Protein 5MLN (pdb70)

CATH classification: 3.40.50.720

Foldseek 3Di:
DEEEFEVCLWFLSLLLQQVVLVVPHAYEYEEQDVVSNVVSLVVRDHDDPPRHYYYFNDYQLPQVCLLQVPRPPDALQVALHYELEDAAFDFAQPVPDDPVVLVSRLSNLASSVVSNVVRNVVPHDQDDQQRAREYEYAAACLLVDPDGRRVSSNVSRVNNLVSQLVVQVVCVVSRHAGEYEHEAAADIPNCPPPDDDDDALADDHHYSNVVSVVSVCRSNDRPDHSYYHYHYSHPPD/DAAEEFEVCLWFLNLLLQQVVLVVPHAYEYEEQDPVSNVVSLVVRDHDDPPRHYHYFNDHQLDQVCLLVVPRPPDALLRHQEYEAEDAAFFFAQPVPDDPVVLVSRLSNLASSVVSNVNRNCVVNVADDLVRAREYEYAAACLLVDPDGRRVSSNVSRVNNLVVFLVVQVVCVVRRYAGEYEHEAAADIPRCVPPPDDDDALQDDHHYSNVVSVVSVCRSPDRPDHSYYHYHYRHPPD

Structure (mmCIF, N/CA/C/O backbone):
data_5MLN
#
_entry.id   5MLN
#
_cell.length_a   74.178
_cell.length_b   80.425
_cell.length_c   80.520
_cell.angle_alpha   90.00
_cell.angle_beta   90.00
_cell.angle_gamma   90.00
#
_symmetry.space_group_name_H-M   'P 21 2 21'
#
loop_
_entity.id
_entity.type
_entity.pdbx_description
1 polymer 'Alcohol dehydrogenase 3'
2 non-polymer 'NADP NICOTINAMIDE-ADENINE-DINUCLEOTIDE PHOSPHATE'
3 non-polymer DI(HYDROXYETHYL)ETHER
4 water water
#
loop_
_atom_site.group_PDB
_atom_site.id
_atom_site.type_symbol
_atom_site.label_atom_id
_atom_site.label_alt_id
_atom_site.label_comp_id
_atom_site.label_asym_id
_atom_site.label_entity_id
_atom_site.label_seq_id
_atom_site.pdbx_PDB_ins_code
_atom_site.Cartn_x
_atom_site.Cartn_y
_atom_site.Cartn_z
_atom_site.occupancy
_atom_site.B_iso_or_equiv
_atom_site.auth_seq_id
_atom_site.auth_comp_id
_atom_site.auth_asym_id
_atom_site.auth_atom_id
_atom_site.pdbx_PDB_model_num
ATOM 1 N N . SER A 1 5 ? 10.503 51.520 30.830 1.00 36.16 5 SER A N 1
ATOM 2 C CA . SER A 1 5 ? 11.909 51.526 31.422 1.00 30.70 5 SER A CA 1
ATOM 3 C C . SER A 1 5 ? 12.961 52.515 30.935 1.00 23.27 5 SER A C 1
ATOM 4 O O . SER A 1 5 ? 13.174 53.389 31.693 1.00 24.00 5 SER A O 1
ATOM 7 N N . ASN A 1 6 ? 13.596 52.383 29.747 1.00 20.42 6 ASN A N 1
ATOM 8 C CA . ASN A 1 6 ? 14.607 53.336 29.284 1.00 18.35 6 ASN A CA 1
ATOM 9 C C . ASN A 1 6 ? 14.179 54.012 27.949 1.00 19.49 6 ASN A C 1
ATOM 10 O O . ASN A 1 6 ? 13.664 53.332 27.075 1.00 17.28 6 ASN A O 1
ATOM 15 N N . ALA A 1 7 ? 14.364 55.327 27.872 1.00 16.26 7 ALA A N 1
ATOM 16 C CA . ALA A 1 7 ? 14.073 56.104 26.619 1.00 15.20 7 ALA A CA 1
ATOM 17 C C . ALA A 1 7 ? 15.384 56.799 26.225 1.00 16.27 7 ALA A C 1
ATOM 18 O O . ALA A 1 7 ? 16.021 57.462 27.081 1.00 16.94 7 ALA A O 1
ATOM 20 N N . LEU A 1 8 ? 15.743 56.711 24.949 1.00 14.52 8 LEU A N 1
ATOM 21 C CA . LEU A 1 8 ? 16.853 57.403 24.370 1.00 14.18 8 LEU A CA 1
ATOM 22 C C . LEU A 1 8 ? 16.286 58.625 23.584 1.00 14.20 8 LEU A C 1
ATOM 23 O O . LEU A 1 8 ? 15.460 58.402 22.689 1.00 14.85 8 LEU A O 1
ATOM 28 N N . VAL A 1 9 ? 16.754 59.811 23.862 1.00 13.32 9 VAL A N 1
ATOM 29 C CA . VAL A 1 9 ? 16.320 61.030 23.120 1.00 14.83 9 VAL A CA 1
ATOM 30 C C . VAL A 1 9 ? 17.532 61.726 22.567 1.00 15.13 9 VAL A C 1
ATOM 31 O O . VAL A 1 9 ? 18.336 62.333 23.326 1.00 16.11 9 VAL A O 1
ATOM 35 N N . THR A 1 10 ? 17.749 61.610 21.271 1.00 14.66 10 THR A N 1
ATOM 36 C CA . THR A 1 10 ? 18.824 62.427 20.633 1.00 13.88 10 THR A CA 1
ATOM 37 C C . THR A 1 10 ? 18.364 63.823 20.467 1.00 14.86 10 THR A C 1
ATOM 38 O O . THR A 1 10 ? 17.158 64.099 20.378 1.00 14.72 10 THR A O 1
ATOM 42 N N . GLY A 1 11 ? 19.296 64.778 20.510 1.00 14.24 11 GLY A N 1
ATOM 43 C CA . GLY A 1 11 ? 18.956 66.171 20.563 1.00 14.61 11 GLY A CA 1
ATOM 44 C C . GLY A 1 11 ? 18.169 66.521 21.836 1.00 15.65 11 GLY A C 1
ATOM 45 O O . GLY A 1 11 ? 17.174 67.262 21.890 1.00 15.26 11 GLY A O 1
ATOM 46 N N . GLY A 1 12 ? 18.659 65.948 22.966 1.00 17.76 12 GLY A N 1
ATOM 47 C CA . GLY A 1 12 ? 18.041 66.153 24.290 1.00 18.73 12 GLY A CA 1
ATOM 48 C C . GLY A 1 12 ? 18.386 67.424 25.012 1.00 18.91 12 GLY 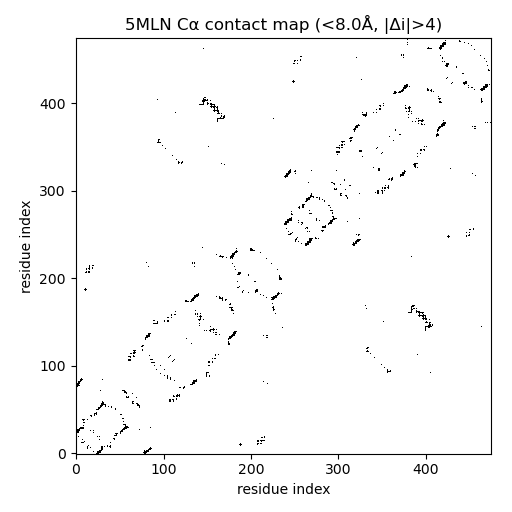A C 1
ATOM 49 O O . GLY A 1 12 ? 17.874 67.666 26.116 1.00 21.04 12 GLY A O 1
ATOM 50 N N . SER A 1 13 ? 19.214 68.266 24.443 1.00 16.81 13 SER A N 1
ATOM 51 C CA . SER A 1 13 ? 19.682 69.499 25.113 1.00 16.96 13 SER A CA 1
ATOM 52 C C . SER A 1 13 ? 18.821 70.730 25.085 1.00 18.54 13 SER A C 1
ATOM 53 O O . SER A 1 13 ? 19.091 71.690 25.777 1.00 19.31 13 SER A O 1
ATOM 56 N N . ARG A 1 14 ? 17.848 70.757 24.205 1.00 17.21 14 ARG A N 1
ATOM 57 C CA . ARG A 1 14 ? 16.980 71.879 24.026 1.00 17.88 14 ARG A CA 1
ATOM 58 C C . ARG A 1 14 ? 15.736 71.445 23.128 1.00 16.57 14 ARG A C 1
ATOM 59 O O . ARG A 1 14 ? 15.723 70.329 22.607 1.00 16.74 14 ARG A O 1
ATOM 67 N N . GLY A 1 15 ? 14.764 72.350 23.037 1.00 16.39 15 GLY A N 1
ATOM 68 C CA . GLY A 1 15 ? 13.733 72.220 22.003 1.00 15.55 15 GLY A CA 1
ATOM 69 C C . GLY A 1 15 ? 12.815 71.056 22.223 1.00 16.73 15 GLY A C 1
ATOM 70 O O . GLY A 1 15 ? 12.440 70.701 23.346 1.00 15.97 15 GLY A O 1
ATOM 71 N N .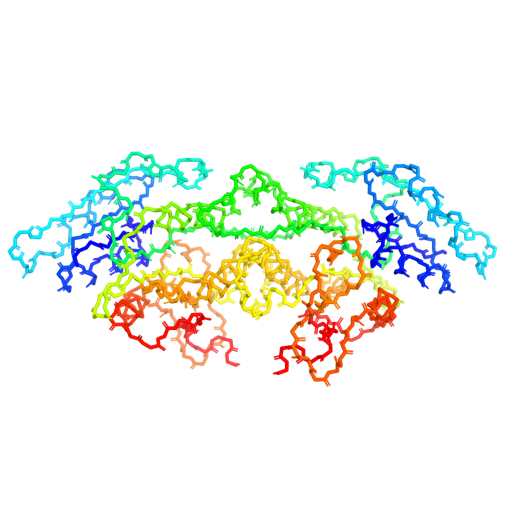 ILE A 1 16 ? 12.403 70.496 21.084 1.00 14.06 16 ILE A N 1
ATOM 72 C CA . ILE A 1 16 ? 11.493 69.363 21.084 1.00 14.35 16 ILE A CA 1
ATOM 73 C C . ILE A 1 16 ? 12.071 68.189 21.894 1.00 14.21 16 ILE A C 1
ATOM 74 O O . ILE A 1 16 ? 11.325 67.480 22.614 1.00 14.47 16 ILE A O 1
ATOM 79 N N . GLY A 1 17 ? 13.375 67.890 21.712 1.00 13.65 17 GLY A N 1
ATOM 80 C CA . GLY A 1 17 ? 13.950 66.778 22.402 1.00 13.50 17 GLY A CA 1
ATOM 81 C C . GLY A 1 17 ? 13.898 66.958 23.928 1.00 14.53 17 GLY A C 1
ATOM 82 O O . GLY A 1 17 ? 13.608 66.041 24.663 1.00 14.01 17 GLY A O 1
ATOM 83 N N . ALA A 1 18 ? 14.268 68.152 24.407 1.00 14.12 18 ALA A N 1
ATOM 84 C CA . ALA A 1 18 ? 14.222 68.438 25.853 1.00 14.53 18 ALA A CA 1
ATOM 85 C C . ALA A 1 18 ? 12.794 68.309 26.346 1.00 15.61 18 ALA A C 1
ATOM 86 O O . ALA A 1 18 ? 12.562 67.715 27.411 1.00 15.69 18 ALA A O 1
ATOM 88 N N . ALA A 1 19 ? 11.807 68.826 25.620 1.00 14.49 19 ALA A N 1
ATOM 89 C CA . ALA A 1 19 ? 10.432 68.756 26.083 1.00 14.39 19 ALA A CA 1
ATOM 90 C C . ALA A 1 19 ? 9.934 67.304 26.102 1.00 15.32 19 ALA A C 1
ATOM 91 O O . ALA A 1 19 ? 9.183 66.909 27.032 1.00 16.15 19 ALA A O 1
ATOM 93 N N . SER A 1 20 ? 10.355 66.536 25.106 1.00 15.31 20 SER A N 1
ATOM 94 C CA . SER A 1 20 ? 10.003 65.133 25.025 1.00 15.20 20 SER A CA 1
ATOM 95 C C . SER A 1 20 ? 10.602 64.319 26.206 1.00 14.88 20 SER A C 1
ATOM 96 O O . SER A 1 20 ? 9.942 63.477 26.789 1.00 15.79 20 SER A O 1
ATOM 99 N N . ALA A 1 21 ? 11.879 64.598 26.510 1.00 14.89 21 ALA A N 1
ATOM 100 C CA . ALA A 1 21 ? 12.560 63.976 27.636 1.00 14.53 21 ALA A CA 1
ATOM 101 C C . ALA A 1 21 ? 11.838 64.291 28.953 1.00 15.25 21 ALA A C 1
ATOM 102 O O . ALA A 1 21 ? 11.664 63.398 29.762 1.00 17.07 21 ALA A O 1
ATOM 104 N N . ILE A 1 22 ? 11.401 65.514 29.142 1.00 16.58 22 ILE A N 1
ATOM 105 C CA . ILE A 1 22 ? 10.662 65.903 30.372 1.00 17.17 22 ILE A CA 1
ATOM 106 C C . ILE A 1 22 ? 9.379 65.053 30.499 1.00 18.94 22 ILE A C 1
ATOM 107 O O . ILE A 1 22 ? 9.115 64.422 31.563 1.00 18.41 22 ILE A O 1
ATOM 112 N N . LYS A 1 23 ? 8.619 64.947 29.400 1.00 17.09 23 LYS A N 1
ATOM 113 C CA . LYS A 1 23 ? 7.392 64.231 29.464 1.00 18.76 23 LYS A CA 1
ATOM 114 C C . LYS A 1 23 ? 7.606 62.763 29.633 1.00 18.99 23 LYS A C 1
ATOM 115 O O . LYS A 1 23 ? 6.807 62.127 30.333 1.00 18.65 23 LYS A O 1
ATOM 121 N N . LEU A 1 24 ? 8.631 62.168 29.011 1.00 15.70 24 LEU A N 1
ATOM 122 C CA . LEU A 1 24 ? 8.911 60.767 29.191 1.00 16.32 24 LEU A CA 1
ATOM 123 C C . LEU A 1 24 ? 9.344 60.503 30.656 1.00 17.13 24 LEU A C 1
ATOM 124 O O . LEU A 1 24 ? 8.996 59.468 31.224 1.00 18.98 24 LEU A O 1
ATOM 129 N N . ALA A 1 25 ? 10.111 61.386 31.227 1.00 16.44 25 ALA A N 1
ATOM 130 C CA . ALA A 1 25 ? 10.592 61.207 32.643 1.00 16.19 25 ALA A CA 1
ATOM 131 C C . ALA A 1 25 ? 9.350 61.321 33.600 1.00 20.03 25 ALA A C 1
ATOM 132 O O . ALA A 1 25 ? 9.257 60.521 34.562 1.00 19.91 25 ALA A O 1
ATOM 134 N N . GLN A 1 26 ? 8.371 62.153 33.242 1.00 19.79 26 GLN A N 1
ATOM 135 C CA A GLN A 1 26 ? 7.102 62.274 34.020 0.50 22.91 26 GLN A CA 1
ATOM 136 C CA B GLN A 1 26 ? 7.155 62.264 34.059 0.50 22.21 26 GLN A CA 1
ATOM 137 C C . GLN A 1 26 ? 6.340 60.994 34.026 1.00 23.92 26 GLN A C 1
ATOM 138 O O . GLN A 1 26 ? 5.605 60.694 34.978 1.00 23.91 26 GLN A O 1
ATOM 149 N N . GLU A 1 27 ? 6.473 60.224 32.957 1.00 20.55 27 GLU A N 1
ATOM 150 C CA . GLU A 1 27 ? 5.822 58.923 32.782 1.00 23.00 27 GLU A CA 1
ATOM 151 C C . GLU A 1 27 ? 6.579 57.771 33.438 1.00 24.93 27 GLU A C 1
ATOM 152 O O . GLU A 1 27 ? 6.064 56.646 33.507 1.00 26.19 27 GLU A O 1
ATOM 158 N N . GLY A 1 28 ? 7.745 58.051 33.997 1.00 23.03 28 GLY A N 1
ATOM 159 C CA . GLY A 1 28 ? 8.555 57.057 34.698 1.00 19.42 28 GLY A CA 1
ATOM 160 C C . GLY A 1 28 ? 9.741 56.465 33.990 1.00 21.10 28 GLY A C 1
ATOM 161 O O . GLY A 1 28 ? 10.456 55.625 34.529 1.00 22.68 28 GLY A O 1
ATOM 162 N N . TYR A 1 29 ? 10.011 56.885 32.725 1.00 18.70 29 TYR A N 1
ATOM 163 C CA . TYR A 1 29 ? 11.149 56.390 32.035 1.00 17.24 29 TYR A CA 1
ATOM 164 C C . TYR A 1 29 ? 12.471 56.899 32.580 1.00 16.39 29 TYR A C 1
ATOM 165 O O . TYR A 1 29 ? 12.559 58.102 32.947 1.00 17.17 29 TYR A O 1
ATOM 174 N N . ASN A 1 30 ? 13.480 56.041 32.567 1.00 15.78 30 ASN A N 1
ATOM 175 C CA . ASN A 1 30 ? 14.873 56.462 32.744 1.00 16.96 30 ASN A CA 1
ATOM 176 C C . ASN A 1 30 ? 15.285 57.071 31.371 1.00 18.36 30 ASN A C 1
ATOM 177 O O . ASN A 1 30 ? 15.258 56.372 30.373 1.00 17.61 30 ASN A O 1
ATOM 182 N N . VAL A 1 31 ? 15.602 58.333 31.318 1.00 16.10 31 VAL A N 1
ATOM 183 C CA . VAL A 1 31 ? 15.916 59.016 30.038 1.00 15.32 31 VAL A CA 1
ATOM 184 C C . VAL A 1 31 ? 17.405 59.166 29.845 1.00 16.10 31 VAL A C 1
ATOM 185 O O . VAL A 1 31 ? 18.122 59.691 30.738 1.00 17.20 31 VAL A O 1
ATOM 189 N N . THR A 1 32 ? 17.922 58.811 28.662 1.00 15.01 32 THR A N 1
ATOM 190 C CA . THR A 1 32 ? 19.258 59.132 28.207 1.00 15.77 32 THR A CA 1
ATOM 191 C C . THR A 1 32 ? 19.171 60.288 27.229 1.00 16.45 32 THR A C 1
ATOM 192 O O . THR A 1 32 ? 18.510 60.180 26.180 1.00 15.75 32 THR A O 1
ATOM 196 N N . LEU A 1 33 ? 19.801 61.415 27.574 1.00 15.56 33 LEU A N 1
ATOM 197 C CA . LEU A 1 33 ? 19.818 62.614 26.694 1.00 16.04 33 LEU A CA 1
ATOM 198 C C . LEU A 1 33 ? 21.113 62.574 25.867 1.00 18.09 33 LEU A C 1
ATOM 199 O O . LEU A 1 33 ? 22.205 62.509 26.469 1.00 16.81 33 LEU A O 1
ATOM 204 N N . ALA A 1 34 ? 21.068 62.666 24.550 1.00 15.75 34 ALA A N 1
ATOM 205 C CA . ALA A 1 34 ? 22.298 62.603 23.730 1.00 16.02 34 ALA A CA 1
ATOM 206 C C . ALA A 1 34 ? 22.365 63.842 22.890 1.00 19.53 34 ALA A C 1
ATOM 207 O O . ALA A 1 34 ? 21.385 64.263 22.246 1.00 18.23 34 ALA A O 1
ATOM 209 N N . SER A 1 35 ? 23.520 64.481 22.879 1.00 16.58 35 SER A N 1
ATOM 210 C CA . SER A 1 35 ? 23.812 65.593 21.958 1.00 16.61 35 SER A CA 1
ATOM 211 C C . SER A 1 35 ? 25.327 65.950 22.085 1.00 18.47 35 SER A C 1
ATOM 212 O O . SER A 1 35 ? 26.044 65.256 22.793 1.00 18.64 35 SER A O 1
ATOM 215 N N . ARG A 1 36 ? 25.750 67.012 21.434 1.00 17.62 36 ARG A N 1
ATOM 216 C CA . ARG A 1 36 ? 27.189 67.402 21.490 1.00 21.51 36 ARG A CA 1
ATOM 217 C C . ARG A 1 36 ? 27.562 68.108 22.767 1.00 20.90 36 ARG A C 1
ATOM 218 O O . ARG A 1 36 ? 28.793 68.279 23.006 1.00 23.64 36 ARG A O 1
ATOM 226 N N . SER A 1 37 ? 26.630 68.578 23.555 1.00 20.28 37 SER A N 1
ATOM 227 C CA . SER A 1 37 ? 26.899 69.664 24.548 1.00 23.28 37 SER A CA 1
ATOM 228 C C . SER A 1 37 ? 26.738 69.140 25.963 1.00 21.45 37 SER A C 1
ATOM 229 O O . SER A 1 37 ? 25.617 69.219 26.460 1.00 21.38 37 SER A O 1
ATOM 232 N N . VAL A 1 38 ? 27.816 68.691 26.607 1.00 23.83 38 VAL A N 1
ATOM 233 C CA . VAL A 1 38 ? 27.762 68.035 27.937 1.00 23.00 38 VAL A CA 1
ATOM 234 C C . VAL A 1 38 ? 27.191 68.984 28.931 1.00 19.68 38 VAL A C 1
ATOM 235 O O . VAL A 1 38 ? 26.321 68.619 29.776 1.00 20.66 38 VAL A O 1
ATOM 239 N N . ASP A 1 39 ? 27.573 70.289 28.895 1.00 20.39 39 ASP A N 1
ATOM 240 C CA . ASP A 1 39 ? 26.992 71.143 29.911 1.00 24.47 39 ASP A CA 1
ATOM 241 C C . ASP A 1 39 ? 25.471 71.383 29.803 1.00 23.08 39 ASP A C 1
ATOM 242 O O . ASP A 1 39 ? 24.781 71.412 30.790 1.00 22.46 39 ASP A O 1
ATOM 247 N N . LYS A 1 40 ? 24.975 71.537 28.572 1.00 22.08 40 LYS A N 1
ATOM 248 C CA . LYS A 1 40 ? 23.575 71.768 28.373 1.00 20.07 40 LYS A CA 1
ATOM 249 C C . LYS A 1 40 ? 22.784 70.440 28.637 1.00 18.87 40 LYS A C 1
ATOM 250 O O . LYS A 1 40 ? 21.707 70.529 29.219 1.00 21.66 40 LYS A O 1
ATOM 256 N N . LEU A 1 41 ? 23.371 69.340 28.280 1.00 17.33 41 LEU A N 1
ATOM 257 C CA . LEU A 1 41 ? 22.766 68.051 28.618 1.00 17.30 41 LEU A CA 1
ATOM 258 C C . LEU A 1 41 ? 22.617 67.910 30.127 1.00 17.77 41 LEU A C 1
ATOM 259 O O . LEU A 1 41 ? 21.535 67.468 30.603 1.00 17.90 41 LEU A O 1
ATOM 264 N N . ASN A 1 42 ? 23.655 68.254 30.861 1.00 17.91 42 ASN A N 1
ATOM 265 C CA . ASN A 1 42 ? 23.503 68.191 32.344 1.00 18.92 42 ASN A CA 1
ATOM 266 C C . ASN A 1 42 ? 22.476 69.154 32.909 1.00 19.23 42 ASN A C 1
ATOM 267 O O . ASN A 1 42 ? 21.789 68.859 33.953 1.00 20.50 42 ASN A O 1
ATOM 272 N N . GLU A 1 43 ? 22.327 70.341 32.318 1.00 17.95 43 GLU A N 1
ATOM 273 C CA . GLU A 1 43 ? 21.308 71.265 32.731 1.00 20.33 43 GLU A CA 1
ATOM 274 C C . GLU A 1 43 ? 19.900 70.683 32.547 1.00 21.32 43 GLU A C 1
ATOM 275 O O . GLU A 1 43 ? 19.049 70.806 33.439 1.00 21.83 43 GLU A O 1
ATOM 281 N N . VAL A 1 44 ? 19.632 70.073 31.387 1.00 19.06 44 VAL A N 1
ATOM 282 C CA . VAL A 1 44 ? 18.328 69.453 31.192 1.00 17.84 44 VAL A CA 1
ATOM 283 C C . VAL A 1 44 ? 18.125 68.247 32.113 1.00 18.13 44 VAL A C 1
ATOM 284 O O . VAL A 1 44 ? 17.028 68.111 32.710 1.00 18.71 44 VAL A O 1
ATOM 288 N N . LYS A 1 45 ? 19.157 67.419 32.218 1.00 18.64 45 LYS A N 1
ATOM 289 C CA . LYS A 1 45 ? 19.056 66.270 33.109 1.00 18.27 45 LYS A CA 1
ATOM 290 C C . LYS A 1 45 ? 18.582 66.632 34.540 1.00 20.92 45 LYS A C 1
ATOM 291 O O . LYS A 1 45 ? 17.725 65.955 35.104 1.00 20.08 45 LYS A O 1
ATOM 297 N N . ALA A 1 46 ? 19.084 67.764 35.060 1.00 19.97 46 ALA A N 1
ATOM 298 C CA . ALA A 1 46 ? 18.712 68.222 36.401 1.00 21.80 46 ALA A CA 1
ATOM 299 C C . ALA A 1 46 ? 17.304 68.619 36.472 1.00 24.13 46 ALA A C 1
ATOM 300 O O . ALA A 1 46 ? 16.757 68.623 37.599 1.00 26.99 46 ALA A O 1
ATOM 302 N N . LYS A 1 47 ? 16.620 68.929 35.343 1.00 23.91 47 LYS A N 1
ATOM 303 C CA . LYS A 1 47 ? 15.224 69.313 35.294 1.00 25.30 47 LYS A CA 1
ATOM 304 C C . LYS A 1 47 ? 14.282 68.133 35.060 1.00 23.66 47 LYS A C 1
ATOM 305 O O . LYS A 1 47 ? 13.038 68.315 35.088 1.00 25.16 47 LYS A O 1
ATOM 311 N N . LEU A 1 48 ? 14.821 66.962 34.738 1.00 18.99 48 LEU A N 1
ATOM 312 C CA . LEU A 1 48 ? 13.963 65.810 34.475 1.00 17.96 48 LEU A CA 1
ATOM 313 C C . LEU A 1 48 ? 13.258 65.296 35.731 1.00 20.16 48 LEU A C 1
ATOM 314 O O . LEU A 1 48 ? 13.909 65.001 36.714 1.00 20.90 48 LEU A O 1
ATOM 319 N N . PRO A 1 49 ? 11.931 65.175 35.672 1.00 19.42 49 PRO A N 1
ATOM 320 C CA . PRO A 1 49 ? 11.248 64.547 36.824 1.00 19.98 49 PRO A CA 1
ATOM 321 C C . PRO A 1 49 ? 11.751 63.189 37.233 1.00 19.39 49 PRO A C 1
ATOM 322 O O . PRO A 1 49 ? 12.152 62.340 36.425 1.00 19.65 49 PRO A O 1
ATOM 326 N N . ILE A 1 50 ? 11.675 62.922 38.534 1.00 20.55 50 ILE A N 1
ATOM 327 C CA . ILE A 1 50 ? 11.890 61.601 39.106 1.00 21.20 50 ILE A CA 1
ATOM 328 C C . ILE A 1 50 ? 10.587 61.255 39.870 1.00 25.42 50 ILE A C 1
ATOM 329 O O . ILE A 1 50 ? 10.197 61.953 40.814 1.00 26.32 50 ILE A O 1
ATOM 334 N N . VAL A 1 51 ? 9.888 60.241 39.413 1.00 22.67 51 VAL A N 1
ATOM 335 C CA . VAL A 1 51 ? 8.506 59.989 39.839 1.00 23.49 51 VAL A CA 1
ATOM 336 C C . VAL A 1 51 ? 8.313 58.540 40.337 1.00 25.87 51 VAL A C 1
ATOM 337 O O . VAL A 1 51 ? 7.246 58.197 40.846 1.00 29.13 51 VAL A O 1
ATOM 341 N N . GLN A 1 52 ? 9.312 57.713 40.238 1.00 23.72 52 GLN A N 1
ATOM 342 C CA . GLN A 1 52 ? 9.264 56.242 40.458 1.00 30.87 52 GLN A CA 1
ATOM 343 C C . GLN A 1 52 ? 10.499 55.838 41.230 1.00 30.15 52 GLN A C 1
ATOM 344 O O . GLN A 1 52 ? 11.584 56.318 40.961 1.00 22.75 52 GLN A O 1
ATOM 350 N N . ASP A 1 53 ? 10.402 54.877 42.161 1.00 31.01 53 ASP A N 1
ATOM 351 C CA . ASP A 1 53 ? 11.574 54.363 42.891 1.00 32.21 53 ASP A CA 1
ATOM 352 C C . ASP A 1 53 ? 12.584 53.773 41.945 1.00 30.90 53 ASP A C 1
ATOM 353 O O . ASP A 1 53 ? 12.201 53.044 41.033 1.00 32.28 53 ASP A O 1
ATOM 358 N N . GLY A 1 54 ? 13.860 54.140 42.121 1.00 25.01 54 GLY A N 1
ATOM 359 C CA . GLY A 1 54 ? 14.923 53.543 41.367 1.00 23.52 54 GLY A CA 1
ATOM 360 C C . GLY A 1 54 ? 15.179 54.244 39.990 1.00 20.94 54 GLY A C 1
ATOM 361 O O . GLY A 1 54 ? 16.107 53.908 39.294 1.00 26.49 54 GLY A O 1
ATOM 362 N N . GLN A 1 55 ? 14.352 55.219 39.684 1.00 21.16 55 GLN A N 1
ATOM 363 C CA . GLN A 1 55 ? 14.441 55.896 38.334 1.00 20.52 55 GLN A CA 1
ATOM 364 C C . GLN A 1 55 ? 15.745 56.693 38.278 1.00 21.27 55 GLN A C 1
ATOM 365 O O . GLN A 1 55 ? 16.198 57.273 39.295 1.00 20.85 55 GLN A O 1
ATOM 371 N N . LYS A 1 56 ? 16.428 56.716 37.117 1.00 19.62 56 LYS A N 1
ATOM 372 C CA . LYS A 1 56 ? 17.733 57.305 36.938 1.00 21.78 56 LYS A CA 1
ATOM 373 C C . LYS A 1 56 ? 17.827 57.829 35.490 1.00 21.27 56 LYS A C 1
ATOM 374 O O . LYS A 1 56 ? 17.236 57.241 34.594 1.00 20.24 56 LYS A O 1
ATOM 380 N N . HIS A 1 57 ? 18.495 58.948 35.346 1.00 17.88 57 HIS A N 1
ATOM 381 C CA . HIS A 1 57 ? 18.710 59.578 34.017 1.00 17.44 57 HIS A CA 1
ATOM 382 C C . HIS A 1 57 ? 20.196 59.656 33.685 1.00 19.61 57 HIS A C 1
ATOM 383 O O . HIS A 1 57 ? 21.092 59.583 34.555 1.00 18.36 57 HIS A O 1
ATOM 390 N N . TYR A 1 58 ? 20.508 59.779 32.375 1.00 16.24 58 TYR A N 1
ATOM 391 C CA . TYR A 1 58 ? 21.848 59.698 31.896 1.00 16.39 58 TYR A CA 1
ATOM 392 C C . TYR A 1 58 ? 22.056 60.697 30.805 1.00 18.42 58 TYR A C 1
ATOM 393 O O . TYR A 1 58 ? 21.089 61.127 30.144 1.00 16.60 58 TYR A O 1
ATOM 402 N N . ILE A 1 59 ? 23.318 61.064 30.587 1.00 18.46 59 ILE A N 1
ATOM 403 C CA . ILE A 1 59 ? 23.682 61.857 29.381 1.00 19.47 59 ILE A CA 1
ATOM 404 C C . ILE A 1 59 ? 24.638 61.062 28.508 1.00 19.93 59 ILE A C 1
ATOM 405 O O . ILE A 1 59 ? 25.243 60.060 28.920 1.00 19.74 59 ILE A O 1
ATOM 410 N N . TRP A 1 60 ? 24.720 61.462 27.225 1.00 16.94 60 TRP A N 1
ATOM 411 C CA . TRP A 1 60 ? 25.547 60.742 26.274 1.00 19.06 60 TRP A CA 1
ATOM 412 C C . TRP A 1 60 ? 26.066 61.809 25.313 1.00 19.43 60 TRP A C 1
ATOM 413 O O . TRP A 1 60 ? 25.307 62.464 24.595 1.00 16.53 60 TRP A O 1
ATOM 424 N N . GLU A 1 61 ? 27.405 62.063 25.343 1.00 19.02 61 GLU A N 1
ATOM 425 C CA . GLU A 1 61 ? 28.020 63.061 24.477 1.00 19.17 61 GLU A CA 1
ATOM 426 C C . GLU A 1 61 ? 28.257 62.368 23.102 1.00 18.99 61 GLU A C 1
ATOM 427 O O . GLU A 1 61 ? 29.007 61.345 22.972 1.00 18.74 61 GLU A O 1
ATOM 433 N N . LEU A 1 62 ? 27.480 62.813 22.112 1.00 18.79 62 LEU A N 1
ATOM 434 C CA . LEU A 1 62 ? 27.381 62.141 20.812 1.00 19.24 62 LEU A CA 1
ATOM 435 C C . LEU A 1 62 ? 27.278 63.202 19.716 1.00 19.54 62 LEU A C 1
ATOM 436 O O . LEU A 1 62 ? 26.387 64.046 19.775 1.00 20.70 62 LEU A O 1
ATOM 441 N N . ASP A 1 63 ? 28.174 63.127 18.731 1.00 20.05 63 ASP A N 1
ATOM 442 C CA . ASP A 1 63 ? 28.109 64.022 17.608 1.00 18.99 63 ASP A CA 1
ATOM 443 C C . ASP A 1 63 ? 27.627 63.245 16.387 1.00 20.51 63 ASP A C 1
ATOM 444 O O . ASP A 1 63 ? 28.323 62.356 15.849 1.00 19.50 63 ASP A O 1
ATOM 449 N N . LEU A 1 64 ? 26.365 63.523 15.966 1.00 19.10 64 LEU A N 1
ATOM 450 C CA . LEU A 1 64 ? 25.753 62.807 14.868 1.00 18.86 64 LEU A CA 1
ATOM 451 C C . LEU A 1 64 ? 26.263 63.130 13.482 1.00 20.79 64 LEU A C 1
ATOM 452 O O . LEU A 1 64 ? 25.825 62.519 12.503 1.00 22.75 64 LEU A O 1
ATOM 457 N N . ALA A 1 65 ? 27.213 64.068 13.411 1.00 19.53 65 ALA A N 1
ATOM 458 C CA . ALA A 1 65 ? 27.965 64.197 12.148 1.00 20.30 65 ALA A CA 1
ATOM 459 C C . ALA A 1 65 ? 28.908 63.037 11.965 1.00 23.91 65 ALA A C 1
ATOM 460 O O . ALA A 1 65 ? 29.374 62.805 10.816 1.00 25.01 65 ALA A O 1
ATOM 462 N N . ASP A 1 66 ? 29.155 62.255 13.035 1.00 22.28 66 ASP A N 1
ATOM 463 C CA . ASP A 1 66 ? 30.026 61.068 13.018 1.00 23.12 66 ASP A CA 1
ATOM 464 C C . ASP A 1 66 ? 29.196 59.854 12.972 1.00 20.64 66 ASP A C 1
ATOM 465 O O . ASP A 1 66 ? 28.771 59.267 13.973 1.00 21.99 66 ASP A O 1
ATOM 470 N N . VAL A 1 67 ? 28.910 59.421 11.731 1.00 21.71 67 VAL A N 1
ATOM 471 C CA . VAL A 1 67 ? 28.011 58.283 11.498 1.00 18.73 67 VAL A CA 1
ATOM 472 C C . VAL A 1 67 ? 28.535 56.989 12.092 1.00 21.41 67 VAL A C 1
ATOM 473 O O . VAL A 1 67 ? 27.777 56.136 12.567 1.00 20.57 67 VAL A O 1
ATOM 477 N N . GLU A 1 68 ? 29.866 56.773 12.012 1.00 23.08 68 GLU A N 1
ATOM 478 C CA . GLU A 1 68 ? 30.386 55.513 12.675 1.00 25.01 68 GLU A CA 1
ATOM 479 C C . GLU A 1 68 ? 30.267 55.498 14.205 1.00 18.82 68 GLU A C 1
ATOM 480 O O . GLU A 1 68 ? 30.032 54.420 14.763 1.00 23.70 68 GLU A O 1
ATOM 486 N N . ALA A 1 69 ? 30.295 56.641 14.848 1.00 21.32 69 ALA A N 1
ATOM 487 C CA . ALA A 1 69 ? 30.021 56.715 16.294 1.00 20.36 69 ALA A CA 1
ATOM 488 C C . ALA A 1 69 ? 28.583 56.262 16.601 1.00 21.94 69 ALA A C 1
ATOM 489 O O . ALA A 1 69 ? 28.293 55.485 17.509 1.00 21.95 69 ALA A O 1
ATOM 491 N N . ALA A 1 70 ? 27.662 56.733 15.765 1.00 21.78 70 ALA A N 1
ATOM 492 C CA . ALA A 1 70 ? 26.262 56.296 15.890 1.00 21.68 70 ALA A CA 1
ATOM 493 C C . ALA A 1 70 ? 26.115 54.805 15.737 1.00 21.46 70 ALA A C 1
ATOM 494 O O . ALA A 1 70 ? 25.403 54.106 16.506 1.00 23.52 70 ALA A O 1
ATOM 496 N N . SER A 1 71 ? 26.746 54.268 14.670 1.00 20.99 71 SER A N 1
ATOM 497 C CA . SER A 1 71 ? 26.603 52.905 14.343 1.00 22.07 71 SER A CA 1
ATOM 498 C C . SER A 1 71 ? 27.088 51.931 15.457 1.00 23.80 71 SER A C 1
ATOM 499 O O . SER A 1 71 ? 26.519 50.903 15.645 1.00 22.03 71 SER A O 1
ATOM 502 N N . SER A 1 72 ? 28.067 52.389 16.208 1.00 25.41 72 SER A N 1
ATOM 503 C CA . SER A 1 72 ? 28.604 51.553 17.251 1.00 26.65 72 SER A CA 1
ATOM 504 C C . SER A 1 72 ? 28.135 51.958 18.636 1.00 27.54 72 SER A C 1
ATOM 505 O O . SER A 1 72 ? 28.612 51.390 19.613 1.00 28.81 72 SER A O 1
ATOM 508 N N . PHE A 1 73 ? 27.148 52.848 18.776 1.00 25.81 73 PHE A N 1
ATOM 509 C CA . PHE A 1 73 ? 26.756 53.382 20.119 1.00 24.53 73 PHE A CA 1
ATOM 510 C C . PHE A 1 73 ? 27.963 53.845 20.935 1.00 25.69 73 PHE A C 1
ATOM 511 O O . PHE A 1 73 ? 28.029 53.655 22.158 1.00 24.50 73 PHE A O 1
ATOM 519 N N . LYS A 1 74 ? 28.893 54.502 20.240 1.00 23.77 74 LYS A N 1
ATOM 520 C CA . LYS A 1 74 ? 30.145 54.936 20.818 1.00 23.41 74 LYS A CA 1
ATOM 521 C C . LYS A 1 74 ? 29.902 55.892 22.000 1.00 22.58 74 LYS A C 1
ATOM 522 O O . LYS A 1 74 ? 29.389 57.015 21.865 1.00 22.73 74 LYS A O 1
ATOM 528 N N . GLY A 1 75 ? 30.379 55.472 23.189 1.00 24.25 75 GLY A N 1
ATOM 529 C CA . GLY A 1 75 ? 30.279 56.321 24.365 1.00 24.50 75 GLY A CA 1
ATOM 530 C C . GLY A 1 75 ? 28.922 56.202 25.088 1.00 20.84 75 GLY A C 1
ATOM 531 O O . GLY A 1 75 ? 28.706 56.902 26.110 1.00 23.97 75 GLY A O 1
ATOM 532 N N . ALA A 1 76 ? 28.017 55.343 24.609 1.00 22.54 76 ALA A N 1
ATOM 533 C CA . ALA A 1 76 ? 26.686 55.302 25.190 1.00 20.91 76 ALA A CA 1
ATOM 534 C C . ALA A 1 76 ? 26.748 54.785 26.676 1.00 20.96 76 ALA A C 1
ATOM 535 O O . ALA A 1 76 ? 27.555 53.871 26.956 1.00 22.47 76 ALA A O 1
ATOM 537 N N . PRO A 1 77 ? 25.843 55.248 27.519 1.00 19.78 77 PRO A N 1
ATOM 538 C CA . PRO A 1 77 ? 25.925 54.796 28.957 1.00 20.08 77 PRO A CA 1
ATOM 539 C C . PRO A 1 77 ? 25.297 53.420 29.132 1.00 24.18 77 PRO A C 1
ATOM 540 O O . PRO A 1 77 ? 25.572 52.759 30.148 1.00 25.78 77 PRO A O 1
ATOM 544 N N . LEU A 1 78 ? 24.453 52.969 28.177 1.00 19.71 78 LEU A N 1
ATOM 545 C CA . LEU A 1 78 ? 23.731 51.721 28.224 1.00 21.19 78 LEU A CA 1
ATOM 546 C C . LEU A 1 78 ? 23.841 51.087 26.870 1.00 22.41 78 LEU A C 1
ATOM 547 O O . LEU A 1 78 ? 23.873 51.813 25.880 1.00 21.61 78 LEU A O 1
ATOM 552 N N . PRO A 1 79 ? 23.804 49.763 26.797 1.00 22.10 79 PRO A N 1
ATOM 553 C CA . PRO A 1 79 ? 23.726 49.173 25.464 1.00 23.49 79 PRO A CA 1
ATOM 554 C C . PRO A 1 79 ? 22.380 49.429 24.765 1.00 19.45 79 PRO A C 1
ATOM 555 O O . PRO A 1 79 ? 21.371 49.625 25.411 1.00 19.57 79 PRO A O 1
ATOM 559 N N . ALA A 1 80 ? 22.386 49.290 23.431 1.00 21.17 80 ALA A N 1
ATOM 560 C CA . ALA A 1 80 ? 21.176 49.644 22.615 1.00 22.01 80 ALA A CA 1
ATOM 561 C C . ALA A 1 80 ? 19.969 48.853 23.044 1.00 22.00 80 ALA A C 1
ATOM 562 O O . ALA A 1 80 ? 18.863 49.379 23.188 1.00 21.48 80 ALA A O 1
ATOM 564 N N . ARG A 1 81 ? 20.189 47.588 23.409 1.00 22.12 81 ARG A N 1
ATOM 565 C CA . ARG A 1 81 ? 19.102 46.761 23.783 1.00 26.14 81 ARG A CA 1
ATOM 566 C C . ARG A 1 81 ? 18.402 47.177 25.056 1.00 23.33 81 ARG A C 1
ATOM 567 O O . ARG A 1 81 ? 17.285 46.700 25.292 1.00 23.61 81 ARG A O 1
ATOM 575 N N . SER A 1 82 ? 18.972 48.097 25.839 1.00 20.51 82 SER A N 1
ATOM 576 C CA . SER A 1 82 ? 18.311 48.495 27.039 1.00 20.27 82 SER A CA 1
ATOM 577 C C . SER A 1 82 ? 17.110 49.416 26.769 1.00 21.79 82 SER A C 1
ATOM 578 O O . SER A 1 82 ? 16.281 49.608 27.654 1.00 21.29 82 SER A O 1
ATOM 581 N N . TYR A 1 83 ? 17.028 49.990 25.579 1.00 19.42 83 TYR A N 1
ATOM 582 C CA . TYR A 1 83 ? 16.013 51.039 25.294 1.00 20.00 83 TYR A CA 1
ATOM 583 C C . TYR A 1 83 ? 14.688 50.423 24.872 1.00 21.98 83 TYR A C 1
ATOM 584 O O . TYR A 1 83 ? 14.616 49.398 24.143 1.00 22.68 83 TYR A O 1
ATOM 593 N N . ASP A 1 84 ? 13.633 51.021 25.351 1.00 16.32 84 ASP A N 1
ATOM 594 C CA . ASP A 1 84 ? 12.267 50.665 25.093 1.00 17.17 84 ASP A CA 1
ATOM 595 C C . ASP A 1 84 ? 11.602 51.708 24.196 1.00 17.38 84 ASP A C 1
ATOM 596 O O . ASP A 1 84 ? 10.659 51.422 23.523 1.00 16.87 84 ASP A O 1
ATOM 601 N N . VAL A 1 85 ? 12.155 52.948 24.218 1.00 16.51 85 VAL A N 1
ATOM 602 C CA . VAL A 1 85 ? 11.691 54.082 23.387 1.00 16.69 85 VAL A CA 1
ATOM 603 C C . VAL A 1 85 ? 12.943 54.755 22.861 1.00 16.36 85 VAL A C 1
ATOM 604 O O . VAL A 1 85 ? 13.912 54.978 23.590 1.00 16.66 85 VAL A O 1
ATOM 608 N N . PHE A 1 86 ? 12.951 55.013 21.529 1.00 14.20 86 PHE A N 1
ATOM 609 C CA . PHE A 1 86 ? 14.029 55.734 20.864 1.00 15.47 86 PHE A CA 1
ATOM 610 C C . PHE A 1 86 ? 13.403 56.929 20.144 1.00 14.78 86 PHE A C 1
ATOM 611 O O . PHE A 1 86 ? 12.615 56.710 19.169 1.00 14.71 86 PHE A O 1
ATOM 619 N N . VAL A 1 87 ? 13.647 58.158 20.612 1.00 13.93 87 VAL A N 1
ATOM 620 C CA . VAL A 1 87 ? 13.187 59.361 19.987 1.00 13.57 87 VAL A CA 1
ATOM 621 C C . VAL A 1 87 ? 14.397 59.919 19.210 1.00 13.51 87 VAL A C 1
ATOM 622 O O . VAL A 1 87 ? 15.324 60.481 19.822 1.00 14.81 87 VAL A O 1
ATOM 626 N N . SER A 1 88 ? 14.318 59.793 17.879 1.00 14.18 88 SER A N 1
ATOM 627 C CA . SER A 1 88 ? 15.406 60.244 16.945 1.00 14.77 88 SER A CA 1
ATOM 628 C C . SER A 1 88 ? 15.036 61.664 16.671 1.00 15.20 88 SER A C 1
ATOM 629 O O . SER A 1 88 ? 14.285 61.939 15.668 1.00 17.43 88 SER A O 1
ATOM 632 N N . ASN A 1 89 ? 15.495 62.584 17.468 1.00 15.13 89 ASN A N 1
ATOM 633 C CA . ASN A 1 89 ? 15.079 63.967 17.418 1.00 16.31 89 ASN A CA 1
ATOM 634 C C . ASN A 1 89 ? 16.119 64.920 16.896 1.00 18.14 89 ASN A C 1
ATOM 635 O O . ASN A 1 89 ? 15.768 65.943 16.278 1.00 17.58 89 ASN A O 1
ATOM 640 N N . ALA A 1 90 ? 17.389 64.642 17.090 1.00 16.63 90 ALA A N 1
ATOM 641 C CA . ALA A 1 90 ? 18.418 65.594 16.651 1.00 17.52 90 ALA A CA 1
ATOM 642 C C . ALA A 1 90 ? 18.275 65.896 15.142 1.00 17.36 90 ALA A C 1
ATOM 643 O O . ALA A 1 90 ? 17.932 65.049 14.313 1.00 18.02 90 ALA A O 1
ATOM 645 N N . GLY A 1 91 ? 18.529 67.162 14.819 1.00 17.05 91 GLY A N 1
ATOM 646 C CA . GLY A 1 91 ? 18.518 67.537 13.448 1.00 16.31 91 GLY A CA 1
ATOM 647 C C . GLY A 1 91 ? 19.049 68.962 13.320 1.00 16.30 91 GLY A C 1
ATOM 648 O O . GLY A 1 91 ? 19.101 69.750 14.307 1.00 18.40 91 GLY A O 1
ATOM 649 N N . VAL A 1 92 ? 19.437 69.256 12.095 1.00 15.23 92 VAL A N 1
ATOM 650 C CA . VAL A 1 92 ? 19.904 70.594 11.728 1.00 15.23 92 VAL A CA 1
ATOM 651 C C . VAL A 1 92 ? 19.196 71.053 10.456 1.00 15.75 92 VAL A C 1
ATOM 652 O O . VAL A 1 92 ? 18.873 70.299 9.576 1.00 14.59 92 VAL A O 1
ATOM 656 N N . ALA A 1 93 ? 18.957 72.354 10.410 1.00 16.85 93 ALA A N 1
ATOM 657 C CA . ALA A 1 93 ? 18.284 72.993 9.221 1.00 18.48 93 ALA A CA 1
ATOM 658 C C . ALA A 1 93 ? 19.258 73.858 8.457 1.00 19.59 93 ALA A C 1
ATOM 659 O O . ALA A 1 93 ? 20.216 74.347 9.023 1.00 21.81 93 ALA A O 1
ATOM 661 N N . ALA A 1 94 ? 18.996 74.056 7.187 1.00 19.45 94 ALA A N 1
ATOM 662 C CA . ALA A 1 94 ? 19.840 74.936 6.390 1.00 21.44 94 ALA A CA 1
ATOM 663 C C . ALA A 1 94 ? 18.949 75.500 5.288 1.00 20.88 94 ALA A C 1
ATOM 664 O O . ALA A 1 94 ? 18.071 74.804 4.747 1.00 19.83 94 ALA A O 1
ATOM 666 N N . PHE A 1 95 ? 19.062 76.810 5.040 1.00 23.24 95 PHE A N 1
ATOM 667 C CA . PHE A 1 95 ? 18.293 77.564 4.031 1.00 25.19 95 PHE A CA 1
ATOM 668 C C . PHE A 1 95 ? 19.247 78.113 2.970 1.00 25.96 95 PHE A C 1
ATOM 669 O O . PHE A 1 95 ? 20.289 78.689 3.308 1.00 23.50 95 PHE A O 1
ATOM 677 N N . SER A 1 96 ? 18.979 77.859 1.684 1.00 20.64 96 SER A N 1
ATOM 678 C CA . SER A 1 96 ? 19.892 78.329 0.607 1.00 21.34 96 SER A CA 1
ATOM 679 C C . SER A 1 96 ? 19.141 78.141 -0.676 1.00 22.15 96 SER A C 1
ATOM 680 O O . SER A 1 96 ? 18.477 77.094 -0.880 1.00 17.75 96 SER A O 1
ATOM 683 N N . PRO A 1 97 ? 19.378 79.015 -1.655 1.00 19.97 97 PRO A N 1
ATOM 684 C CA . PRO A 1 97 ? 19.169 78.557 -3.043 1.00 18.99 97 PRO A CA 1
ATOM 685 C C . PRO A 1 97 ? 19.916 77.299 -3.296 1.00 18.29 97 PRO A C 1
ATOM 686 O O . PRO A 1 97 ? 21.089 77.163 -2.866 1.00 18.79 97 PRO A O 1
ATOM 690 N N . THR A 1 98 ? 19.278 76.319 -3.951 1.00 17.81 98 THR A N 1
ATOM 691 C CA . THR A 1 98 ? 19.902 75.011 -4.152 1.00 17.24 98 THR A CA 1
ATOM 692 C C . THR A 1 98 ? 21.260 75.155 -4.939 1.00 18.25 98 THR A C 1
ATOM 693 O O . THR A 1 98 ? 22.253 74.479 -4.588 1.00 18.83 98 THR A O 1
ATOM 697 N N . ALA A 1 99 ? 21.218 76.021 -5.955 1.00 19.78 99 ALA A N 1
ATOM 698 C CA . ALA A 1 99 ? 22.359 76.272 -6.828 1.00 19.92 99 ALA A CA 1
ATOM 699 C C . ALA A 1 99 ? 23.601 76.673 -6.065 1.00 22.51 99 ALA A C 1
ATOM 700 O O . ALA A 1 99 ? 24.736 76.477 -6.542 1.00 26.90 99 ALA A O 1
ATOM 702 N N . ASP A 1 100 ? 23.443 77.265 -4.927 1.00 22.60 100 ASP A N 1
ATOM 703 C CA . ASP A 1 100 ? 24.556 77.835 -4.212 1.00 23.04 100 ASP A CA 1
ATOM 704 C C . ASP A 1 100 ? 24.795 77.171 -2.860 1.00 25.00 100 ASP A C 1
ATOM 705 O O . ASP A 1 100 ? 25.557 77.701 -2.020 1.00 25.81 100 ASP A O 1
ATOM 710 N N . HIS A 1 101 ? 24.147 76.049 -2.566 1.00 21.15 101 HIS A N 1
ATOM 711 C CA . HIS A 1 101 ? 24.271 75.505 -1.223 1.00 20.37 101 HIS A CA 1
ATOM 712 C C . HIS A 1 101 ? 25.634 74.763 -1.143 1.00 16.92 101 HIS A C 1
ATOM 713 O O . HIS A 1 101 ? 25.911 73.797 -1.852 1.00 18.07 101 HIS A O 1
ATOM 720 N N . ASP A 1 102 ? 26.531 75.201 -0.217 1.00 19.44 102 ASP A N 1
ATOM 721 C CA . ASP A 1 102 ? 27.840 74.582 -0.076 1.00 20.03 102 ASP A CA 1
ATOM 722 C C . ASP A 1 102 ? 27.825 73.080 0.067 1.00 20.24 102 ASP A C 1
ATOM 723 O O . ASP A 1 102 ? 27.064 72.582 0.943 1.00 19.36 102 ASP A O 1
ATOM 728 N N . ASP A 1 103 ? 28.594 72.356 -0.715 1.00 19.63 103 ASP A N 1
ATOM 729 C CA . ASP A 1 103 ? 28.590 70.912 -0.735 1.00 21.53 103 ASP A CA 1
ATOM 730 C C . ASP A 1 103 ? 28.913 70.275 0.649 1.00 24.93 103 ASP A C 1
ATOM 731 O O . ASP A 1 103 ? 28.296 69.295 1.066 1.00 22.66 103 ASP A O 1
ATOM 736 N N . LYS A 1 104 ? 29.943 70.786 1.331 1.00 22.53 104 LYS A N 1
ATOM 737 C CA . LYS A 1 104 ? 30.263 70.176 2.664 1.00 23.49 104 LYS A CA 1
ATOM 738 C C . LYS A 1 104 ? 29.081 70.353 3.651 1.00 21.28 104 LYS A C 1
ATOM 739 O O . LYS A 1 104 ? 28.770 69.423 4.420 1.00 22.54 104 LYS A O 1
ATOM 745 N N . GLU A 1 105 ? 28.461 71.509 3.618 1.00 19.26 105 GLU A N 1
ATOM 746 C CA . GLU A 1 105 ? 27.364 71.864 4.467 1.00 18.70 105 GLU A CA 1
ATOM 747 C C . GLU A 1 105 ? 26.160 70.905 4.243 1.00 20.48 105 GLU A C 1
ATOM 748 O O . GLU A 1 105 ? 25.621 70.403 5.221 1.00 17.75 105 GLU A O 1
ATOM 754 N N . TRP A 1 106 ? 25.784 70.716 2.971 1.00 19.20 106 TRP A N 1
ATOM 755 C CA . TRP A 1 106 ? 24.499 69.941 2.745 1.00 16.97 106 TRP A CA 1
ATOM 756 C C . TRP A 1 106 ? 24.816 68.479 2.944 1.00 17.64 106 TRP A C 1
ATOM 757 O O . TRP A 1 106 ? 23.955 67.743 3.409 1.00 15.93 106 TRP A O 1
ATOM 768 N N . GLN A 1 107 ? 26.049 67.998 2.669 1.00 16.57 107 GLN A N 1
ATOM 769 C CA . GLN A 1 107 ? 26.425 66.661 2.944 1.00 17.15 107 GLN A CA 1
ATOM 770 C C . GLN A 1 107 ? 26.428 66.398 4.501 1.00 16.84 107 GLN A C 1
ATOM 771 O O . GLN A 1 107 ? 26.029 65.289 4.925 1.00 17.34 107 GLN A O 1
ATOM 777 N N . ASN A 1 108 ? 26.924 67.348 5.261 1.00 17.20 108 ASN A N 1
ATOM 778 C CA . ASN A 1 108 ? 26.927 67.201 6.725 1.00 18.13 108 ASN A CA 1
ATOM 779 C C . ASN A 1 108 ? 25.454 67.157 7.229 1.00 17.14 108 ASN A C 1
ATOM 780 O O . ASN A 1 108 ? 25.166 66.398 8.134 1.00 17.44 108 ASN A O 1
ATOM 785 N N . LEU A 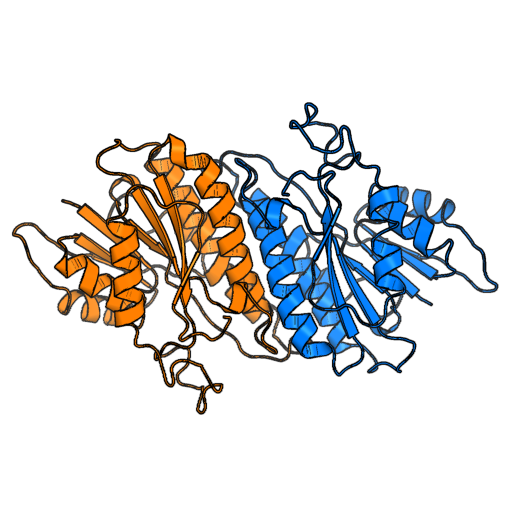1 109 ? 24.585 67.970 6.618 1.00 16.38 109 LEU A N 1
ATOM 786 C CA . LEU A 1 109 ? 23.159 67.947 6.978 1.00 16.14 109 LEU A CA 1
ATOM 787 C C . LEU A 1 109 ? 22.585 66.538 6.768 1.00 17.46 109 LEU A C 1
ATOM 788 O O . LEU A 1 109 ? 21.817 66.005 7.602 1.00 15.94 109 LEU A O 1
ATOM 793 N N . LEU A 1 110 ? 22.860 65.952 5.620 1.00 15.55 110 LEU A N 1
ATOM 794 C CA . LEU A 1 110 ? 22.374 64.547 5.339 1.00 16.61 110 LEU A CA 1
ATOM 795 C C . LEU A 1 110 ? 22.910 63.572 6.361 1.00 17.02 110 LEU A C 1
ATOM 796 O O . LEU A 1 110 ? 22.195 62.643 6.779 1.00 16.50 110 LEU A O 1
ATOM 801 N N . ALA A 1 111 ? 24.200 63.712 6.753 1.00 15.72 111 ALA A N 1
ATOM 802 C CA . ALA A 1 111 ? 24.772 62.833 7.753 1.00 17.44 111 ALA A CA 1
ATOM 803 C C . ALA A 1 111 ? 24.036 62.947 9.072 1.00 15.21 111 ALA A C 1
ATOM 804 O O . ALA A 1 111 ? 23.663 61.921 9.656 1.00 16.12 111 ALA A O 1
ATOM 806 N N . VAL A 1 112 ? 23.793 64.156 9.543 1.00 15.94 112 VAL A N 1
ATOM 807 C CA . VAL A 1 112 ? 23.175 64.350 10.838 1.00 14.82 112 VAL A CA 1
ATOM 808 C C . VAL A 1 112 ? 21.699 63.913 10.832 1.00 15.57 112 VAL A C 1
ATOM 809 O O . VAL A 1 112 ? 21.205 63.279 11.742 1.00 15.80 112 VAL A O 1
ATOM 813 N N . ASN A 1 113 ? 21.001 64.314 9.775 1.00 14.73 113 ASN A N 1
ATOM 814 C CA . ASN A 1 113 ? 19.534 64.140 9.726 1.00 14.96 113 ASN A CA 1
ATOM 815 C C . ASN A 1 113 ? 19.056 62.762 9.281 1.00 15.11 113 ASN A C 1
ATOM 816 O O . ASN A 1 113 ? 17.893 62.410 9.548 1.00 16.70 113 ASN A O 1
ATOM 821 N N . LEU A 1 114 ? 19.821 62.112 8.433 1.00 14.04 114 LEU A N 1
ATOM 822 C CA . LEU A 1 114 ? 19.442 60.855 7.807 1.00 14.88 114 LEU A CA 1
ATOM 823 C C . LEU A 1 114 ? 20.368 59.682 8.114 1.00 16.32 114 LEU A C 1
ATOM 824 O O . LEU A 1 114 ? 19.937 58.641 8.574 1.00 14.49 114 LEU A O 1
ATOM 829 N N . SER A 1 115 ? 21.664 59.838 7.801 1.00 14.51 115 SER A N 1
ATOM 830 C CA . SER A 1 115 ? 22.565 58.698 7.904 1.00 14.24 115 SER A CA 1
ATOM 831 C C . SER A 1 115 ? 22.728 58.267 9.411 1.00 13.43 115 SER A C 1
ATOM 832 O O . SER A 1 115 ? 22.678 57.083 9.669 1.00 15.17 115 SER A O 1
ATOM 835 N N . SER A 1 116 ? 22.924 59.206 10.321 1.00 14.63 116 SER A N 1
ATOM 836 C CA . SER A 1 116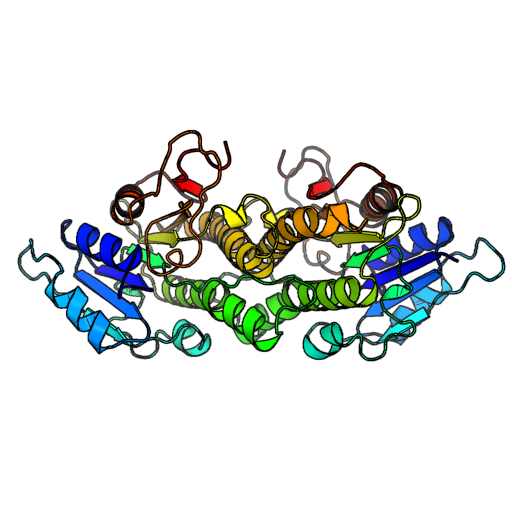 ? 23.024 58.833 11.757 1.00 14.95 116 SER A CA 1
ATOM 837 C C . SER A 1 116 ? 21.748 58.189 12.336 1.00 14.45 116 SER A C 1
ATOM 838 O O . SER A 1 116 ? 21.855 57.162 13.005 1.00 14.92 116 SER A O 1
ATOM 841 N N . PRO A 1 117 ? 20.563 58.717 12.026 1.00 13.30 117 PRO A N 1
ATOM 842 C CA . PRO A 1 117 ? 19.361 57.954 12.397 1.00 13.96 117 PRO A CA 1
ATOM 843 C C . PRO A 1 117 ? 19.271 56.547 11.859 1.00 12.85 117 PRO A C 1
ATOM 844 O O . PRO A 1 117 ? 18.874 55.623 12.586 1.00 16.05 117 PRO A O 1
ATOM 848 N N . ILE A 1 118 ? 19.712 56.360 10.619 1.00 13.38 118 ILE A N 1
ATOM 849 C CA . ILE A 1 118 ? 19.729 55.020 10.046 1.00 13.42 118 ILE A CA 1
ATOM 850 C C . ILE A 1 118 ? 20.719 54.129 10.879 1.00 13.45 118 ILE A C 1
ATOM 851 O O . ILE A 1 118 ? 20.376 52.955 11.207 1.00 15.43 118 ILE A O 1
ATOM 856 N N . ALA A 1 119 ? 21.885 54.671 11.134 1.00 14.74 119 ALA A N 1
ATOM 857 C CA . ALA A 1 119 ? 22.934 53.958 11.869 1.00 16.48 119 ALA A CA 1
ATOM 858 C C . ALA A 1 119 ? 22.494 53.623 13.301 1.00 15.29 119 ALA A C 1
ATOM 859 O O . ALA A 1 119 ? 22.697 52.436 13.747 1.00 16.52 119 ALA A O 1
ATOM 861 N N . LEU A 1 120 ? 21.829 54.530 13.987 1.00 14.61 120 LEU A N 1
ATOM 862 C CA . LEU A 1 120 ? 21.360 54.269 15.369 1.00 15.37 120 LEU A CA 1
ATOM 863 C C . LEU A 1 120 ? 20.290 53.194 15.323 1.00 15.10 120 LEU A C 1
ATOM 864 O O . LEU A 1 120 ? 20.200 52.298 16.190 1.00 16.37 120 LEU A O 1
ATOM 869 N N . THR A 1 121 ? 19.418 53.248 14.297 1.00 15.03 121 THR A N 1
ATOM 870 C CA . THR A 1 121 ? 18.395 52.294 14.121 1.00 15.77 121 THR A CA 1
ATOM 871 C C . THR A 1 121 ? 18.929 50.899 13.889 1.00 15.52 121 THR A C 1
ATOM 872 O O . THR A 1 121 ? 18.467 49.930 14.508 1.00 16.60 121 THR A O 1
ATOM 876 N N . LYS A 1 122 ? 19.911 50.785 13.018 1.00 17.27 122 LYS A N 1
ATOM 877 C CA . LYS A 1 122 ? 20.527 49.491 12.719 1.00 18.12 122 LYS A CA 1
ATOM 878 C C . LYS A 1 122 ? 21.146 48.900 14.018 1.00 18.26 122 LYS A C 1
ATOM 879 O O . LYS A 1 122 ? 20.962 47.690 14.266 1.00 18.01 122 LYS A O 1
ATOM 885 N N . ALA A 1 123 ? 21.763 49.748 14.799 1.00 17.53 123 ALA A N 1
ATOM 886 C CA . ALA A 1 123 ? 22.457 49.303 16.062 1.00 20.43 123 ALA A CA 1
ATOM 887 C C . ALA A 1 123 ? 21.400 48.771 16.983 1.00 20.36 123 ALA A C 1
ATOM 888 O O . ALA A 1 123 ? 21.573 47.698 17.632 1.00 20.25 123 ALA A O 1
ATOM 890 N N . LEU A 1 124 ? 20.302 49.476 17.165 1.00 18.47 124 LEU A N 1
ATOM 891 C CA . LEU A 1 124 ? 19.199 49.015 18.013 1.00 19.63 124 LEU A CA 1
ATOM 892 C C . LEU A 1 124 ? 18.630 47.712 17.518 1.00 22.34 124 LEU A C 1
ATOM 893 O O . LEU A 1 124 ? 18.433 46.744 18.312 1.00 22.86 124 LEU A O 1
ATOM 898 N N . LEU A 1 125 ? 18.368 47.586 16.229 1.00 18.42 125 LEU A N 1
ATOM 899 C CA . LEU A 1 125 ? 17.757 46.382 15.653 1.00 19.16 125 LEU A CA 1
ATOM 900 C C . LEU A 1 125 ? 18.706 45.169 15.859 1.00 21.12 125 LEU A C 1
ATOM 901 O O . LEU A 1 125 ? 18.265 44.056 16.125 1.00 22.92 125 LEU A O 1
ATOM 906 N N . LYS A 1 126 ? 19.959 45.397 15.656 1.00 20.85 126 LYS A N 1
ATOM 907 C CA . LYS A 1 126 ? 20.952 44.309 15.798 1.00 23.57 126 LYS A CA 1
ATOM 908 C C . LYS A 1 126 ? 21.014 43.829 17.256 1.00 26.38 126 LYS A C 1
ATOM 909 O O . LYS A 1 126 ? 21.025 42.624 17.470 1.00 27.65 126 LYS A O 1
ATOM 915 N N . ASP A 1 127 ? 20.865 44.721 18.251 1.00 21.56 127 ASP A N 1
ATOM 916 C CA . ASP A 1 127 ? 21.084 44.359 19.651 1.00 21.76 127 ASP A CA 1
ATOM 917 C C . ASP A 1 127 ? 19.858 43.892 20.327 1.00 25.75 127 ASP A C 1
ATOM 918 O O . ASP A 1 127 ? 19.963 43.241 21.378 1.00 30.96 127 ASP A O 1
ATOM 923 N N . VAL A 1 128 ? 18.682 44.198 19.832 1.00 26.20 128 VAL A N 1
ATOM 924 C CA . VAL A 1 128 ? 17.485 43.960 20.656 1.00 30.22 128 VAL A CA 1
ATOM 925 C C . VAL A 1 128 ? 16.916 42.595 20.868 1.00 35.36 128 VAL A C 1
ATOM 926 O O . VAL A 1 128 ? 17.100 41.716 20.133 1.00 31.70 128 VAL A O 1
ATOM 930 N N . SER A 1 129 ? 16.332 42.429 22.045 1.00 40.43 129 SER A N 1
ATOM 931 C CA . SER A 1 129 ? 15.694 41.156 22.371 1.00 49.59 129 SER A CA 1
ATOM 932 C C . SER A 1 129 ? 14.306 41.290 21.724 1.00 55.17 129 SER A C 1
ATOM 933 O O . SER A 1 129 ? 13.659 42.329 21.926 1.00 61.03 129 SER A O 1
ATOM 936 N N . GLU A 1 130 ? 13.891 40.338 20.870 1.00 68.00 130 GLU A N 1
ATOM 937 C CA . GLU A 1 130 ? 12.512 40.364 20.290 1.00 65.03 130 GLU A CA 1
ATOM 938 C C . GLU A 1 130 ? 11.491 40.519 21.451 1.00 64.52 130 GLU A C 1
ATOM 939 O O . GLU A 1 130 ? 11.627 39.963 22.593 1.00 65.63 130 GLU A O 1
ATOM 945 N N . ARG A 1 131 ? 10.505 41.341 21.192 1.00 55.58 131 ARG A N 1
ATOM 946 C CA . ARG A 1 131 ? 9.805 41.938 22.309 1.00 47.20 131 ARG A CA 1
ATOM 947 C C . ARG A 1 131 ? 8.476 41.273 22.604 1.00 47.05 131 ARG A C 1
ATOM 948 O O . ARG A 1 131 ? 7.691 41.007 21.693 1.00 57.43 131 ARG A O 1
ATOM 956 N N . PRO A 1 132 ? 8.198 41.073 23.873 1.00 48.02 132 PRO A N 1
ATOM 957 C CA . PRO A 1 132 ? 6.923 40.718 24.433 1.00 51.86 132 PRO A CA 1
ATOM 958 C C . PRO A 1 132 ? 5.804 41.651 24.029 1.00 61.02 132 PRO A C 1
ATOM 959 O O . PRO A 1 132 ? 6.032 42.827 23.653 1.00 48.16 132 PRO A O 1
ATOM 963 N N . VAL A 1 133 ? 4.596 41.137 24.223 1.00 61.38 133 VAL A N 1
ATOM 964 C CA . VAL A 1 133 ? 3.406 41.671 23.612 1.00 58.21 133 VAL A CA 1
ATOM 965 C C . VAL A 1 133 ? 3.029 43.033 24.171 1.00 65.03 133 VAL A C 1
ATOM 966 O O . VAL A 1 133 ? 2.733 43.951 23.398 1.00 74.07 133 VAL A O 1
ATOM 970 N N . ASP A 1 134 ? 3.073 43.191 25.496 1.00 58.65 134 ASP A N 1
ATOM 971 C CA . ASP A 1 134 ? 2.682 44.443 26.096 1.00 59.12 134 ASP A CA 1
ATOM 972 C C . ASP A 1 134 ? 3.861 45.383 26.277 1.00 56.48 134 ASP A C 1
ATOM 973 O O . ASP A 1 134 ? 3.674 46.476 26.867 1.00 57.35 134 ASP A O 1
ATOM 978 N N . LYS A 1 135 ? 5.048 45.017 25.744 1.00 44.03 135 LYS A N 1
ATOM 979 C CA . LYS A 1 135 ? 6.206 45.914 25.782 1.00 40.48 135 LYS A CA 1
ATOM 980 C C . LYS A 1 135 ? 6.970 45.944 24.399 1.00 28.74 135 LYS A C 1
ATOM 981 O O . LYS A 1 135 ? 8.127 45.582 24.296 1.00 27.43 135 LYS A O 1
ATOM 987 N N . PRO A 1 136 ? 6.254 46.405 23.382 1.00 25.69 136 PRO A N 1
ATOM 988 C CA . PRO A 1 136 ? 6.998 46.696 22.124 1.00 24.17 136 PRO A CA 1
ATOM 989 C C . PRO A 1 136 ? 8.068 47.786 22.290 1.00 22.95 136 PRO A C 1
ATOM 990 O O . PRO A 1 136 ? 7.941 48.651 23.183 1.00 27.75 136 PRO A O 1
ATOM 994 N N . LEU A 1 137 ? 9.103 47.751 21.464 1.00 17.52 137 LEU A N 1
ATOM 995 C CA . LEU A 1 137 ? 10.051 48.824 21.334 1.00 17.31 137 LEU A CA 1
ATOM 996 C C . LEU A 1 137 ? 9.407 49.863 20.394 1.00 15.51 137 LEU A C 1
ATOM 997 O O . LEU A 1 137 ? 8.927 49.486 19.341 1.00 17.86 137 LEU A O 1
ATOM 1002 N N . GLN A 1 138 ? 9.415 51.149 20.792 1.00 14.29 138 GLN A N 1
ATOM 1003 C CA . GLN A 1 138 ? 8.842 52.207 19.942 1.00 15.08 138 GLN A CA 1
ATOM 1004 C C . GLN A 1 138 ? 10.001 53.065 19.441 1.00 14.08 138 GLN A C 1
ATOM 1005 O O . GLN A 1 138 ? 10.757 53.666 20.221 1.00 15.23 138 GLN A O 1
ATOM 1011 N N . ILE A 1 139 ? 10.081 53.177 18.122 1.00 13.11 139 ILE A N 1
ATOM 1012 C CA . ILE A 1 139 ? 11.079 54.036 17.441 1.00 13.50 139 ILE A CA 1
ATOM 1013 C C . ILE A 1 139 ? 10.250 55.195 16.820 1.00 13.41 139 ILE A C 1
ATOM 1014 O O . ILE A 1 139 ? 9.242 54.971 16.161 1.00 13.32 139 ILE A O 1
ATOM 1019 N N . ILE A 1 140 ? 10.633 56.424 17.156 1.00 12.68 140 ILE A N 1
ATOM 1020 C CA . ILE A 1 140 ? 9.872 57.633 16.791 1.00 13.23 140 ILE A CA 1
ATOM 1021 C C . ILE A 1 140 ? 10.847 58.647 16.164 1.00 13.99 140 ILE A C 1
ATOM 1022 O O . ILE A 1 140 ? 11.791 59.128 16.872 1.00 14.44 140 ILE A O 1
ATOM 1027 N N . TYR A 1 141 ? 10.712 58.871 14.882 1.00 12.23 141 TYR A N 1
ATOM 1028 C CA . TYR A 1 141 ? 11.554 59.872 14.182 1.00 11.98 141 TYR A CA 1
ATOM 1029 C C . TYR A 1 141 ? 10.875 61.209 14.250 1.00 13.36 141 TYR A C 1
ATOM 1030 O O . TYR A 1 141 ? 9.696 61.332 13.877 1.00 14.08 141 TYR A O 1
ATOM 1039 N N . ILE A 1 142 ? 11.616 62.250 14.625 1.00 13.14 142 ILE A N 1
ATOM 1040 C CA . ILE A 1 142 ? 11.081 63.635 14.468 1.00 12.72 142 ILE A CA 1
ATOM 1041 C C . ILE A 1 142 ? 11.519 64.082 13.081 1.00 15.09 142 ILE A C 1
ATOM 1042 O O . ILE A 1 142 ? 12.712 64.384 12.852 1.00 15.67 142 ILE A O 1
ATOM 1047 N N . SER A 1 143 ? 10.579 64.024 12.135 1.00 13.96 143 SER A N 1
ATOM 1048 C CA . SER A 1 143 ? 10.799 64.415 10.738 1.00 13.08 143 SER A CA 1
ATOM 1049 C C . SER A 1 143 ? 10.421 65.861 10.562 1.00 14.40 143 SER A C 1
ATOM 1050 O O . SER A 1 143 ? 10.764 66.617 11.440 1.00 14.65 143 SER A O 1
ATOM 1053 N N . SER A 1 144 ? 9.679 66.204 9.525 1.00 13.37 144 SER A N 1
ATOM 1054 C CA . SER A 1 144 ? 9.172 67.550 9.274 1.00 13.11 144 SER A CA 1
ATOM 1055 C C . SER A 1 144 ? 8.100 67.524 8.255 1.00 12.89 144 SER A C 1
ATOM 1056 O O . SER A 1 144 ? 8.150 66.658 7.351 1.00 14.65 144 SER A O 1
ATOM 1059 N N . VAL A 1 145 ? 7.185 68.473 8.276 1.00 13.47 145 VAL A N 1
ATOM 1060 C CA . VAL A 1 145 ? 6.338 68.694 7.090 1.00 16.23 145 VAL A CA 1
ATOM 1061 C C . VAL A 1 145 ? 7.097 69.017 5.840 1.00 14.39 145 VAL A C 1
ATOM 1062 O O . VAL A 1 145 ? 6.598 68.811 4.744 1.00 15.13 145 VAL A O 1
ATOM 1066 N N . ALA A 1 146 ? 8.346 69.479 5.963 1.00 14.39 146 ALA A N 1
ATOM 1067 C CA . ALA A 1 146 ? 9.141 69.716 4.774 1.00 14.89 146 ALA A CA 1
ATOM 1068 C C . ALA A 1 146 ? 9.409 68.487 3.971 1.00 15.90 146 ALA A C 1
ATOM 1069 O O . ALA A 1 146 ? 9.718 68.572 2.778 1.00 16.79 146 ALA A O 1
ATOM 1071 N N . GLY A 1 147 ? 9.337 67.344 4.628 1.00 13.10 147 GLY A N 1
ATOM 1072 C CA . GLY A 1 147 ? 9.452 66.096 3.921 1.00 14.44 147 GLY A CA 1
ATOM 1073 C C . GLY A 1 147 ? 8.172 65.635 3.247 1.00 13.92 147 GLY A C 1
ATOM 1074 O O . GLY A 1 147 ? 8.208 64.606 2.466 1.00 15.98 147 GLY A O 1
ATOM 1075 N N . LEU A 1 148 ? 7.067 66.332 3.439 1.00 15.03 148 LEU A N 1
ATOM 1076 C CA . LEU A 1 148 ? 5.805 65.951 2.873 1.00 15.66 148 LEU A CA 1
ATOM 1077 C C . LEU A 1 148 ? 5.386 66.883 1.768 1.00 18.07 148 LEU A C 1
ATOM 1078 O O . LEU A 1 148 ? 4.502 66.524 0.954 1.00 25.40 148 LEU A O 1
ATOM 1083 N N . HIS A 1 149 ? 5.874 68.103 1.698 1.00 15.37 149 HIS A N 1
ATOM 1084 C CA . HIS A 1 149 ? 5.492 69.033 0.615 1.00 17.70 149 HIS A CA 1
ATOM 1085 C C . HIS A 1 149 ? 6.696 69.848 0.300 1.00 19.21 149 HIS A C 1
ATOM 1086 O O . HIS A 1 149 ? 7.596 69.986 1.114 1.00 20.82 149 HIS A O 1
ATOM 1093 N N . GLY A 1 150 ? 6.649 70.485 -0.835 1.00 16.42 150 GLY A N 1
ATOM 1094 C CA . GLY A 1 150 ? 7.761 71.295 -1.259 1.00 19.40 150 GLY A CA 1
ATOM 1095 C C . GLY A 1 150 ? 7.781 72.733 -0.798 1.00 20.76 150 GLY A C 1
ATOM 1096 O O . GLY A 1 150 ? 6.786 73.481 -0.954 1.00 24.35 150 GLY A O 1
ATOM 1097 N N . ALA A 1 151 ? 8.885 73.080 -0.171 1.00 16.96 151 ALA A N 1
ATOM 1098 C CA . ALA A 1 151 ? 9.125 74.471 0.281 1.00 19.26 151 ALA A CA 1
ATOM 1099 C C . ALA A 1 151 ? 10.449 74.932 -0.337 1.00 17.64 151 ALA A C 1
ATOM 1100 O O . ALA A 1 151 ? 11.477 74.286 -0.226 1.00 17.89 151 ALA A O 1
ATOM 1102 N N . ALA A 1 152 ? 10.453 76.141 -0.928 1.00 18.28 152 ALA A N 1
ATOM 1103 C CA . ALA A 1 152 ? 11.604 76.630 -1.604 1.00 19.05 152 ALA A CA 1
ATOM 1104 C C . ALA A 1 152 ? 12.734 76.942 -0.617 1.00 18.82 152 ALA A C 1
ATOM 1105 O O . ALA A 1 152 ? 12.506 77.514 0.443 1.00 19.77 152 ALA A O 1
ATOM 1107 N N . GLN A 1 153 ? 13.967 76.638 -1.061 1.00 16.80 153 GLN A N 1
ATOM 1108 C CA . GLN A 1 153 ? 15.248 76.959 -0.407 1.00 16.54 153 GLN A CA 1
ATOM 1109 C C . GLN A 1 153 ? 15.534 76.110 0.809 1.00 16.97 153 GLN A C 1
ATOM 1110 O O . GLN A 1 153 ? 16.507 76.360 1.495 1.00 18.28 153 GLN A O 1
ATOM 1116 N N . VAL A 1 154 ? 14.810 74.970 0.974 1.00 16.22 154 VAL A N 1
ATOM 1117 C CA . VAL A 1 154 ? 15.187 73.960 1.985 1.00 15.47 154 VAL A CA 1
ATOM 1118 C C . VAL A 1 154 ? 15.235 72.587 1.324 1.00 15.43 154 VAL A C 1
ATOM 1119 O O . VAL A 1 154 ? 14.798 71.543 1.948 1.00 14.91 154 VAL A O 1
ATOM 1123 N N . ALA A 1 155 ? 15.802 72.546 0.123 1.00 15.56 155 ALA A N 1
ATOM 1124 C CA . ALA A 1 155 ? 15.801 71.299 -0.640 1.00 14.24 155 ALA A CA 1
ATOM 1125 C C . ALA A 1 155 ? 16.495 70.128 0.024 1.00 13.96 155 ALA A C 1
ATOM 1126 O O . ALA A 1 155 ? 15.891 68.998 0.095 1.00 13.41 155 ALA A O 1
ATOM 1128 N N . VAL A 1 156 ? 17.755 70.284 0.465 1.00 13.01 156 VAL A N 1
ATOM 1129 C CA . VAL A 1 156 ? 18.438 69.137 1.016 1.00 13.03 156 VAL A CA 1
ATOM 1130 C C . VAL A 1 156 ? 17.847 68.769 2.414 1.00 13.94 156 VAL A C 1
ATOM 1131 O O . VAL A 1 156 ? 17.721 67.575 2.739 1.00 12.95 156 VAL A O 1
ATOM 1135 N N . TYR A 1 157 ? 17.454 69.750 3.198 1.00 13.20 157 TYR A N 1
ATOM 1136 C CA . TYR A 1 157 ? 16.733 69.500 4.450 1.00 12.88 157 TYR A CA 1
ATOM 1137 C C . TYR A 1 157 ? 15.506 68.600 4.172 1.00 13.32 157 TYR A C 1
ATOM 1138 O O . TYR A 1 157 ? 15.258 67.593 4.836 1.00 13.48 157 TYR A O 1
ATOM 1147 N N . SER A 1 158 ? 14.736 68.993 3.182 1.00 12.86 158 SER A N 1
ATOM 1148 C CA . SER A 1 158 ? 13.500 68.248 2.794 1.00 12.71 158 SER A CA 1
ATOM 1149 C C . SER A 1 158 ? 13.851 66.861 2.355 1.00 13.34 158 SER A C 1
ATOM 1150 O O . SER A 1 158 ? 13.157 65.878 2.688 1.00 13.21 158 SER A O 1
ATOM 1153 N N . ALA A 1 159 ? 14.921 66.685 1.580 1.00 12.92 159 ALA A N 1
ATOM 1154 C CA . ALA A 1 159 ? 15.396 65.372 1.163 1.00 13.73 159 ALA A CA 1
ATOM 1155 C C . ALA A 1 159 ? 15.721 64.536 2.400 1.00 13.67 159 ALA A C 1
ATOM 1156 O O . ALA A 1 159 ? 15.370 63.278 2.441 1.00 13.25 159 ALA A O 1
ATOM 1158 N N . SER A 1 160 ? 16.400 65.101 3.400 1.00 13.00 160 SER A N 1
ATOM 1159 C CA . SER A 1 160 ? 16.763 64.342 4.622 1.00 13.15 160 SER A CA 1
ATOM 1160 C C . SER A 1 160 ? 15.543 63.806 5.340 1.00 13.82 160 SER A C 1
ATOM 1161 O O . SER A 1 160 ? 15.558 62.678 5.808 1.00 14.42 160 SER A O 1
ATOM 1164 N N . LYS A 1 161 ? 14.515 64.639 5.425 1.00 13.00 161 LYS A N 1
ATOM 1165 C CA . LYS A 1 161 ? 13.277 64.305 6.234 1.00 13.60 161 LYS A CA 1
ATOM 1166 C C . LYS A 1 161 ? 12.373 63.373 5.442 1.00 13.20 161 LYS A C 1
ATOM 1167 O O . LYS A 1 161 ? 11.857 62.386 6.012 1.00 12.51 161 LYS A O 1
ATOM 1173 N N . ALA A 1 162 ? 12.239 63.546 4.141 1.00 11.80 162 ALA A N 1
ATOM 1174 C CA . ALA A 1 162 ? 11.528 62.590 3.323 1.00 11.84 162 ALA A CA 1
ATOM 1175 C C . ALA A 1 162 ? 12.230 61.247 3.318 1.00 13.06 162 ALA A C 1
ATOM 1176 O O . ALA A 1 162 ? 11.585 60.165 3.342 1.00 13.08 162 ALA A O 1
ATOM 1178 N N . GLY A 1 163 ? 13.553 61.282 3.288 1.00 13.03 163 GLY A N 1
ATOM 1179 C CA . GLY A 1 163 ? 14.321 60.026 3.312 1.00 13.63 163 GLY A CA 1
ATOM 1180 C C . GLY A 1 163 ? 14.125 59.288 4.627 1.00 13.37 163 GLY A C 1
ATOM 1181 O O . GLY A 1 163 ? 13.950 58.022 4.609 1.00 13.47 163 GLY A O 1
ATOM 1182 N N . LEU A 1 164 ? 14.077 60.000 5.736 1.00 12.86 164 LEU A N 1
ATOM 1183 C CA . LEU A 1 164 ? 13.816 59.431 7.028 1.00 14.11 164 LEU A CA 1
ATOM 1184 C C . LEU A 1 164 ? 12.468 58.718 7.054 1.00 13.12 164 LEU A C 1
ATOM 1185 O O . LEU A 1 164 ? 12.348 57.562 7.534 1.00 15.20 164 LEU A O 1
ATOM 1190 N N . ASP A 1 165 ? 11.476 59.344 6.473 1.00 12.41 165 ASP A N 1
ATOM 1191 C CA . ASP A 1 165 ? 10.141 58.758 6.400 1.00 12.29 165 ASP A CA 1
ATOM 1192 C C . ASP A 1 165 ? 10.082 57.502 5.511 1.00 12.65 165 ASP A C 1
ATOM 1193 O O . ASP A 1 165 ? 9.343 56.536 5.831 1.00 13.64 165 ASP A O 1
ATOM 1198 N N . GLY A 1 166 ? 10.845 57.472 4.399 1.00 12.89 166 GLY A N 1
ATOM 1199 C CA . GLY A 1 166 ? 10.870 56.300 3.484 1.00 13.08 166 GLY A CA 1
ATOM 1200 C C . GLY A 1 166 ? 11.535 55.132 4.226 1.00 13.42 166 GLY A C 1
ATOM 1201 O O . GLY A 1 166 ? 11.079 53.987 4.114 1.00 13.44 166 GLY A O 1
ATOM 1202 N N . PHE A 1 167 ? 12.618 55.425 4.972 1.00 12.45 167 PHE A N 1
ATOM 1203 C CA . PHE A 1 167 ? 13.323 54.450 5.843 1.00 13.03 167 PHE A CA 1
ATOM 1204 C C . PHE A 1 167 ? 12.349 53.846 6.872 1.00 13.60 167 PHE A C 1
ATOM 1205 O O . PHE A 1 167 ? 12.198 52.634 7.020 1.00 13.74 167 PHE A O 1
ATOM 1213 N N . MET A 1 168 ? 11.615 54.758 7.510 1.00 12.57 168 MET A N 1
ATOM 1214 C CA . MET A 1 168 ? 10.619 54.441 8.576 1.00 11.82 168 MET A CA 1
ATOM 1215 C C . MET A 1 168 ? 9.620 53.442 8.036 1.00 12.84 168 MET A C 1
ATOM 1216 O O . MET A 1 168 ? 9.295 52.430 8.714 1.00 13.74 168 MET A O 1
ATOM 1221 N N . ARG A 1 169 ? 9.087 53.610 6.839 1.00 12.90 169 ARG A N 1
ATOM 1222 C CA . ARG A 1 169 ? 8.015 52.720 6.406 1.00 13.79 169 ARG A CA 1
ATOM 1223 C C . ARG A 1 169 ? 8.566 51.308 6.151 1.00 14.00 169 ARG A C 1
ATOM 1224 O O . ARG A 1 169 ? 7.874 50.308 6.451 1.00 14.23 169 ARG A O 1
ATOM 1232 N N . SER A 1 170 ? 9.753 51.252 5.532 1.00 12.98 170 SER A N 1
ATOM 1233 C CA . SER A 1 170 ? 10.354 49.982 5.179 1.00 13.74 170 SER A CA 1
ATOM 1234 C C . SER A 1 170 ? 10.729 49.228 6.476 1.00 14.02 170 SER A C 1
ATOM 1235 O O . SER A 1 170 ? 10.435 47.998 6.600 1.00 14.42 170 SER A O 1
ATOM 1238 N N . VAL A 1 171 ? 11.371 49.894 7.419 1.00 13.47 171 VAL A N 1
ATOM 1239 C CA . VAL A 1 171 ? 11.750 49.291 8.760 1.00 13.05 171 VAL A CA 1
ATOM 1240 C C . VAL A 1 171 ? 10.445 48.803 9.427 1.00 14.72 171 VAL A C 1
ATOM 1241 O O . VAL A 1 171 ? 10.395 47.673 9.989 1.00 16.03 171 VAL A O 1
ATOM 1245 N N . ALA A 1 172 ? 9.415 49.662 9.458 1.00 13.45 172 ALA A N 1
ATOM 1246 C CA . ALA A 1 172 ? 8.126 49.251 10.100 1.00 14.13 172 ALA A CA 1
ATOM 1247 C C . ALA A 1 172 ? 7.642 47.901 9.582 1.00 14.30 172 ALA A C 1
ATOM 1248 O O . ALA A 1 172 ? 7.188 47.011 10.352 1.00 14.72 172 ALA A O 1
ATOM 1250 N N . ARG A 1 173 ? 7.588 47.758 8.296 1.00 13.42 173 ARG A N 1
ATOM 1251 C CA . ARG A 1 173 ? 7.115 46.474 7.715 1.00 16.11 173 ARG A CA 1
ATOM 1252 C C . ARG A 1 173 ? 8.029 45.304 8.137 1.00 16.79 173 ARG A C 1
ATOM 1253 O O . ARG A 1 173 ? 7.522 44.209 8.441 1.00 17.92 173 ARG A O 1
ATOM 1261 N N . GLU A 1 174 ? 9.320 45.533 8.074 1.00 16.21 174 GLU A N 1
ATOM 1262 C CA . GLU A 1 174 ? 10.359 44.541 8.385 1.00 17.88 174 GLU A CA 1
ATOM 1263 C C . GLU A 1 174 ? 10.285 44.074 9.833 1.00 19.61 174 GLU A C 1
ATOM 1264 O O . GLU A 1 174 ? 10.379 42.813 10.090 1.00 17.69 174 GLU A O 1
ATOM 1270 N N . VAL A 1 175 ? 10.122 44.966 10.793 1.00 15.68 175 VAL A N 1
ATOM 1271 C CA . VAL A 1 175 ? 10.350 44.640 12.239 1.00 15.71 175 VAL A CA 1
ATOM 1272 C C . VAL A 1 175 ? 9.104 44.567 13.092 1.00 14.34 175 VAL A C 1
ATOM 1273 O O . VAL A 1 175 ? 9.150 44.209 14.300 1.00 16.55 175 VAL A O 1
ATOM 1277 N N . GLY A 1 176 ? 7.947 44.933 12.541 1.00 15.49 176 GLY A N 1
ATOM 1278 C CA . GLY A 1 176 ? 6.702 44.671 13.249 1.00 16.37 176 GLY A CA 1
ATOM 1279 C C . GLY A 1 176 ? 6.563 43.250 13.859 1.00 17.33 176 GLY A C 1
ATOM 1280 O O . GLY A 1 176 ? 6.200 43.135 14.997 1.00 18.01 176 GLY A O 1
ATOM 1281 N N . PRO A 1 177 ? 6.890 42.291 13.081 1.00 17.58 177 PRO A N 1
ATOM 1282 C CA . PRO A 1 177 ? 6.744 40.924 13.651 1.00 20.58 177 PRO A CA 1
ATOM 1283 C C . PRO A 1 177 ? 7.732 40.603 14.770 1.00 23.33 177 PRO A C 1
ATOM 1284 O O . PRO A 1 177 ? 7.506 39.577 15.471 1.00 24.80 177 PRO A O 1
ATOM 1288 N N . LYS A 1 178 ? 8.788 41.380 14.931 1.00 20.22 178 LYS A N 1
ATOM 1289 C CA . LYS A 1 178 ? 9.647 41.328 16.125 1.00 22.33 178 LYS A CA 1
ATOM 1290 C C . LYS A 1 178 ? 9.224 42.138 17.330 1.00 22.21 178 LYS A C 1
ATOM 1291 O O . LYS A 1 178 ? 9.965 42.257 18.329 1.00 24.66 178 LYS A O 1
ATOM 1297 N N . GLY A 1 179 ? 8.039 42.737 17.316 1.00 19.67 179 GLY A N 1
ATOM 1298 C CA . GLY A 1 179 ? 7.520 43.603 18.385 1.00 20.07 179 GLY A CA 1
ATOM 1299 C C . GLY A 1 179 ? 8.166 44.985 18.415 1.00 19.98 179 GLY A C 1
ATOM 1300 O O . GLY A 1 179 ? 8.330 45.579 19.499 1.00 20.23 179 GLY A O 1
ATOM 1301 N N . ILE A 1 180 ? 8.574 45.482 17.248 1.00 16.07 180 ILE A N 1
ATOM 1302 C CA . ILE A 1 180 ? 9.238 46.814 17.170 1.00 16.24 180 ILE A CA 1
ATOM 1303 C C . I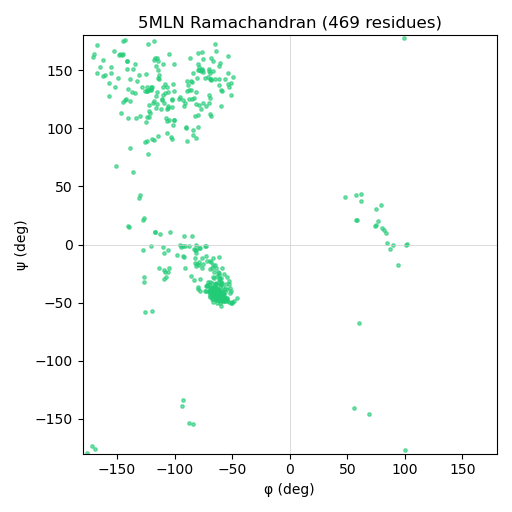LE A 1 180 ? 8.295 47.657 16.271 1.00 15.48 180 ILE A C 1
ATOM 1304 O O . ILE A 1 180 ? 8.041 47.291 15.142 1.00 15.90 180 ILE A O 1
ATOM 1309 N N . HIS A 1 181 ? 7.825 48.768 16.810 1.00 14.68 181 HIS A N 1
ATOM 1310 C CA . HIS A 1 181 ? 6.869 49.607 16.069 1.00 13.92 181 HIS A CA 1
ATOM 1311 C C . HIS A 1 181 ? 7.630 50.968 15.750 1.00 14.07 181 HIS A C 1
ATOM 1312 O O . HIS A 1 181 ? 8.468 51.425 16.552 1.00 14.65 181 HIS A O 1
ATOM 1319 N N . VAL A 1 182 ? 7.366 51.506 14.543 1.00 12.60 182 VAL A N 1
ATOM 1320 C CA . VAL A 1 182 ? 8.280 52.525 14.026 1.00 14.22 182 VAL A CA 1
ATOM 1321 C C . VAL A 1 182 ? 7.433 53.578 13.280 1.00 13.52 182 VAL A C 1
ATOM 1322 O O . VAL A 1 182 ? 6.709 53.217 12.347 1.00 14.18 182 VAL A O 1
ATOM 1326 N N . ASN A 1 183 ? 7.557 54.812 13.667 1.00 12.61 183 ASN A N 1
ATOM 1327 C CA . ASN A 1 183 ? 6.699 55.854 13.117 1.00 12.78 183 ASN A CA 1
ATOM 1328 C C . ASN A 1 183 ? 7.457 57.192 13.066 1.00 13.09 183 ASN A C 1
ATOM 1329 O O . ASN A 1 183 ? 8.460 57.371 13.738 1.00 12.93 183 ASN A O 1
ATOM 1334 N N . SER A 1 184 ? 6.914 58.161 12.257 1.00 11.74 184 SER A N 1
ATOM 1335 C CA . SER A 1 184 ? 7.475 59.554 12.256 1.00 10.93 184 SER A CA 1
ATOM 1336 C C . SER A 1 184 ? 6.406 60.527 12.814 1.00 12.77 184 SER A C 1
ATOM 1337 O O . SER A 1 184 ? 5.143 60.331 12.602 1.00 13.11 184 SER A O 1
ATOM 1340 N N . ILE A 1 185 ? 6.916 61.596 13.447 1.00 12.42 185 ILE A N 1
ATOM 1341 C CA . ILE A 1 185 ? 6.089 62.751 13.708 1.00 12.03 185 ILE A CA 1
ATOM 1342 C C . ILE A 1 185 ? 6.621 63.836 12.785 1.00 12.73 185 ILE A C 1
ATOM 1343 O O . ILE A 1 185 ? 7.841 63.984 12.651 1.00 14.13 185 ILE A O 1
ATOM 1348 N N . ASN A 1 186 ? 5.737 64.558 12.134 1.00 11.98 186 ASN A N 1
ATOM 1349 C CA . ASN A 1 186 ? 6.115 65.598 11.145 1.00 12.26 186 ASN A CA 1
ATOM 1350 C C . ASN A 1 186 ? 5.609 66.958 11.656 1.00 11.53 186 ASN A C 1
ATOM 1351 O O . ASN A 1 186 ? 4.472 67.294 11.405 1.00 12.40 186 ASN A O 1
ATOM 1356 N N . PRO A 1 187 ? 6.425 67.654 12.424 1.00 11.51 187 PRO A N 1
ATOM 1357 C CA . PRO A 1 187 ? 5.988 69.002 12.926 1.00 12.56 187 PRO A CA 1
ATOM 1358 C C . PRO A 1 187 ? 5.929 70.030 11.842 1.00 12.55 187 PRO A C 1
ATOM 1359 O O . PRO A 1 187 ? 6.744 70.005 10.891 1.00 13.04 187 PRO A O 1
ATOM 1363 N N . GLY A 1 188 ? 5.031 71.002 12.026 1.00 13.94 188 GLY A N 1
ATOM 1364 C CA . GLY A 1 188 ? 5.110 72.300 11.377 1.00 13.66 188 GLY A CA 1
ATOM 1365 C C . GLY A 1 188 ? 5.950 73.291 12.164 1.00 13.84 188 GLY A C 1
ATOM 1366 O O . GLY A 1 188 ? 6.844 72.876 12.887 1.00 14.93 188 GLY A O 1
ATOM 1367 N N . TYR A 1 189 ? 5.677 74.596 12.008 1.00 13.46 189 TYR A N 1
ATOM 1368 C CA . TYR A 1 189 ? 6.495 75.627 12.636 1.00 13.91 189 TYR A CA 1
ATOM 1369 C C . TYR A 1 189 ? 6.371 75.655 14.135 1.00 12.13 189 TYR A C 1
ATOM 1370 O O . TYR A 1 189 ? 5.300 75.932 14.675 1.00 13.16 189 TYR A O 1
ATOM 1379 N N . THR A 1 190 ? 7.473 75.252 14.801 1.00 13.50 190 THR A N 1
ATOM 1380 C CA . THR A 1 190 ? 7.550 75.042 16.223 1.00 13.43 190 THR A CA 1
ATOM 1381 C C . THR A 1 190 ? 8.523 76.081 16.841 1.00 13.68 190 THR A C 1
ATOM 1382 O O . THR A 1 190 ? 9.604 76.321 16.254 1.00 15.35 190 THR A O 1
ATOM 1386 N N . LYS A 1 191 ? 8.195 76.555 18.035 1.00 15.98 191 LYS A N 1
ATOM 1387 C CA . LYS A 1 191 ? 9.009 77.609 18.707 1.00 16.14 191 LYS A CA 1
ATOM 1388 C C . LYS A 1 191 ? 10.242 77.046 19.408 1.00 16.63 191 LYS A C 1
ATOM 1389 O O . LYS A 1 191 ? 10.161 76.630 20.582 1.00 18.86 191 LYS A O 1
ATOM 1395 N N . THR A 1 192 ? 11.359 76.995 18.708 1.00 15.70 192 THR A N 1
ATOM 1396 C CA . THR A 1 192 ? 12.640 76.503 19.232 1.00 16.10 192 THR A CA 1
ATOM 1397 C C . THR A 1 192 ? 13.741 77.390 18.624 1.00 17.93 192 THR A C 1
ATOM 1398 O O . THR A 1 192 ? 13.518 78.175 17.686 1.00 20.17 192 THR A O 1
ATOM 1402 N N . GLU A 1 193 ? 14.981 77.107 19.080 1.00 20.58 193 GLU A N 1
ATOM 1403 C CA . GLU A 1 193 ? 16.115 77.874 18.512 1.00 23.82 193 GLU A CA 1
ATOM 1404 C C . GLU A 1 193 ? 16.279 77.660 17.000 1.00 21.89 193 GLU A C 1
ATOM 1405 O O . GLU A 1 193 ? 16.710 78.571 16.285 1.00 21.70 193 GLU A O 1
ATOM 1411 N N . MET A 1 194 ? 15.801 76.514 16.464 1.00 20.56 194 MET A N 1
ATOM 1412 C CA . MET A 1 194 ? 15.834 76.300 15.016 1.00 21.85 194 MET A CA 1
ATOM 1413 C C . MET A 1 194 ? 15.047 77.354 14.216 1.00 20.68 194 MET A C 1
ATOM 1414 O O . MET A 1 194 ? 15.372 77.602 13.021 1.00 22.62 194 MET A O 1
ATOM 1419 N N . THR A 1 195 ? 13.988 77.954 14.790 1.00 18.37 195 THR A N 1
ATOM 1420 C CA . THR A 1 195 ? 13.136 78.891 14.071 1.00 18.70 195 THR A CA 1
ATOM 1421 C C . THR A 1 195 ? 13.198 80.372 14.562 1.00 17.06 195 THR A C 1
ATOM 1422 O O . THR A 1 195 ? 12.398 81.197 14.176 1.00 20.55 195 THR A O 1
ATOM 1426 N N . ALA A 1 196 ? 14.151 80.654 15.460 1.00 18.96 196 ALA A N 1
ATOM 1427 C CA . ALA A 1 196 ? 14.167 82.010 15.994 1.00 18.21 196 ALA A CA 1
ATOM 1428 C C . ALA A 1 196 ? 14.586 83.083 14.974 1.00 22.43 196 ALA A C 1
ATOM 1429 O O . ALA A 1 196 ? 14.169 84.245 15.134 1.00 28.30 196 ALA A O 1
ATOM 1431 N N . GLY A 1 197 ? 15.251 82.657 13.959 1.00 23.91 197 GLY A N 1
ATOM 1432 C CA . GLY A 1 197 ? 15.601 83.479 12.780 1.00 31.69 197 GLY A CA 1
ATOM 1433 C C . GLY A 1 197 ? 14.490 83.755 11.797 1.00 39.24 197 GLY A C 1
ATOM 1434 O O . GLY A 1 197 ? 14.638 84.613 10.940 1.00 36.47 197 GLY A O 1
ATOM 1435 N N . ILE A 1 198 ? 13.338 83.086 11.880 1.00 35.93 198 ILE A N 1
ATOM 1436 C CA . ILE A 1 198 ? 12.519 83.117 10.657 1.00 48.95 198 ILE A CA 1
ATOM 1437 C C . ILE A 1 198 ? 11.207 83.294 11.145 1.00 51.85 198 ILE A C 1
ATOM 1438 O O . ILE A 1 198 ? 10.493 82.264 11.283 1.00 44.56 198 ILE A O 1
ATOM 1443 N N . GLU A 1 199 ? 10.904 84.580 11.408 1.00 48.92 199 GLU A N 1
ATOM 1444 C CA . GLU A 1 199 ? 9.593 84.950 11.876 1.00 63.19 199 GLU A CA 1
ATOM 1445 C C . GLU A 1 199 ? 8.741 85.999 11.096 1.00 65.29 199 GLU A C 1
ATOM 1446 O O . GLU A 1 199 ? 8.670 87.182 11.445 1.00 65.83 199 GLU A O 1
ATOM 1452 N N . ALA A 1 200 ? 8.152 85.528 9.995 1.00 51.08 200 ALA A N 1
ATOM 1453 C CA . ALA A 1 200 ? 6.729 85.671 9.778 1.00 41.31 200 ALA A CA 1
ATOM 1454 C C . ALA A 1 200 ? 6.288 84.230 9.440 1.00 33.30 200 ALA A C 1
ATOM 1455 O O . ALA A 1 200 ? 6.959 83.535 8.690 1.00 32.28 200 ALA A O 1
ATOM 1457 N N . LEU A 1 201 ? 5.194 83.799 10.012 1.00 35.04 201 LEU A N 1
ATOM 1458 C CA . LEU A 1 201 ? 4.553 82.547 9.607 1.00 32.76 201 LEU A CA 1
ATOM 1459 C C . LEU A 1 201 ? 3.741 82.721 8.348 1.00 32.92 201 LEU A C 1
ATOM 1460 O O . LEU A 1 201 ? 3.192 83.794 8.114 1.00 35.80 201 LEU A O 1
ATOM 1465 N N . PRO A 1 202 ? 3.528 81.634 7.586 1.00 31.51 202 PRO A N 1
ATOM 1466 C CA . PRO A 1 202 ? 2.491 81.613 6.575 1.00 30.38 202 PRO A CA 1
ATOM 1467 C C . PRO A 1 202 ? 1.145 81.732 7.187 1.00 30.20 202 PRO A C 1
ATOM 1468 O O . PRO A 1 202 ? 0.997 81.741 8.430 1.00 29.64 202 PRO A O 1
ATOM 1472 N N . ASP A 1 203 ? 0.162 81.873 6.324 1.00 33.04 203 ASP A N 1
ATOM 1473 C CA . ASP A 1 203 ? -1.210 82.060 6.749 1.00 38.67 203 ASP A CA 1
ATOM 1474 C C . ASP A 1 203 ? -1.781 80.679 7.135 1.00 33.05 203 ASP A C 1
ATOM 1475 O O . ASP A 1 203 ? -2.224 79.946 6.243 1.00 40.07 203 ASP A O 1
ATOM 1480 N N . LEU A 1 204 ? -1.855 80.356 8.417 1.00 25.53 204 LEU A N 1
ATOM 1481 C CA . LEU A 1 204 ? -2.173 78.972 8.789 1.00 22.01 204 LEU A CA 1
ATOM 1482 C C . LEU A 1 204 ? -3.636 78.835 9.173 1.00 19.42 204 LEU A C 1
ATOM 1483 O O . LEU A 1 204 ? -4.201 79.745 9.703 1.00 20.37 204 LEU A O 1
ATOM 1488 N N . PRO A 1 205 ? -4.213 77.639 9.050 1.00 15.54 205 PRO A N 1
ATOM 1489 C CA . PRO A 1 205 ? -5.561 77.427 9.592 1.00 15.25 205 PRO A CA 1
ATOM 1490 C C . PRO A 1 205 ? -5.634 77.696 11.079 1.00 15.59 205 PRO A C 1
ATOM 1491 O O . PRO A 1 205 ? -6.633 78.336 11.575 1.00 16.39 205 PRO A O 1
ATOM 1495 N N . ILE A 1 206 ? -4.678 77.206 11.828 1.00 14.16 206 ILE A N 1
ATOM 1496 C CA . ILE A 1 206 ? -4.528 77.490 13.252 1.00 16.46 206 ILE A CA 1
ATOM 1497 C C . ILE A 1 206 ? -3.392 78.431 13.396 1.00 17.57 206 ILE A C 1
ATOM 1498 O O . ILE A 1 206 ? -2.242 78.124 13.133 1.00 15.59 206 ILE A O 1
ATOM 1503 N N . LYS A 1 207 ? -3.705 79.634 13.919 1.00 19.58 207 LYS A N 1
ATOM 1504 C CA . LYS A 1 207 ? -2.676 80.644 13.901 1.00 20.71 207 LYS A CA 1
ATOM 1505 C C . LYS A 1 207 ? -1.641 80.422 14.986 1.00 18.49 207 LYS A C 1
ATOM 1506 O O . LYS A 1 207 ? -1.877 79.887 16.083 1.00 20.04 207 LYS A O 1
ATOM 1512 N N . GLY A 1 208 ? -0.464 80.866 14.621 1.00 19.17 208 GLY A N 1
ATOM 1513 C CA . GLY A 1 208 ? 0.604 80.933 15.627 1.00 20.77 208 GLY A CA 1
ATOM 1514 C C . GLY A 1 208 ? 1.595 79.779 15.614 1.00 20.49 208 GLY A C 1
ATOM 1515 O O . GLY A 1 208 ? 1.555 78.910 14.764 1.00 18.77 208 GLY A O 1
ATOM 1516 N N . TRP A 1 209 ? 2.576 79.876 16.495 1.00 17.96 209 TRP A N 1
ATOM 1517 C CA . TRP A 1 209 ? 3.630 78.897 16.655 1.00 18.60 209 TRP A CA 1
ATOM 1518 C C . TRP A 1 209 ? 3.096 77.723 17.481 1.00 15.89 209 TRP A C 1
ATOM 1519 O O . TRP A 1 209 ? 2.197 77.824 18.371 1.00 18.67 209 TRP A O 1
ATOM 1530 N N . ILE A 1 210 ? 3.671 76.549 17.193 1.00 16.01 210 ILE A N 1
ATOM 1531 C CA . ILE A 1 210 ? 3.490 75.371 18.002 1.00 13.88 210 ILE A CA 1
ATOM 1532 C C . ILE A 1 210 ? 4.563 75.342 19.104 1.00 14.59 210 ILE A C 1
ATOM 1533 O O . ILE A 1 210 ? 5.723 75.536 18.791 1.00 16.68 210 ILE A O 1
ATOM 1538 N N . GLU A 1 211 ? 4.168 74.984 20.327 1.00 15.47 211 GLU A N 1
ATOM 1539 C CA . GLU A 1 211 ? 5.132 74.813 21.406 1.00 17.11 211 GLU A CA 1
ATOM 1540 C C . GLU A 1 211 ? 5.835 73.445 21.338 1.00 15.93 211 GLU A C 1
ATOM 1541 O O . GLU A 1 211 ? 5.213 72.432 20.976 1.00 15.18 211 GLU A O 1
ATOM 1547 N N . PRO A 1 212 ? 7.122 73.372 21.667 1.00 15.76 212 PRO A N 1
ATOM 1548 C CA . PRO A 1 212 ? 7.760 72.036 21.752 1.00 14.95 212 PRO A CA 1
ATOM 1549 C C . PRO A 1 212 ? 7.040 71.062 22.632 1.00 15.08 212 PRO A C 1
ATOM 1550 O O . PRO A 1 212 ? 7.026 69.836 22.241 1.00 13.92 212 PRO A O 1
ATOM 1554 N N . GLU A 1 213 ? 6.353 71.480 23.711 1.00 14.00 213 GLU A N 1
ATOM 1555 C CA . GLU A 1 213 ? 5.606 70.532 24.511 1.00 14.88 213 GLU A CA 1
ATOM 1556 C C . GLU A 1 213 ? 4.451 69.834 23.749 1.00 14.94 213 GLU A C 1
ATOM 1557 O O . GLU A 1 213 ? 4.071 68.698 24.109 1.00 16.34 213 GLU A O 1
ATOM 1563 N N . ALA A 1 214 ? 3.905 70.493 22.740 1.00 15.29 214 ALA A N 1
ATOM 1564 C CA . ALA A 1 214 ? 2.846 69.983 21.955 1.00 16.45 214 ALA A CA 1
ATOM 1565 C C . ALA A 1 214 ? 3.358 68.809 21.099 1.00 15.48 214 ALA A C 1
ATOM 1566 O O . ALA A 1 214 ? 2.624 67.766 20.910 1.00 14.11 214 ALA A O 1
ATOM 1568 N N . ILE A 1 215 ? 4.576 68.929 20.558 1.00 13.97 215 ILE A N 1
ATOM 1569 C CA . ILE A 1 215 ? 5.218 67.835 19.843 1.00 14.34 215 ILE A CA 1
ATOM 1570 C C . ILE A 1 215 ? 5.491 66.710 20.807 1.00 14.64 215 ILE A C 1
ATOM 1571 O O . ILE A 1 215 ? 5.257 65.509 20.519 1.00 15.96 215 ILE A O 1
ATOM 1576 N N . ALA A 1 216 ? 5.928 67.066 22.040 1.00 14.59 216 ALA A N 1
ATOM 1577 C CA . ALA A 1 216 ? 6.189 66.056 23.026 1.00 14.46 216 ALA A CA 1
ATOM 1578 C C . ALA A 1 216 ? 4.949 65.208 23.390 1.00 12.61 216 ALA A C 1
ATOM 1579 O O . ALA A 1 216 ? 5.053 63.977 23.669 1.00 14.11 216 ALA A O 1
ATOM 1581 N N . ASP A 1 217 ? 3.756 65.807 23.380 1.00 13.97 217 ASP A N 1
ATOM 1582 C CA A ASP A 1 217 ? 2.502 65.056 23.596 0.50 13.92 217 ASP A CA 1
ATOM 1583 C CA B ASP A 1 217 ? 2.500 65.061 23.584 0.50 14.91 217 ASP A CA 1
ATOM 1584 C C . ASP A 1 217 ? 2.301 63.994 22.528 1.00 14.11 217 ASP A C 1
ATOM 1585 O O . ASP A 1 217 ? 1.825 62.851 22.810 1.00 15.97 217 ASP A O 1
ATOM 1594 N N . ALA A 1 218 ? 2.656 64.304 21.259 1.00 13.62 218 ALA A N 1
ATOM 1595 C CA . ALA A 1 218 ? 2.592 63.325 20.187 1.00 13.15 218 ALA A CA 1
ATOM 1596 C C . ALA A 1 218 ? 3.606 62.198 20.405 1.00 12.89 218 ALA A C 1
ATOM 1597 O O . ALA A 1 218 ? 3.384 60.993 20.078 1.00 13.83 218 ALA A O 1
ATOM 1599 N N . VAL A 1 219 ? 4.813 62.541 20.928 1.00 13.33 219 VAL A N 1
ATOM 1600 C CA . VAL A 1 219 ? 5.807 61.508 21.269 1.00 13.75 219 VAL A CA 1
ATOM 1601 C C . VAL A 1 219 ? 5.210 60.532 22.298 1.00 14.14 219 VAL A C 1
ATOM 1602 O O . VAL A 1 219 ? 5.322 59.305 22.159 1.00 14.36 219 VAL A O 1
ATOM 1606 N N . LEU A 1 220 ? 4.554 61.081 23.325 1.00 15.58 220 LEU A N 1
ATOM 1607 C CA . LEU A 1 220 ? 3.981 60.253 24.351 1.00 15.60 220 LEU A CA 1
ATOM 1608 C C . LEU A 1 220 ? 2.870 59.381 23.806 1.00 16.22 220 LEU A C 1
ATOM 1609 O O . LEU A 1 220 ? 2.738 58.206 24.154 1.00 15.49 220 LEU A O 1
ATOM 1614 N N . PHE A 1 221 ? 2.044 59.907 22.895 1.00 15.53 221 PHE A N 1
ATOM 1615 C CA . PHE A 1 221 ? 0.960 59.104 22.278 1.00 15.61 221 PHE A CA 1
ATOM 1616 C C . PHE A 1 221 ? 1.536 57.892 21.548 1.00 14.37 221 PHE A C 1
ATOM 1617 O O . PHE A 1 221 ? 1.033 56.747 21.720 1.00 14.97 221 PHE A O 1
ATOM 1625 N N . LEU A 1 222 ? 2.646 58.106 20.817 1.00 13.92 222 LEU A N 1
ATOM 1626 C CA . LEU A 1 222 ? 3.306 56.977 20.143 1.00 13.79 222 LEU A CA 1
ATOM 1627 C C . LEU A 1 222 ? 3.989 56.025 21.110 1.00 14.37 222 LEU A C 1
ATOM 1628 O O . LEU A 1 222 ? 3.869 54.779 20.943 1.00 15.41 222 LEU A O 1
ATOM 1633 N N . ALA A 1 223 ? 4.635 56.579 22.150 1.00 15.77 223 ALA A N 1
ATOM 1634 C CA . ALA A 1 223 ? 5.340 55.722 23.099 1.00 15.16 223 ALA A CA 1
ATOM 1635 C C . ALA A 1 223 ? 4.414 54.753 23.813 1.00 16.82 223 ALA A C 1
ATOM 1636 O O . ALA A 1 223 ? 4.845 53.603 24.074 1.00 17.06 223 ALA A O 1
ATOM 1638 N N . LYS A 1 224 ? 3.164 55.170 24.046 1.00 16.59 224 LYS A N 1
ATOM 1639 C CA . LYS A 1 224 ? 2.151 54.332 24.689 1.00 17.47 224 LYS A CA 1
ATOM 1640 C C . LYS A 1 224 ? 1.280 53.534 23.761 1.00 17.93 224 LYS A C 1
ATOM 1641 O O . LYS A 1 224 ? 0.409 52.725 24.222 1.00 19.47 224 LYS A O 1
ATOM 1647 N N . SER A 1 225 ? 1.470 53.653 22.464 1.00 15.59 225 SER A N 1
ATOM 1648 C CA . SER A 1 225 ? 0.591 53.023 21.502 1.00 14.09 225 SER A CA 1
ATOM 1649 C C . SER A 1 225 ? 0.866 51.532 21.293 1.00 15.08 225 SER A C 1
ATOM 1650 O O . SER A 1 225 ? 1.895 50.991 21.729 1.00 16.86 225 SER A O 1
ATOM 1653 N N . LYS A 1 226 ? -0.130 50.899 20.670 1.00 14.89 226 LYS A N 1
ATOM 1654 C CA . LYS A 1 226 ? -0.123 49.446 20.435 1.00 18.09 226 LYS A CA 1
ATOM 1655 C C . LYS A 1 226 ? -0.345 49.005 19.015 1.00 14.64 226 LYS A C 1
ATOM 1656 O O . LYS A 1 226 ? 0.234 47.949 18.649 1.00 16.22 226 LYS A O 1
ATOM 1662 N N . ASN A 1 227 ? -1.075 49.840 18.229 1.00 13.45 227 ASN A N 1
ATOM 1663 C CA . ASN A 1 227 ? -1.585 49.391 16.918 1.00 14.17 227 ASN A CA 1
ATOM 1664 C C . ASN A 1 227 ? -1.183 50.380 15.765 1.00 12.85 227 ASN A C 1
ATOM 1665 O O . ASN A 1 227 ? -1.752 50.336 14.692 1.00 13.89 227 ASN A O 1
ATOM 1670 N N . ILE A 1 228 ? -0.134 51.158 16.039 1.00 12.98 228 ILE A N 1
ATOM 1671 C CA . ILE A 1 228 ? 0.333 52.173 15.085 1.00 13.38 228 ILE A CA 1
ATOM 1672 C C . ILE A 1 228 ? 1.741 51.838 14.674 1.00 12.08 228 ILE A C 1
ATOM 1673 O O . ILE A 1 228 ? 2.684 51.800 15.461 1.00 12.96 228 ILE A O 1
ATOM 1678 N N . THR A 1 229 ? 1.926 51.692 13.383 1.00 12.74 229 THR A N 1
ATOM 1679 C CA . THR A 1 229 ? 3.269 51.517 12.814 1.00 11.73 229 THR A CA 1
ATOM 1680 C C . THR A 1 229 ? 3.267 51.857 11.333 1.00 11.37 229 THR A C 1
ATOM 1681 O O . THR A 1 229 ? 2.292 51.703 10.610 1.00 12.67 229 THR A O 1
ATOM 1685 N N . GLY A 1 230 ? 4.408 52.415 10.893 1.00 11.56 230 GLY A N 1
ATOM 1686 C CA . GLY A 1 230 ? 4.608 52.764 9.496 1.00 13.03 230 GLY A CA 1
ATOM 1687 C C . GLY A 1 230 ? 3.980 54.110 9.084 1.00 14.09 230 GLY A C 1
ATOM 1688 O O . GLY A 1 230 ? 3.876 54.336 7.877 1.00 15.17 230 GLY A O 1
ATOM 1689 N N . THR A 1 231 ? 3.569 54.921 10.024 1.00 13.30 231 THR A N 1
ATOM 1690 C CA . THR A 1 231 ? 2.809 56.092 9.698 1.00 14.53 231 THR A CA 1
ATOM 1691 C C . THR A 1 231 ? 3.477 57.422 10.088 1.00 12.87 231 THR A C 1
ATOM 1692 O O . THR A 1 231 ? 4.468 57.453 10.787 1.00 13.57 231 THR A O 1
ATOM 1696 N N . ASN A 1 232 ? 2.805 58.514 9.679 1.00 14.43 232 ASN A N 1
ATOM 1697 C CA . ASN A 1 232 ? 3.197 59.868 9.997 1.00 14.02 232 ASN A CA 1
ATOM 1698 C C . ASN A 1 232 ? 2.112 60.505 10.877 1.00 15.12 232 ASN A C 1
ATOM 1699 O O . ASN A 1 232 ? 0.923 60.480 10.534 1.00 16.37 232 ASN A O 1
ATOM 1704 N N . ILE A 1 233 ? 2.503 61.120 11.953 1.00 12.99 233 ILE A N 1
ATOM 1705 C CA . ILE A 1 233 ? 1.629 61.941 12.808 1.00 13.37 233 ILE A CA 1
ATOM 1706 C C . ILE A 1 233 ? 2.009 63.421 12.543 1.00 13.58 233 ILE A C 1
ATOM 1707 O O . ILE A 1 233 ? 3.098 63.867 12.936 1.00 13.57 233 ILE A O 1
ATOM 1712 N N . VAL A 1 234 ? 1.112 64.096 11.820 1.00 12.54 234 VAL A N 1
ATOM 1713 C CA . VAL A 1 234 ? 1.371 65.490 11.363 1.00 12.66 234 VAL A CA 1
ATOM 1714 C C . VAL A 1 234 ? 0.823 66.456 12.401 1.00 13.21 234 VAL A C 1
ATOM 1715 O O . VAL A 1 234 ? -0.398 66.456 12.700 1.00 13.13 234 VAL A O 1
ATOM 1719 N N . VAL A 1 235 ? 1.689 67.273 12.986 1.00 12.16 235 VAL A N 1
ATOM 1720 C CA . VAL A 1 235 ? 1.286 68.278 14.007 1.00 12.26 235 VAL A CA 1
ATOM 1721 C C . VAL A 1 235 ? 1.780 69.626 13.483 1.00 12.60 235 VAL A C 1
ATOM 1722 O O . VAL A 1 235 ? 2.963 70.012 13.733 1.00 14.02 235 VAL A O 1
ATOM 1726 N N . ASP A 1 236 ? 0.927 70.286 12.706 1.00 13.40 236 ASP A N 1
ATOM 1727 C CA . ASP A 1 236 ? 1.407 71.413 11.859 1.00 11.56 236 ASP A CA 1
ATOM 1728 C C . ASP A 1 236 ? 0.453 72.581 11.785 1.00 12.75 236 ASP A C 1
ATOM 1729 O O . ASP A 1 236 ? 0.630 73.464 10.899 1.00 13.40 236 ASP A O 1
ATOM 1734 N N . ASN A 1 237 ? -0.529 72.656 12.697 1.00 11.91 237 ASN A N 1
ATOM 1735 C CA . ASN A 1 237 ? -1.517 73.827 12.652 1.00 13.07 237 ASN A CA 1
ATOM 1736 C C . ASN A 1 237 ? -2.294 73.947 11.322 1.00 14.00 237 ASN A C 1
ATOM 1737 O O . ASN A 1 237 ? -2.841 74.997 10.970 1.00 14.95 237 ASN A O 1
ATOM 1742 N N . GLY A 1 238 ? -2.349 72.815 10.582 1.00 12.78 238 GLY A N 1
ATOM 1743 C CA . GLY A 1 238 ? -2.965 72.807 9.279 1.00 14.28 238 GLY A CA 1
ATOM 1744 C C . GLY A 1 238 ? -2.186 73.335 8.072 1.00 13.33 238 GLY A C 1
ATOM 1745 O O . GLY A 1 238 ? -2.783 73.458 6.993 1.00 14.97 238 GLY A O 1
ATOM 1746 N N . LEU A 1 239 ? -0.873 73.509 8.213 1.00 13.98 239 LEU A N 1
ATOM 1747 C CA . LEU A 1 239 ? -0.072 74.002 7.140 1.00 15.72 239 LEU A CA 1
ATOM 1748 C C . LEU A 1 239 ? -0.297 73.232 5.837 1.00 17.44 239 LEU A C 1
ATOM 1749 O O . LEU A 1 239 ? -0.433 73.835 4.760 1.00 18.89 239 LEU A O 1
ATOM 1754 N N . ILE A 1 240 ? -0.219 71.903 5.909 1.00 16.36 240 ILE A N 1
ATOM 1755 C CA . ILE A 1 240 ? -0.293 71.103 4.700 1.00 18.87 240 ILE A CA 1
ATOM 1756 C C . ILE A 1 240 ? -1.685 70.585 4.362 1.00 22.03 240 ILE A C 1
ATOM 1757 O O . ILE A 1 240 ? -1.818 69.995 3.306 1.00 27.22 240 ILE A O 1
ATOM 1762 N N . ALA A 1 241 ? -2.723 70.838 5.165 1.00 21.25 241 ALA A N 1
ATOM 1763 C CA . ALA A 1 241 ? -4.084 70.313 4.869 1.00 21.78 241 ALA A CA 1
ATOM 1764 C C . ALA A 1 241 ? -4.539 70.422 3.297 1.00 25.85 241 ALA A C 1
ATOM 1765 O O . ALA A 1 241 ? -4.325 71.730 2.887 1.00 28.77 241 ALA A O 1
ATOM 1767 N N . THR B 1 4 ? 19.578 72.436 -31.896 1.00 46.62 4 THR B N 1
ATOM 1768 C CA . THR B 1 4 ? 19.795 71.086 -31.299 1.00 42.64 4 THR B CA 1
ATOM 1769 C C . THR B 1 4 ? 19.098 71.013 -29.945 1.00 32.98 4 THR B C 1
ATOM 1770 O O . THR B 1 4 ? 18.853 72.008 -29.330 1.00 31.03 4 THR B O 1
ATOM 1774 N N . SER B 1 5 ? 18.739 69.840 -29.520 1.00 25.40 5 SER B N 1
ATOM 1775 C CA . SER B 1 5 ? 18.314 69.690 -28.090 1.00 22.08 5 SER B CA 1
ATOM 1776 C C . SER B 1 5 ? 19.191 68.623 -27.515 1.00 21.16 5 SER B C 1
ATOM 1777 O O . SER B 1 5 ? 19.577 67.715 -28.211 1.00 22.67 5 SER B O 1
ATOM 1780 N N . ASN B 1 6 ? 19.534 68.717 -26.222 1.00 17.94 6 ASN B N 1
ATOM 1781 C CA . ASN B 1 6 ? 20.398 67.796 -25.598 1.00 16.84 6 ASN B CA 1
ATOM 1782 C C . ASN B 1 6 ? 19.738 67.151 -24.362 1.00 16.62 6 ASN B C 1
ATOM 1783 O O . ASN B 1 6 ? 19.110 67.841 -23.584 1.00 17.74 6 ASN B O 1
ATOM 1788 N N . ALA B 1 7 ? 19.895 65.855 -24.239 1.00 15.14 7 ALA B N 1
ATOM 1789 C CA . ALA B 1 7 ? 19.431 65.117 -23.055 1.00 15.96 7 ALA B CA 1
ATOM 1790 C C . ALA B 1 7 ? 20.565 64.405 -22.345 1.00 17.13 7 ALA B C 1
ATOM 1791 O O . ALA B 1 7 ? 21.379 63.771 -23.031 1.00 19.40 7 ALA B O 1
ATOM 1793 N N . LEU B 1 8 ? 20.660 64.511 -21.029 1.00 14.72 8 LEU B N 1
ATOM 1794 C CA . LEU B 1 8 ? 21.654 63.796 -20.239 1.00 13.95 8 LEU B CA 1
ATOM 1795 C C . LEU B 1 8 ? 20.997 62.640 -19.591 1.00 15.04 8 LEU B C 1
ATOM 1796 O O . LEU B 1 8 ? 19.943 62.857 -18.906 1.00 15.18 8 LEU B O 1
ATOM 1801 N N . VAL B 1 9 ? 21.472 61.441 -19.782 1.00 14.54 9 VAL B N 1
ATOM 1802 C CA . VAL B 1 9 ? 20.887 60.280 -19.100 1.00 16.30 9 VAL B CA 1
ATOM 1803 C C . VAL B 1 9 ? 21.987 59.596 -18.286 1.00 17.22 9 VAL B C 1
ATOM 1804 O O . VAL B 1 9 ? 22.885 58.931 -18.879 1.00 17.29 9 VAL B O 1
ATOM 180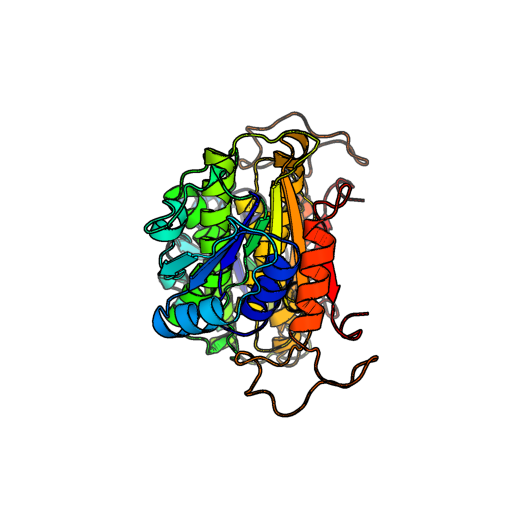8 N N . THR B 1 10 ? 21.906 59.690 -16.945 1.00 15.56 10 THR B N 1
ATOM 1809 C CA . THR B 1 10 ? 22.817 58.912 -16.142 1.00 14.87 10 THR B CA 1
ATOM 1810 C C . THR B 1 10 ? 22.346 57.489 -16.053 1.00 17.81 10 THR B C 1
ATOM 1811 O O . THR B 1 10 ? 21.149 57.232 -16.204 1.00 17.97 10 THR B O 1
ATOM 1815 N N . GLY B 1 11 ? 23.249 56.523 -15.854 1.00 16.88 11 GLY B N 1
ATOM 1816 C CA . GLY B 1 11 ? 22.860 55.160 -16.022 1.00 17.57 11 GLY B CA 1
ATOM 1817 C C . GLY B 1 11 ? 22.407 54.805 -17.429 1.00 18.83 11 GLY B C 1
ATOM 1818 O O . GLY B 1 11 ? 21.496 54.028 -17.639 1.00 18.38 11 GLY B O 1
ATOM 1819 N N . GLY B 1 12 ? 23.079 55.392 -18.418 1.00 18.92 12 GLY B N 1
ATOM 1820 C CA . GLY B 1 12 ? 22.722 55.147 -19.847 1.00 20.48 12 GLY B CA 1
ATOM 1821 C C . GLY B 1 12 ? 23.198 53.872 -20.430 1.00 22.42 12 GLY B C 1
ATOM 1822 O O . GLY B 1 12 ? 22.891 53.638 -21.626 1.00 26.66 12 GLY B O 1
ATOM 1823 N N . SER B 1 13 ? 23.967 53.053 -19.684 1.00 18.75 13 SER B N 1
ATOM 1824 C CA . SER B 1 13 ? 24.580 51.808 -20.272 1.00 21.31 13 SER B CA 1
ATOM 1825 C C . SER B 1 13 ? 23.714 50.580 -20.357 1.00 24.49 13 SER B C 1
ATOM 1826 O O . SER B 1 13 ? 24.085 49.605 -21.008 1.00 26.81 13 SER B O 1
ATOM 1829 N N . ARG B 1 14 ? 22.560 50.571 -19.713 1.00 23.25 14 ARG B N 1
ATOM 1830 C CA . ARG B 1 14 ? 21.605 49.465 -19.835 1.00 24.06 14 ARG B CA 1
ATOM 1831 C C . ARG B 1 14 ? 20.246 49.887 -19.172 1.00 23.43 14 ARG B C 1
ATOM 1832 O O . ARG B 1 14 ? 20.081 51.036 -18.675 1.00 23.20 14 ARG B O 1
ATOM 1840 N N . GLY B 1 15 ? 19.337 48.930 -19.155 1.00 21.33 15 GLY B N 1
ATOM 1841 C CA . GLY B 1 15 ? 18.050 49.051 -18.451 1.00 17.92 15 GLY B CA 1
ATOM 1842 C C . GLY B 1 15 ? 17.187 50.266 -18.842 1.00 17.51 15 GLY B C 1
ATOM 1843 O O . GLY B 1 15 ? 17.087 50.599 -20.000 1.00 16.91 15 GLY B O 1
ATOM 1844 N N . ILE B 1 16 ? 16.567 50.841 -17.799 1.00 16.98 16 ILE B N 1
ATOM 1845 C CA . ILE B 1 16 ? 15.675 52.017 -18.010 1.00 17.40 16 ILE B CA 1
ATOM 1846 C C . ILE B 1 16 ? 16.401 53.176 -18.680 1.00 16.14 16 ILE B C 1
ATOM 1847 O O . ILE B 1 16 ? 15.841 53.850 -19.575 1.00 17.35 16 ILE B O 1
ATOM 1852 N N . GLY B 1 17 ? 17.641 53.441 -18.269 1.00 16.99 17 GLY B N 1
ATOM 1853 C CA . GLY B 1 17 ? 18.379 54.497 -18.908 1.00 15.44 17 GLY B CA 1
ATOM 1854 C C . GLY B 1 17 ? 18.693 54.293 -20.368 1.00 15.57 17 GLY B C 1
ATOM 1855 O O . GLY B 1 17 ? 18.482 55.211 -21.157 1.00 15.93 17 GLY B O 1
ATOM 1856 N N . ALA B 1 18 ? 19.179 53.106 -20.735 1.00 16.79 18 ALA B N 1
ATOM 1857 C CA . ALA B 1 18 ? 19.334 52.829 -22.151 1.00 17.38 18 ALA B CA 1
ATOM 1858 C C . ALA B 1 18 ? 18.070 52.928 -22.949 1.00 17.49 18 ALA B C 1
ATOM 1859 O O . ALA B 1 18 ? 18.045 53.523 -24.070 1.00 17.04 18 ALA B O 1
ATOM 1861 N N . ALA B 1 19 ? 16.959 52.397 -22.393 1.00 16.88 19 ALA B N 1
ATOM 1862 C CA . ALA B 1 19 ? 15.693 52.443 -23.098 1.00 17.55 19 ALA B CA 1
ATOM 1863 C C . ALA B 1 19 ? 15.238 53.906 -23.284 1.00 15.42 19 ALA B C 1
ATOM 1864 O O . ALA B 1 19 ? 14.686 54.287 -24.361 1.00 15.86 19 ALA B O 1
ATOM 1866 N N . SER B 1 20 ? 15.380 54.700 -22.224 1.00 16.18 20 SER B N 1
ATOM 1867 C CA . SER B 1 20 ? 15.068 56.160 -22.252 1.00 15.13 20 SER B CA 1
ATOM 1868 C C . SER B 1 20 ? 15.926 56.955 -23.261 1.00 17.88 20 SER B C 1
ATOM 1869 O O . SER B 1 20 ? 15.383 57.712 -24.023 1.00 15.42 20 SER B O 1
ATOM 1872 N N . ALA B 1 21 ? 17.204 56.600 -23.308 1.00 17.92 21 ALA B N 1
ATOM 1873 C CA . ALA B 1 21 ? 18.107 57.176 -24.268 1.00 18.05 21 ALA B CA 1
ATOM 1874 C C . ALA B 1 21 ? 17.672 56.911 -25.731 1.00 16.88 21 ALA B C 1
ATOM 1875 O O . ALA B 1 21 ? 17.633 57.850 -26.545 1.00 17.78 21 ALA B O 1
ATOM 1877 N N . ILE B 1 22 ? 17.284 55.666 -26.013 1.00 17.53 22 ILE B N 1
ATOM 1878 C CA . ILE B 1 22 ? 16.817 55.287 -27.354 1.00 19.61 22 ILE B CA 1
ATOM 1879 C C . ILE B 1 22 ? 15.601 56.074 -27.734 1.00 20.51 22 ILE B C 1
ATOM 1880 O O . ILE B 1 22 ? 15.546 56.681 -28.820 1.00 18.43 22 ILE B O 1
ATOM 1885 N N . LYS B 1 23 ? 14.590 56.198 -26.847 1.00 18.50 23 LYS B N 1
ATOM 1886 C CA . LYS B 1 23 ? 13.439 56.902 -27.160 1.00 17.70 23 LYS B CA 1
ATOM 1887 C C . LYS B 1 23 ? 13.701 58.400 -27.305 1.00 17.27 23 LYS B C 1
ATOM 1888 O O . LYS B 1 23 ? 13.101 59.059 -28.176 1.00 19.11 23 LYS B O 1
ATOM 1894 N N . LEU B 1 24 ? 14.586 58.970 -26.460 1.00 17.31 24 LEU B N 1
ATOM 1895 C CA . LEU B 1 24 ? 14.887 60.362 -26.594 1.00 15.55 24 LEU B CA 1
ATOM 1896 C C . LEU B 1 24 ? 15.617 60.672 -27.956 1.00 17.42 24 LEU B C 1
ATOM 1897 O O . LEU B 1 24 ? 15.369 61.688 -28.582 1.00 17.50 24 LEU B O 1
ATOM 1902 N N . ALA B 1 25 ? 16.500 59.793 -28.340 1.00 17.62 25 ALA B N 1
ATOM 1903 C CA . ALA B 1 25 ? 17.206 59.956 -29.629 1.00 17.65 25 ALA B CA 1
ATOM 1904 C C . ALA B 1 25 ? 16.197 59.869 -30.749 1.00 18.72 25 ALA B C 1
ATOM 1905 O O . ALA B 1 25 ? 16.287 60.668 -31.688 1.00 20.77 25 ALA B O 1
ATOM 1907 N N . GLN B 1 26 ? 15.198 58.958 -30.678 1.00 19.88 26 GLN B N 1
ATOM 1908 C CA . GLN B 1 26 ? 14.140 58.869 -31.701 1.00 21.41 26 GLN B CA 1
ATOM 1909 C C . GLN B 1 26 ? 13.332 60.146 -31.848 1.00 24.06 26 GLN B C 1
ATOM 1910 O O . GLN B 1 26 ? 12.832 60.470 -32.937 1.00 24.00 26 GLN B O 1
ATOM 1916 N N . GLU B 1 27 ? 13.161 60.878 -30.747 1.00 20.21 27 GLU B N 1
ATOM 1917 C CA . GLU B 1 27 ? 12.518 62.179 -30.705 1.00 23.12 27 GLU B CA 1
ATOM 1918 C C . GLU B 1 27 ? 13.442 63.321 -31.192 1.00 21.89 27 GLU B C 1
ATOM 1919 O O . GLU B 1 27 ? 12.982 64.426 -31.359 1.00 24.77 27 GLU B O 1
ATOM 1925 N N . GLY B 1 28 ? 14.717 63.032 -31.533 1.00 20.88 28 GLY B N 1
ATOM 1926 C CA . GLY B 1 28 ? 15.609 64.126 -32.010 1.00 20.75 28 GLY B CA 1
ATOM 1927 C C . GLY B 1 28 ? 16.598 64.723 -31.057 1.00 21.36 28 GLY B C 1
ATOM 1928 O O . GLY B 1 28 ? 17.409 65.549 -31.443 1.00 22.29 28 GLY B O 1
ATOM 1929 N N . TYR B 1 29 ? 16.620 64.246 -29.796 1.00 17.48 29 TYR B N 1
ATOM 1930 C CA . TYR B 1 29 ? 17.628 64.746 -28.917 1.00 16.70 29 TYR B CA 1
ATOM 1931 C C . TYR B 1 29 ? 19.083 64.205 -29.188 1.00 15.67 29 TYR B C 1
ATOM 1932 O O . TYR B 1 29 ? 19.217 63.008 -29.436 1.00 18.02 29 TYR B O 1
ATOM 1941 N N . ASN B 1 30 ? 20.073 65.051 -29.013 1.00 17.05 30 ASN B N 1
ATOM 1942 C CA . ASN B 1 30 ? 21.457 64.649 -28.840 1.00 16.67 30 ASN B CA 1
ATOM 1943 C C . ASN B 1 30 ? 21.573 64.045 -27.410 1.00 18.50 30 ASN B C 1
ATOM 1944 O O . ASN B 1 30 ? 21.311 64.769 -26.437 1.00 18.28 30 ASN B O 1
ATOM 1949 N N . VAL B 1 31 ? 21.935 62.825 -27.286 1.00 17.47 31 VAL B N 1
ATOM 1950 C CA . VAL B 1 31 ? 21.934 62.163 -25.963 1.00 16.85 31 VAL B CA 1
ATOM 1951 C C . VAL B 1 31 ? 23.349 61.994 -25.450 1.00 17.60 31 VAL B C 1
ATOM 1952 O O . VAL B 1 31 ? 24.236 61.471 -26.160 1.00 18.68 31 VAL B O 1
ATOM 1956 N N . THR B 1 32 ? 23.561 62.387 -24.180 1.00 15.31 32 THR B N 1
ATOM 1957 C CA . THR B 1 32 ? 24.805 62.107 -23.479 1.00 17.44 32 THR B CA 1
ATOM 1958 C C . THR B 1 32 ? 24.506 60.984 -22.477 1.00 18.37 32 THR B C 1
ATOM 1959 O O . THR B 1 32 ? 23.645 61.104 -21.605 1.00 17.04 32 THR B O 1
ATOM 1963 N N . LEU B 1 33 ? 25.195 59.862 -22.640 1.00 16.75 33 LEU B N 1
ATOM 1964 C CA . LEU B 1 33 ? 25.067 58.658 -21.850 1.00 18.36 33 LEU B CA 1
ATOM 1965 C C . LEU B 1 33 ? 26.118 58.729 -20.837 1.00 19.84 33 LEU B C 1
ATOM 1966 O O . LEU B 1 33 ? 27.326 58.798 -21.181 1.00 21.05 33 LEU B O 1
ATOM 1971 N N . ALA B 1 34 ? 25.775 58.620 -19.525 1.00 17.99 34 ALA B N 1
ATOM 1972 C CA . ALA B 1 34 ? 26.788 58.770 -18.464 1.00 19.01 34 ALA B CA 1
ATOM 1973 C C . ALA B 1 34 ? 26.708 57.521 -17.577 1.00 22.64 34 ALA B C 1
ATOM 1974 O O . ALA B 1 34 ? 25.606 57.105 -17.133 1.00 23.05 34 ALA B O 1
ATOM 1976 N N . SER B 1 35 ? 27.881 56.911 -17.292 1.00 19.07 35 SER B N 1
ATOM 1977 C CA . SER B 1 35 ? 28.003 55.718 -16.371 1.00 21.26 35 SER B CA 1
ATOM 1978 C C . SER B 1 35 ? 29.499 55.410 -16.254 1.00 19.06 35 SER B C 1
ATOM 1979 O O . SER B 1 35 ? 30.326 56.187 -16.759 1.00 20.46 35 SER B O 1
ATOM 1982 N N . ARG B 1 36 ? 29.797 54.382 -15.503 1.00 21.95 36 ARG B N 1
ATOM 1983 C CA . ARG B 1 36 ? 31.201 53.990 -15.280 1.00 24.38 36 ARG B CA 1
ATOM 1984 C C . ARG B 1 36 ? 31.757 53.193 -16.417 1.00 27.57 36 ARG B C 1
ATOM 1985 O O . ARG B 1 36 ? 33.011 53.010 -16.461 1.00 28.73 36 ARG B O 1
ATOM 1993 N N . SER B 1 37 ? 30.947 52.637 -17.299 1.00 27.15 37 SER B N 1
ATOM 1994 C CA . SER B 1 37 ? 31.441 51.635 -18.303 1.00 29.74 37 SER B CA 1
ATOM 1995 C C . SER B 1 37 ? 31.539 52.176 -19.706 1.00 31.64 37 SER B C 1
ATOM 1996 O O . SER B 1 37 ? 30.543 52.088 -20.499 1.00 27.07 37 SER B O 1
ATOM 1999 N N . VAL B 1 38 ? 32.744 52.617 -20.090 1.00 28.50 38 VAL B N 1
ATOM 2000 C CA . VAL B 1 38 ? 32.961 53.243 -21.428 1.00 30.92 38 VAL B CA 1
ATOM 2001 C C . VAL B 1 38 ? 32.568 52.293 -22.548 1.00 27.54 38 VAL B C 1
ATOM 2002 O O . VAL B 1 38 ? 31.906 52.703 -23.531 1.00 28.08 38 VAL B O 1
ATOM 2006 N N . ASP B 1 39 ? 32.947 51.015 -22.438 1.00 33.42 39 ASP B N 1
ATOM 2007 C CA . ASP B 1 39 ? 32.619 50.062 -23.533 1.00 35.05 39 ASP B CA 1
ATOM 2008 C C . ASP B 1 39 ? 31.101 49.803 -23.748 1.00 35.55 39 ASP B C 1
ATOM 2009 O O . ASP B 1 39 ? 30.596 49.842 -24.882 1.00 36.05 39 ASP B O 1
ATOM 2014 N N . LYS B 1 40 ? 30.381 49.702 -22.644 1.00 31.02 40 LYS B N 1
ATOM 2015 C CA . LYS B 1 40 ? 28.931 49.545 -22.651 1.00 31.79 40 LYS B CA 1
ATOM 2016 C C . LYS B 1 40 ? 28.235 50.822 -23.062 1.00 26.54 40 LYS B C 1
ATOM 2017 O O . LYS B 1 40 ? 27.279 50.746 -23.849 1.00 29.07 40 LYS B O 1
ATOM 2023 N N . LEU B 1 41 ? 28.780 51.982 -22.688 1.00 28.62 41 LEU B N 1
ATOM 2024 C CA . LEU B 1 41 ? 28.238 53.232 -23.165 1.00 23.15 41 LEU B CA 1
ATOM 2025 C C . LEU B 1 41 ? 28.343 53.318 -24.662 1.00 23.70 41 LEU B C 1
ATOM 2026 O O . LEU B 1 41 ? 27.442 53.752 -25.312 1.00 25.87 41 LEU B O 1
ATOM 2031 N N . ASN B 1 42 ? 29.512 52.956 -25.205 1.00 26.33 42 ASN B N 1
ATOM 2032 C CA . ASN B 1 42 ? 29.753 53.014 -26.640 1.00 29.00 42 ASN B CA 1
ATOM 2033 C C . ASN B 1 42 ? 28.871 52.093 -27.408 1.00 24.96 42 ASN B C 1
ATOM 2034 O O . ASN B 1 42 ? 28.427 52.434 -28.501 1.00 32.72 42 ASN B O 1
ATOM 2039 N N . GLU B 1 43 ? 28.554 50.973 -26.805 1.00 29.84 43 GLU B N 1
ATOM 2040 C CA . GLU B 1 43 ? 27.627 50.014 -27.428 1.00 30.10 43 GLU B CA 1
ATOM 2041 C C . GLU B 1 43 ? 26.200 50.534 -27.491 1.00 32.78 43 GLU B C 1
ATOM 2042 O O . GLU B 1 43 ? 25.536 50.358 -28.486 1.00 28.96 43 GLU B O 1
ATOM 2048 N N . VAL B 1 44 ? 25.769 51.207 -26.412 1.00 27.22 44 VAL B N 1
ATOM 2049 C CA . VAL B 1 44 ? 24.470 51.874 -26.464 1.00 26.02 44 VAL B CA 1
ATOM 2050 C C . VAL B 1 44 ? 24.551 53.010 -27.438 1.00 20.68 44 VAL B C 1
ATOM 2051 O O . VAL B 1 44 ? 23.574 53.172 -28.274 1.00 25.58 44 VAL B O 1
ATOM 2055 N N . LYS B 1 45 ? 25.604 53.800 -27.424 1.00 23.25 45 LYS B N 1
ATOM 2056 C CA . LYS B 1 45 ? 25.685 54.914 -28.316 1.00 25.04 45 LYS B CA 1
ATOM 2057 C C . LYS B 1 45 ? 25.489 54.459 -29.790 1.00 25.78 45 LYS B C 1
ATOM 2058 O O . LYS B 1 45 ? 24.827 55.143 -30.592 1.00 26.79 45 LYS B O 1
ATOM 2064 N N . ALA B 1 46 ? 26.050 53.293 -30.095 1.00 29.98 46 ALA B N 1
ATOM 2065 C CA . ALA B 1 46 ? 25.981 52.714 -31.473 1.00 33.66 46 ALA B CA 1
ATOM 2066 C C . ALA B 1 46 ? 24.586 52.309 -31.936 1.00 32.32 46 ALA B C 1
ATOM 2067 O O . ALA B 1 46 ? 24.324 52.296 -33.142 1.00 36.03 46 ALA B O 1
ATOM 2069 N N . LYS B 1 47 ? 23.685 52.044 -30.995 1.00 32.19 47 LYS B N 1
ATOM 2070 C CA . LYS B 1 47 ? 22.283 51.729 -31.237 1.00 32.26 47 LYS B CA 1
ATOM 2071 C C . LYS B 1 47 ? 21.331 52.937 -31.226 1.00 28.52 47 LYS B C 1
ATOM 2072 O O . LYS B 1 47 ? 20.132 52.753 -31.474 1.00 31.77 47 LYS B O 1
ATOM 2078 N N . LEU B 1 48 ? 21.778 54.118 -30.791 1.00 24.09 48 LEU B N 1
ATOM 2079 C CA . LEU B 1 48 ? 20.851 55.238 -30.670 1.00 22.41 48 LEU B CA 1
ATOM 2080 C C . LEU B 1 48 ? 20.427 55.729 -32.039 1.00 22.80 48 LEU B C 1
ATOM 2081 O O . LEU B 1 48 ? 21.277 56.000 -32.897 1.00 24.60 48 LEU B O 1
ATOM 2086 N N . PRO B 1 49 ? 19.144 55.861 -32.277 1.00 23.30 49 PRO B N 1
ATOM 2087 C CA . PRO B 1 49 ? 18.646 56.499 -33.500 1.00 27.41 49 PRO B CA 1
ATOM 2088 C C . PRO B 1 49 ? 19.257 57.851 -33.872 1.00 26.36 49 PRO B C 1
ATOM 2089 O O . PRO B 1 49 ? 19.620 58.635 -33.021 1.00 22.00 49 PRO B O 1
ATOM 2093 N N . ILE B 1 50 ? 19.419 58.082 -35.178 1.00 23.64 50 ILE B N 1
ATOM 2094 C CA . ILE B 1 50 ? 19.670 59.370 -35.743 1.00 24.95 50 ILE B CA 1
ATOM 2095 C C . ILE B 1 50 ? 18.453 59.736 -36.635 1.00 26.98 50 ILE B C 1
ATOM 2096 O O . ILE B 1 50 ? 18.088 58.983 -37.573 1.00 29.90 50 ILE B O 1
ATOM 2101 N N . VAL B 1 51 ? 17.799 60.828 -36.331 1.00 24.24 51 VAL B N 1
ATOM 2102 C CA . VAL B 1 51 ? 16.587 61.259 -36.997 1.00 24.26 51 VAL B CA 1
ATOM 2103 C C . VAL B 1 51 ? 16.666 62.595 -37.663 1.00 29.84 51 VAL B C 1
ATOM 2104 O O . VAL B 1 51 ? 15.689 63.021 -38.281 1.00 28.07 51 VAL B O 1
ATOM 2108 N N . GLN B 1 52 ? 17.822 63.248 -37.555 1.00 25.82 52 GLN B N 1
ATOM 2109 C CA . GLN B 1 52 ? 17.999 64.557 -38.164 1.00 30.50 52 GLN B CA 1
ATOM 2110 C C . GLN B 1 52 ? 19.448 64.811 -38.378 1.00 28.00 52 GLN B C 1
ATOM 2111 O O . GLN B 1 52 ? 20.274 64.389 -37.619 1.00 26.49 52 GLN B O 1
ATOM 2117 N N . ASP B 1 53 ? 19.809 65.397 -39.551 1.00 28.68 53 ASP B N 1
ATOM 2118 C CA . ASP B 1 53 ? 21.217 65.696 -39.793 1.00 28.48 53 ASP B CA 1
ATOM 2119 C C . ASP B 1 53 ? 21.748 66.681 -38.742 1.00 26.74 53 ASP B C 1
ATOM 2120 O O . ASP B 1 53 ? 21.086 67.658 -38.396 1.00 30.70 53 ASP B O 1
ATOM 2125 N N . GLY B 1 54 ? 22.988 66.448 -38.353 1.00 28.48 54 GLY B N 1
ATOM 2126 C CA . GLY B 1 54 ? 23.625 67.281 -37.347 1.00 28.70 54 GLY B CA 1
ATOM 2127 C C . GLY B 1 54 ? 23.461 66.659 -35.958 1.00 31.92 54 GLY B C 1
ATOM 2128 O O . GLY B 1 54 ? 24.234 67.005 -35.065 1.00 31.39 54 GLY B O 1
ATOM 2129 N N . GLN B 1 55 ? 22.522 65.727 -35.805 1.00 27.46 55 GLN B N 1
ATOM 2130 C CA . GLN B 1 55 ? 22.267 65.088 -34.475 1.00 23.21 55 GLN B CA 1
ATOM 2131 C C . GLN B 1 55 ? 23.456 64.265 -34.154 1.00 23.70 55 GLN B C 1
ATOM 2132 O O . GLN B 1 55 ? 24.024 63.557 -35.031 1.00 26.48 55 GLN B O 1
ATOM 2138 N N . LYS B 1 56 ? 23.853 64.237 -32.872 1.00 21.25 56 LYS B N 1
ATOM 2139 C CA . LYS B 1 56 ? 25.002 63.461 -32.453 1.00 25.75 56 LYS B CA 1
ATOM 2140 C C . LYS B 1 56 ? 24.879 63.106 -30.970 1.00 21.93 56 LYS B C 1
ATOM 2141 O O . LYS B 1 56 ? 24.141 63.818 -30.278 1.00 21.86 56 LYS B O 1
ATOM 2147 N N . HIS B 1 57 ? 25.498 61.993 -30.616 1.00 19.98 57 HIS B N 1
ATOM 2148 C CA . HIS B 1 57 ? 25.431 61.434 -29.257 1.00 19.00 57 HIS B CA 1
ATOM 2149 C C . HIS B 1 57 ? 26.812 61.464 -28.609 1.00 22.17 57 HIS B C 1
ATOM 2150 O O . HIS B 1 57 ? 27.863 61.470 -29.274 1.00 21.80 57 HIS B O 1
ATOM 2157 N N . TYR B 1 58 ? 26.860 61.374 -27.283 1.00 19.02 58 TYR B N 1
ATOM 2158 C CA . TYR B 1 58 ? 28.087 61.478 -26.522 1.00 18.76 58 TYR B CA 1
ATOM 2159 C C . TYR B 1 58 ? 28.115 60.523 -25.381 1.00 23.93 58 TYR B C 1
ATOM 2160 O O . TYR B 1 58 ? 27.042 60.011 -24.937 1.00 19.54 58 TYR B O 1
ATOM 2169 N N . ILE B 1 59 ? 29.327 60.217 -24.928 1.00 23.11 59 ILE B N 1
ATOM 2170 C CA . ILE B 1 59 ? 29.491 59.424 -23.716 1.00 23.49 59 ILE B CA 1
ATOM 2171 C C . ILE B 1 59 ? 30.188 60.268 -22.684 1.00 21.72 59 ILE B C 1
ATOM 2172 O O . ILE B 1 59 ? 30.995 61.192 -22.969 1.00 21.98 59 ILE B O 1
ATOM 2177 N N . TRP B 1 60 ? 29.931 59.930 -21.395 1.00 18.98 60 TRP B N 1
ATOM 2178 C CA . TRP B 1 60 ? 30.495 60.616 -20.260 1.00 19.49 60 TRP B CA 1
ATOM 2179 C C . TRP B 1 60 ? 30.849 59.566 -19.213 1.00 21.34 60 TRP B C 1
ATOM 2180 O O . TRP B 1 60 ? 29.954 58.941 -18.618 1.00 20.03 60 TRP B O 1
ATOM 2191 N N . GLU B 1 61 ? 32.141 59.322 -19.004 1.00 20.74 61 GLU B N 1
ATOM 2192 C CA . GLU B 1 61 ? 32.607 58.370 -18.028 1.00 19.52 61 GLU B CA 1
ATOM 2193 C C . GLU B 1 61 ? 32.538 59.061 -16.641 1.00 19.80 61 GLU B C 1
ATOM 2194 O O . GLU B 1 61 ? 33.213 60.058 -16.371 1.00 22.13 61 GLU B O 1
ATOM 2200 N N . LEU B 1 62 ? 31.602 58.574 -15.787 1.00 23.52 62 LEU B N 1
ATOM 2201 C CA . LEU B 1 62 ? 31.233 59.295 -14.564 1.00 20.92 62 LEU B CA 1
ATOM 2202 C C . LEU B 1 62 ? 30.931 58.218 -13.484 1.00 19.50 62 LEU B C 1
ATOM 2203 O O . LEU B 1 62 ? 30.064 57.375 -13.689 1.00 22.57 62 LEU B O 1
ATOM 2208 N N . ASP B 1 63 ? 31.648 58.281 -12.358 1.00 22.27 63 ASP B N 1
ATOM 2209 C CA . ASP B 1 63 ? 31.344 57.364 -11.218 1.00 24.27 63 ASP B CA 1
ATOM 2210 C C . ASP B 1 63 ? 30.527 58.116 -10.183 1.00 22.21 63 ASP B C 1
ATOM 2211 O O . ASP B 1 63 ? 31.003 59.065 -9.568 1.00 23.95 63 ASP B O 1
ATOM 2216 N N . LEU B 1 64 ? 29.240 57.789 -10.107 1.00 19.97 64 LEU B N 1
ATOM 2217 C CA . LEU B 1 64 ? 28.369 58.554 -9.168 1.00 21.44 64 LEU B CA 1
ATOM 2218 C C . LEU B 1 64 ? 28.584 58.226 -7.696 1.00 23.29 64 LEU B C 1
ATOM 2219 O O . LEU B 1 64 ? 27.966 58.787 -6.733 1.00 25.95 64 LEU B O 1
ATOM 2224 N N . ALA B 1 65 ? 29.460 57.311 -7.404 1.00 21.29 65 ALA B N 1
ATOM 2225 C CA . ALA B 1 65 ? 29.919 57.247 -5.989 1.00 21.54 65 ALA B CA 1
ATOM 2226 C C . ALA B 1 65 ? 30.766 58.439 -5.611 1.00 27.96 65 ALA B C 1
ATOM 2227 O O . ALA B 1 65 ? 31.112 58.592 -4.368 1.00 27.11 65 ALA B O 1
ATOM 2229 N N . ASP B 1 66 ? 31.218 59.197 -6.606 1.00 27.53 66 ASP B N 1
ATOM 2230 C CA . ASP B 1 66 ? 32.089 60.373 -6.389 1.00 25.20 66 ASP B CA 1
ATOM 2231 C C . ASP B 1 66 ? 31.302 61.633 -6.531 1.00 22.32 66 ASP B C 1
ATOM 2232 O O . ASP B 1 66 ? 31.054 62.207 -7.613 1.00 25.90 66 ASP B O 1
ATOM 2237 N N . VAL B 1 67 ? 30.805 62.102 -5.391 1.00 22.88 67 VAL B N 1
ATOM 2238 C CA . VAL B 1 67 ? 29.867 63.232 -5.353 1.00 23.72 67 VAL B CA 1
ATOM 2239 C C . VAL B 1 67 ? 30.480 64.530 -5.830 1.00 24.93 67 VAL B C 1
ATOM 2240 O O . VAL B 1 67 ? 29.826 65.345 -6.454 1.00 22.99 67 VAL B O 1
ATOM 2244 N N . GLU B 1 68 ? 31.805 64.727 -5.559 1.00 25.47 68 GLU B N 1
ATOM 2245 C CA . GLU B 1 68 ? 32.473 65.945 -6.018 1.00 24.46 68 GLU B CA 1
ATOM 2246 C C . GLU B 1 68 ? 32.628 65.985 -7.576 1.00 23.24 68 GLU B C 1
ATOM 2247 O O . GLU B 1 68 ? 32.552 67.023 -8.169 1.00 24.35 68 GLU B O 1
ATOM 2253 N N . ALA B 1 69 ? 32.797 64.843 -8.178 1.00 22.03 69 ALA B N 1
ATOM 2254 C CA . ALA B 1 69 ? 32.804 64.766 -9.669 1.00 23.82 69 ALA B CA 1
ATOM 2255 C C . ALA B 1 69 ? 31.475 65.195 -10.277 1.00 25.17 69 ALA B C 1
ATOM 2256 O O . ALA B 1 69 ? 31.391 65.981 -11.217 1.00 24.44 69 ALA B O 1
ATOM 2258 N N . ALA B 1 70 ? 30.383 64.699 -9.641 1.00 24.47 70 ALA B N 1
ATOM 2259 C CA . ALA B 1 70 ? 29.053 65.132 -10.052 1.00 24.06 70 ALA B CA 1
ATOM 2260 C C . ALA B 1 70 ? 28.872 66.598 -9.910 1.00 22.03 70 ALA B C 1
ATOM 2261 O O . ALA B 1 70 ? 28.360 67.267 -10.784 1.00 23.89 70 ALA B O 1
ATOM 2263 N N . SER B 1 71 ? 29.252 67.134 -8.767 1.00 22.64 71 SER B N 1
ATOM 2264 C CA . SER B 1 71 ? 29.049 68.488 -8.519 1.00 21.95 71 SER B CA 1
ATOM 2265 C C . SER B 1 71 ? 29.739 69.465 -9.515 1.00 26.20 71 SER B C 1
ATOM 2266 O O . SER B 1 71 ? 29.268 70.575 -9.812 1.00 26.16 71 SER B O 1
ATOM 2269 N N . SER B 1 72 ? 30.905 69.023 -9.960 1.00 25.33 72 SER B N 1
ATOM 2270 C CA . SER B 1 72 ? 31.717 69.832 -10.868 1.00 27.04 72 SER B CA 1
ATOM 2271 C C . SER B 1 72 ? 31.491 69.483 -12.296 1.00 30.56 72 SER B C 1
ATOM 2272 O O . SER B 1 72 ? 32.144 70.116 -13.172 1.00 28.23 72 SER B O 1
ATOM 2275 N N . PHE B 1 73 ? 30.611 68.503 -12.586 1.00 25.59 73 PHE B N 1
ATOM 2276 C CA . PHE B 1 73 ? 30.371 68.052 -14.042 1.00 24.23 73 PHE B CA 1
ATOM 2277 C C . PHE B 1 73 ? 31.709 67.628 -14.588 1.00 26.52 73 PHE B C 1
ATOM 2278 O O . PHE B 1 73 ? 32.001 67.853 -15.753 1.00 25.80 73 PHE B O 1
ATOM 2286 N N . LYS B 1 74 ? 32.467 66.905 -13.770 1.00 25.18 74 LYS B N 1
ATOM 2287 C CA . LYS B 1 74 ? 33.844 66.551 -14.161 1.00 24.72 74 LYS B CA 1
ATOM 2288 C C . LYS B 1 74 ? 33.852 65.536 -15.311 1.00 23.53 74 LYS B C 1
ATOM 2289 O O . LYS B 1 74 ? 33.322 64.452 -15.216 1.00 21.75 74 LYS B O 1
ATOM 2295 N N . GLY B 1 75 ? 34.499 65.895 -16.438 1.00 27.99 75 GLY B N 1
ATOM 2296 C CA . GLY B 1 75 ? 34.580 64.965 -17.579 1.00 23.48 75 GLY B CA 1
ATOM 2297 C C . GLY B 1 75 ? 33.433 65.108 -18.549 1.00 24.39 75 GLY B C 1
ATOM 2298 O O . GLY B 1 75 ? 33.365 64.393 -19.544 1.00 24.46 75 GLY B O 1
ATOM 2299 N N . ALA B 1 76 ? 32.481 66.012 -18.296 1.00 23.66 76 ALA B N 1
ATOM 2300 C CA . ALA B 1 76 ? 31.325 66.048 -19.112 1.00 23.50 76 ALA B CA 1
ATOM 2301 C C . ALA B 1 76 ? 31.697 66.552 -20.530 1.00 21.19 76 ALA B C 1
ATOM 2302 O O . ALA B 1 76 ? 32.531 67.422 -20.631 1.00 23.54 76 ALA B O 1
ATOM 2304 N N . PRO B 1 77 ? 31.011 66.062 -21.535 1.00 22.95 77 PRO B N 1
ATOM 2305 C CA . PRO B 1 77 ? 31.335 66.475 -22.959 1.00 22.44 77 PRO B CA 1
ATOM 2306 C C . PRO B 1 77 ? 30.779 67.838 -23.320 1.00 24.17 77 PRO B C 1
ATOM 2307 O O . PRO B 1 77 ? 31.237 68.461 -24.290 1.00 24.17 77 PRO B O 1
ATOM 2311 N N . LEU B 1 78 ? 29.811 68.357 -22.556 1.00 19.82 78 LEU B N 1
ATOM 2312 C CA . LEU B 1 78 ? 29.126 69.593 -22.763 1.00 19.20 78 LEU B CA 1
ATOM 2313 C C . LEU B 1 78 ? 28.879 70.302 -21.441 1.00 20.77 78 LEU B C 1
ATOM 2314 O O . LEU B 1 78 ? 28.771 69.660 -20.391 1.00 20.43 78 LEU B O 1
ATOM 2319 N N . PRO B 1 79 ? 28.816 71.627 -21.456 1.00 21.99 79 PRO B N 1
ATOM 2320 C CA . PRO B 1 79 ? 28.541 72.294 -20.218 1.00 23.19 79 PRO B CA 1
ATOM 2321 C C . PRO B 1 79 ? 27.111 71.997 -19.715 1.00 21.89 79 PRO B C 1
ATOM 2322 O O . PRO B 1 79 ? 26.213 71.723 -20.553 1.00 20.56 79 PRO B O 1
ATOM 2326 N N . ALA B 1 80 ? 26.878 72.153 -18.418 1.00 19.19 80 ALA B N 1
ATOM 2327 C CA . ALA B 1 80 ? 25.517 71.857 -17.911 1.00 20.82 80 ALA B CA 1
ATOM 2328 C C . ALA B 1 80 ? 24.456 72.667 -18.580 1.00 19.12 80 ALA B C 1
ATOM 2329 O O . ALA B 1 80 ? 23.356 72.145 -18.847 1.00 19.48 80 ALA B O 1
ATOM 2331 N N . ARG B 1 81 ? 24.699 73.980 -18.858 1.00 17.93 81 ARG B N 1
ATOM 2332 C CA . ARG B 1 81 ? 23.661 74.814 -19.474 1.00 20.93 81 ARG B CA 1
ATOM 2333 C C . ARG B 1 81 ? 23.167 74.366 -20.890 1.00 17.73 81 ARG B C 1
ATOM 2334 O O . ARG B 1 81 ? 22.110 74.812 -21.321 1.00 19.23 81 ARG B O 1
ATOM 2342 N N . SER B 1 82 ? 23.865 73.407 -21.524 1.00 17.70 82 SER B N 1
ATOM 2343 C CA . SER B 1 82 ? 23.503 72.922 -22.848 1.00 18.22 82 SER B CA 1
ATOM 2344 C C . SER B 1 82 ? 22.285 71.981 -22.786 1.00 17.93 82 SER B C 1
ATOM 2345 O O . SER B 1 82 ? 21.664 71.727 -23.767 1.00 17.75 82 SER B O 1
ATOM 2348 N N . TYR B 1 83 ? 22.003 71.414 -21.589 1.00 17.35 83 TYR B N 1
ATOM 2349 C CA . TYR B 1 83 ? 21.004 70.340 -21.499 1.00 15.94 83 TYR B CA 1
ATOM 2350 C C . TYR B 1 83 ? 19.615 70.850 -21.373 1.00 15.60 83 TYR B C 1
ATOM 2351 O O . TYR B 1 83 ? 19.338 71.902 -20.698 1.00 17.39 83 TYR B O 1
ATOM 2360 N N . ASP B 1 84 ? 18.712 70.159 -22.084 1.00 16.07 84 ASP B N 1
ATOM 2361 C CA . ASP B 1 84 ? 17.300 70.465 -22.014 1.00 16.22 84 ASP B CA 1
ATOM 2362 C C . ASP B 1 84 ? 16.479 69.447 -21.213 1.00 15.30 84 ASP B C 1
ATOM 2363 O O . ASP B 1 84 ? 15.373 69.785 -20.794 1.00 15.88 84 ASP B O 1
ATOM 2368 N N . VAL B 1 85 ? 17.000 68.254 -21.121 1.00 14.11 85 VAL B N 1
ATOM 2369 C CA . VAL B 1 85 ? 16.375 67.130 -20.376 1.00 15.50 85 VAL B CA 1
ATOM 2370 C C . VAL B 1 85 ? 17.470 66.498 -19.564 1.00 15.34 85 VAL B C 1
ATOM 2371 O O . VAL B 1 85 ? 18.562 66.220 -20.070 1.00 16.64 85 VAL B O 1
ATOM 2375 N N . PHE B 1 86 ? 17.216 66.291 -18.270 1.00 13.80 86 PHE B N 1
ATOM 2376 C CA . PHE B 1 86 ? 18.163 65.502 -17.417 1.00 14.49 86 PHE B CA 1
ATOM 2377 C C . PHE B 1 86 ? 17.373 64.305 -16.844 1.00 14.74 86 PHE B C 1
ATOM 2378 O O . PHE B 1 86 ? 16.414 64.575 -16.092 1.00 14.37 86 PHE B O 1
ATOM 2386 N N . VAL B 1 87 ? 17.716 63.091 -17.249 1.00 14.59 87 VAL B N 1
ATOM 2387 C CA . VAL B 1 87 ? 17.087 61.869 -16.724 1.00 14.58 87 VAL B CA 1
ATOM 2388 C C . VAL B 1 87 ? 18.082 61.290 -15.708 1.00 17.24 87 VAL B C 1
ATOM 2389 O O . VAL B 1 87 ? 19.156 60.819 -16.063 1.00 15.44 87 VAL B O 1
ATOM 2393 N N . SER B 1 88 ? 17.788 61.499 -14.422 1.00 15.81 88 SER B N 1
ATOM 2394 C CA . SER B 1 88 ? 18.641 60.981 -13.356 1.00 17.01 88 SER B CA 1
ATOM 2395 C C . SER B 1 88 ? 18.225 59.564 -13.124 1.00 18.79 88 SER B C 1
ATOM 2396 O O . SER B 1 88 ? 17.267 59.261 -12.290 1.00 20.85 88 SER B O 1
ATOM 2399 N N . ASN B 1 89 ? 18.880 58.608 -13.762 1.00 18.16 89 ASN B N 1
ATOM 2400 C CA . ASN B 1 89 ? 18.511 57.302 -13.756 1.00 20.31 89 ASN B CA 1
ATOM 2401 C C . ASN B 1 89 ? 19.420 56.340 -13.071 1.00 20.54 89 ASN B C 1
ATOM 2402 O O . ASN B 1 89 ? 18.923 55.344 -12.541 1.00 22.42 89 ASN B O 1
ATOM 2407 N N . ALA B 1 90 ? 20.681 56.709 -12.875 1.00 19.89 90 ALA B N 1
ATOM 2408 C CA . ALA B 1 90 ? 21.631 55.827 -12.275 1.00 22.90 90 ALA B CA 1
ATOM 2409 C C . ALA B 1 90 ? 21.199 55.462 -10.842 1.00 20.12 90 ALA B C 1
ATOM 2410 O O . ALA B 1 90 ? 20.661 56.288 -10.137 1.00 21.13 90 ALA B O 1
ATOM 2412 N N . GLY B 1 91 ? 21.341 54.213 -10.491 1.00 20.36 91 GLY B N 1
ATOM 2413 C CA . GLY B 1 91 ? 21.060 53.823 -9.080 1.00 18.86 91 GLY B CA 1
ATOM 2414 C C . GLY B 1 91 ? 21.519 52.411 -8.840 1.00 19.12 91 GLY B C 1
ATOM 2415 O O . GLY B 1 91 ? 21.869 51.669 -9.816 1.00 21.04 91 GLY B O 1
ATOM 2416 N N . VAL B 1 92 ? 21.625 52.076 -7.565 1.00 17.41 92 VAL B N 1
ATOM 2417 C CA . VAL B 1 92 ? 22.053 50.754 -7.120 1.00 21.61 92 VAL B CA 1
ATOM 2418 C C . VAL B 1 92 ? 21.080 50.292 -6.055 1.00 19.24 92 VAL B C 1
ATOM 2419 O O . VAL B 1 92 ? 20.546 51.083 -5.286 1.00 18.58 92 VAL B O 1
ATOM 2423 N N . ALA B 1 93 ? 20.762 49.017 -6.101 1.00 19.14 93 ALA B N 1
ATOM 2424 C CA . ALA B 1 93 ? 19.834 48.408 -5.125 1.00 22.62 93 ALA B CA 1
ATOM 2425 C C . ALA B 1 93 ? 20.627 47.567 -4.132 1.00 22.33 93 ALA B C 1
ATOM 2426 O O . ALA B 1 93 ? 21.773 47.174 -4.374 1.00 23.14 93 ALA B O 1
ATOM 2428 N N . ALA B 1 94 ? 19.979 47.243 -3.042 1.00 20.85 94 ALA B N 1
ATOM 2429 C CA . ALA B 1 94 ? 20.521 46.375 -2.006 1.00 23.72 94 ALA B CA 1
ATOM 2430 C C . ALA B 1 94 ? 19.389 45.773 -1.240 1.00 22.64 94 ALA B C 1
ATOM 2431 O O . ALA B 1 94 ? 18.494 46.485 -0.840 1.00 21.74 94 ALA B O 1
ATOM 2433 N N . PHE B 1 95 ? 19.397 44.445 -1.108 1.00 22.62 95 PHE B N 1
ATOM 2434 C CA . PHE B 1 95 ? 18.436 43.624 -0.328 1.00 25.57 95 PHE B CA 1
ATOM 2435 C C . PHE B 1 95 ? 19.139 43.010 0.881 1.00 26.45 95 PHE B C 1
ATOM 2436 O O . PHE B 1 95 ? 20.159 42.262 0.733 1.00 25.80 95 PHE B O 1
ATOM 2444 N N . SER B 1 96 ? 18.733 43.370 2.086 1.00 19.79 96 SER B N 1
ATOM 2445 C CA . SER B 1 96 ? 19.383 42.945 3.332 1.00 18.90 96 SER B CA 1
ATOM 2446 C C . SER B 1 96 ? 18.460 43.142 4.517 1.00 20.80 96 SER B C 1
ATOM 2447 O O . SER B 1 96 ? 17.791 44.210 4.626 1.00 19.99 96 SER B O 1
ATOM 2450 N N . PRO B 1 97 ? 18.477 42.264 5.544 1.00 21.80 97 PRO B N 1
ATOM 2451 C CA . PRO B 1 97 ? 17.985 42.717 6.823 1.00 19.88 97 PRO B CA 1
ATOM 2452 C C . PRO B 1 97 ? 18.695 43.992 7.256 1.00 21.64 97 PRO B C 1
ATOM 2453 O O . PRO B 1 97 ? 19.918 44.149 7.050 1.00 19.88 97 PRO B O 1
ATOM 2457 N N . THR B 1 98 ? 17.957 44.971 7.812 1.00 18.20 98 THR B N 1
ATOM 2458 C CA . THR B 1 98 ? 18.558 46.233 8.132 1.00 18.11 98 THR B CA 1
ATOM 2459 C C . THR B 1 98 ? 19.719 46.101 9.152 1.00 21.73 98 THR B C 1
ATOM 2460 O O . THR B 1 98 ? 20.739 46.704 9.003 1.00 19.90 98 THR B O 1
ATOM 2464 N N . ALA B 1 99 ? 19.523 45.219 10.134 1.00 20.25 99 ALA B N 1
ATOM 2465 C CA . ALA B 1 99 ? 20.524 44.931 11.159 1.00 22.01 99 ALA B CA 1
ATOM 2466 C C . ALA B 1 99 ? 21.837 44.467 10.599 1.00 24.26 99 ALA B C 1
ATOM 2467 O O . ALA B 1 99 ? 22.846 44.578 11.329 1.00 26.58 99 ALA B O 1
ATOM 2469 N N . ASP B 1 100 ? 21.834 43.886 9.424 1.00 22.46 100 ASP B N 1
ATOM 2470 C CA . ASP B 1 100 ? 23.030 43.260 8.826 1.00 25.67 100 ASP B CA 1
ATOM 2471 C C . ASP B 1 100 ? 23.653 44.058 7.684 1.00 29.62 100 ASP B C 1
ATOM 2472 O O . ASP B 1 100 ? 24.631 43.649 7.080 1.00 26.96 100 ASP B O 1
ATOM 2477 N N . HIS B 1 101 ? 23.041 45.161 7.275 1.00 23.15 101 HIS B N 1
ATOM 2478 C CA . HIS B 1 101 ? 23.521 45.817 6.037 1.00 19.75 101 HIS B CA 1
ATOM 2479 C C . HIS B 1 101 ? 24.808 46.550 6.341 1.00 19.31 101 HIS B C 1
ATOM 2480 O O . HIS B 1 101 ? 24.884 47.423 7.167 1.00 18.88 101 HIS B O 1
ATOM 2487 N N . ASP B 1 102 ? 25.875 46.191 5.621 1.00 20.65 102 ASP B N 1
ATOM 2488 C CA . ASP B 1 102 ? 27.215 46.758 5.877 1.00 21.30 102 ASP B CA 1
ATOM 2489 C C . ASP B 1 102 ? 27.237 48.234 5.745 1.00 21.02 102 ASP B C 1
ATOM 2490 O O . ASP B 1 102 ? 26.681 48.717 4.696 1.00 20.05 102 ASP B O 1
ATOM 2495 N N . ASP B 1 103 ? 27.816 48.957 6.688 1.00 21.34 103 ASP B N 1
ATOM 2496 C CA . ASP B 1 103 ? 27.793 50.381 6.720 1.00 22.21 103 ASP B CA 1
ATOM 2497 C C . ASP B 1 103 ? 28.394 51.022 5.490 1.00 24.68 103 ASP B C 1
ATOM 2498 O O . ASP B 1 103 ? 27.864 52.013 4.971 1.00 20.95 103 ASP B O 1
ATOM 2503 N N . LYS B 1 104 ? 29.534 50.490 4.987 1.00 22.92 104 LYS B N 1
ATOM 2504 C CA . LYS B 1 104 ? 30.101 51.192 3.797 1.00 25.66 104 LYS B CA 1
ATOM 2505 C C . LYS B 1 104 ? 29.215 50.951 2.576 1.00 21.47 104 LYS B C 1
ATOM 2506 O O . LYS B 1 104 ? 29.072 51.832 1.789 1.00 23.01 104 LYS B O 1
ATOM 2512 N N . GLU B 1 105 ? 28.587 49.817 2.475 1.00 19.35 105 GLU B N 1
ATOM 2513 C CA . GLU B 1 105 ? 27.711 49.508 1.365 1.00 20.59 105 GLU B CA 1
ATOM 2514 C C . GLU B 1 105 ? 26.459 50.440 1.399 1.00 18.39 105 GLU B C 1
ATOM 2515 O O . GLU B 1 105 ? 26.137 51.020 0.349 1.00 19.50 105 GLU B O 1
ATOM 2521 N N . TRP B 1 106 ? 25.821 50.537 2.553 1.00 19.09 106 TRP B N 1
ATOM 2522 C CA . TRP B 1 106 ? 24.576 51.402 2.546 1.00 17.36 106 TRP B CA 1
ATOM 2523 C C . TRP B 1 106 ? 24.935 52.878 2.388 1.00 18.30 106 TRP B C 1
ATOM 2524 O O . TRP B 1 106 ? 24.150 53.637 1.738 1.00 18.16 106 TRP B O 1
ATOM 2535 N N . GLN B 1 107 ? 26.049 53.367 2.946 1.00 17.16 107 GLN B N 1
ATOM 2536 C CA . GLN B 1 107 ? 26.451 54.738 2.722 1.00 18.01 107 GLN B CA 1
ATOM 2537 C C . GLN B 1 107 ? 26.784 54.992 1.225 1.00 18.32 107 GLN B C 1
ATOM 2538 O O . GLN B 1 107 ? 26.484 56.052 0.693 1.00 16.93 107 GLN B O 1
ATOM 2544 N N . ASN B 1 108 ? 27.466 54.057 0.588 1.00 18.19 108 ASN B N 1
ATOM 2545 C CA . ASN B 1 108 ? 27.744 54.207 -0.874 1.00 19.03 108 ASN B CA 1
ATOM 2546 C C . ASN B 1 108 ? 26.393 54.255 -1.652 1.00 20.01 108 ASN B C 1
ATOM 2547 O O . ASN B 1 108 ? 26.270 55.072 -2.557 1.00 17.29 108 ASN B O 1
ATOM 2552 N N . LEU B 1 109 ? 25.411 53.429 -1.269 1.00 17.29 109 LEU B N 1
ATOM 2553 C CA . LEU B 1 109 ? 24.109 53.415 -1.902 1.00 17.51 109 LEU B CA 1
ATOM 2554 C C . LEU B 1 109 ? 23.497 54.814 -1.791 1.00 18.06 109 LEU B C 1
ATOM 2555 O O . LEU B 1 109 ? 22.968 55.355 -2.809 1.00 17.52 109 LEU B O 1
ATOM 2560 N N . LEU B 1 110 ? 23.556 55.429 -0.595 1.00 16.25 110 LEU B N 1
ATOM 2561 C CA . LEU B 1 110 ? 23.039 56.786 -0.468 1.00 17.41 110 LEU B CA 1
ATOM 2562 C C . LEU B 1 110 ? 23.743 57.816 -1.336 1.00 17.70 110 LEU B C 1
ATOM 2563 O O . LEU B 1 110 ? 23.159 58.761 -1.874 1.00 17.31 110 LEU B O 1
ATOM 2568 N N . ALA B 1 111 ? 25.087 57.714 -1.414 1.00 16.62 111 ALA B N 1
ATOM 2569 C CA . ALA B 1 111 ? 25.823 58.610 -2.245 1.00 16.71 111 ALA B CA 1
ATOM 2570 C C . ALA B 1 111 ? 25.404 58.494 -3.775 1.00 15.28 111 ALA B C 1
ATOM 2571 O O . ALA B 1 111 ? 25.230 59.541 -4.485 1.00 16.30 111 ALA B O 1
ATOM 2573 N N . VAL B 1 112 ? 25.289 57.258 -4.282 1.00 15.94 112 VAL B N 1
ATOM 2574 C CA . VAL B 1 112 ? 24.975 57.037 -5.672 1.00 16.27 112 VAL B CA 1
ATOM 2575 C C . VAL B 1 112 ? 23.515 57.460 -5.966 1.00 15.31 112 VAL B C 1
ATOM 2576 O O . VAL B 1 112 ? 23.213 58.138 -7.020 1.00 16.25 112 VAL B O 1
ATOM 2580 N N . ASN B 1 113 ? 22.631 57.086 -5.043 1.00 14.51 113 ASN B N 1
ATOM 2581 C CA . ASN B 1 113 ? 21.172 57.257 -5.321 1.00 14.45 113 ASN B CA 1
ATOM 2582 C C . ASN B 1 113 ? 20.627 58.599 -4.979 1.00 14.75 113 ASN B C 1
ATOM 2583 O O . ASN B 1 113 ? 19.510 58.945 -5.504 1.00 16.15 113 ASN B O 1
ATOM 2588 N N . LEU B 1 114 ? 21.225 59.308 -4.021 1.00 14.29 114 LEU B N 1
ATOM 2589 C CA . LEU B 1 114 ? 20.644 60.553 -3.467 1.00 14.73 114 LEU B CA 1
ATOM 2590 C C . LEU B 1 114 ? 21.665 61.689 -3.580 1.00 15.63 114 LEU B C 1
ATOM 2591 O O . LEU B 1 114 ? 21.350 62.733 -4.174 1.00 14.67 114 LEU B O 1
ATOM 2596 N N . SER B 1 115 ? 22.864 61.563 -2.989 1.00 14.39 115 SER B N 1
ATOM 2597 C CA . SER B 1 115 ? 23.791 62.719 -2.994 1.00 14.87 115 SER B CA 1
ATOM 2598 C C . SER B 1 115 ? 24.265 63.119 -4.418 1.00 14.77 115 SER B C 1
ATOM 2599 O O . SER B 1 115 ? 24.277 64.319 -4.695 1.00 15.29 115 SER B O 1
ATOM 2602 N N . SER B 1 116 ? 24.600 62.144 -5.240 1.00 14.92 116 SER B N 1
ATOM 2603 C CA . SER B 1 116 ? 25.028 62.510 -6.621 1.00 16.44 116 SER B CA 1
ATOM 2604 C C . SER B 1 116 ? 23.917 63.183 -7.430 1.00 16.10 116 SER B C 1
ATOM 2605 O O . SER B 1 116 ? 24.145 64.196 -8.077 1.00 14.86 116 SER B O 1
ATOM 2608 N N . PRO B 1 117 ? 22.663 62.652 -7.388 1.00 15.98 117 PRO B N 1
ATOM 2609 C CA . PRO B 1 117 ? 21.579 63.419 -8.058 1.00 15.39 117 PRO B CA 1
ATOM 2610 C C . PRO B 1 117 ? 21.428 64.796 -7.571 1.00 14.60 117 PRO B C 1
ATOM 2611 O O . PRO B 1 117 ? 21.118 65.759 -8.349 1.00 15.33 117 PRO B O 1
ATOM 2615 N N . ILE B 1 118 ? 21.534 64.978 -6.220 1.00 14.25 118 ILE B N 1
ATOM 2616 C CA . ILE B 1 118 ? 21.468 66.316 -5.656 1.00 15.24 118 ILE B CA 1
ATOM 2617 C C . ILE B 1 118 ? 22.580 67.262 -6.306 1.00 13.70 118 ILE B C 1
ATOM 2618 O O . ILE B 1 118 ? 22.298 68.409 -6.710 1.00 15.02 118 ILE B O 1
ATOM 2623 N N . ALA B 1 119 ? 23.784 66.704 -6.325 1.00 14.92 119 ALA B N 1
ATOM 2624 C CA . ALA B 1 119 ? 24.979 67.465 -6.823 1.00 15.53 119 ALA B CA 1
ATOM 2625 C C . ALA B 1 119 ? 24.833 67.812 -8.304 1.00 15.00 119 ALA B C 1
ATOM 2626 O O . ALA B 1 119 ? 25.121 68.968 -8.729 1.00 16.63 119 ALA B O 1
ATOM 2628 N N . LEU B 1 120 ? 24.381 66.846 -9.080 1.00 14.90 120 LEU B N 1
ATOM 2629 C CA . LEU B 1 120 ? 24.139 67.101 -10.535 1.00 16.73 120 LEU B CA 1
ATOM 2630 C C . LEU B 1 120 ? 23.077 68.167 -10.721 1.00 17.02 120 LEU B C 1
ATOM 2631 O O . LEU B 1 120 ? 23.161 69.014 -11.574 1.00 16.08 120 LEU B O 1
ATOM 2636 N N . THR B 1 121 ? 21.959 68.075 -9.956 1.00 15.23 121 THR B N 1
ATOM 2637 C CA . THR B 1 121 ? 20.883 69.036 -10.039 1.00 15.79 121 THR B CA 1
ATOM 2638 C C . THR B 1 121 ? 21.423 70.477 -9.694 1.00 15.87 121 THR B C 1
ATOM 2639 O O . THR B 1 121 ? 21.118 71.422 -10.394 1.00 16.56 121 THR B O 1
ATOM 2643 N N . LYS B 1 122 ? 22.171 70.592 -8.597 1.00 16.92 122 LYS B N 1
ATOM 2644 C CA . LYS B 1 122 ? 22.757 71.874 -8.173 1.00 16.46 122 LYS B CA 1
ATOM 2645 C C . LYS B 1 122 ? 23.597 72.452 -9.360 1.00 18.76 122 LYS B C 1
ATOM 2646 O O . LYS B 1 122 ? 23.467 73.636 -9.687 1.00 17.92 122 LYS B O 1
ATOM 2652 N N . ALA B 1 123 ? 24.394 71.603 -9.959 1.00 18.02 123 ALA B N 1
ATOM 2653 C CA . ALA B 1 123 ? 25.321 72.042 -11.072 1.00 20.03 123 ALA B CA 1
ATOM 2654 C C . ALA B 1 123 ? 24.470 72.541 -12.233 1.00 19.91 123 ALA B C 1
ATOM 2655 O O . ALA B 1 123 ? 24.740 73.626 -12.806 1.00 18.70 123 ALA B O 1
ATOM 2657 N N . LEU B 1 124 ? 23.387 71.854 -12.610 1.00 16.18 124 LEU B N 1
ATOM 2658 C CA . LEU B 1 124 ? 22.495 72.312 -13.683 1.00 19.52 124 LEU B CA 1
ATOM 2659 C C . LEU B 1 124 ? 21.823 73.591 -13.358 1.00 19.42 124 LEU B C 1
ATOM 2660 O O . LEU B 1 124 ? 21.817 74.489 -14.190 1.00 20.01 124 LEU B O 1
ATOM 2665 N N . LEU B 1 125 ? 21.230 73.739 -12.129 1.00 16.06 125 LEU B N 1
ATOM 2666 C CA . LEU B 1 125 ? 20.550 74.926 -11.751 1.00 17.27 125 LEU B CA 1
ATOM 2667 C C . LEU B 1 125 ? 21.553 76.144 -11.810 1.00 17.74 125 LEU B C 1
ATOM 2668 O O . LEU B 1 125 ? 21.132 77.183 -12.256 1.00 19.36 125 LEU B O 1
ATOM 2673 N N . LYS B 1 126 ? 22.792 75.944 -11.326 1.00 16.88 126 LYS B N 1
ATOM 2674 C CA . LYS B 1 126 ? 23.783 77.009 -11.283 1.00 20.09 126 LYS B CA 1
ATOM 2675 C C . LYS B 1 126 ? 24.060 77.494 -12.727 1.00 21.88 126 LYS B C 1
ATOM 2676 O O . LYS B 1 126 ? 24.157 78.698 -12.931 1.00 23.22 126 LYS B O 1
ATOM 2682 N N . ASP B 1 127 ? 24.246 76.568 -13.620 1.00 22.78 127 ASP B N 1
ATOM 2683 C CA . ASP B 1 127 ? 24.681 76.932 -15.019 1.00 24.25 127 ASP B CA 1
ATOM 2684 C C . ASP B 1 127 ? 23.607 77.388 -15.845 1.00 27.08 127 ASP B C 1
ATOM 2685 O O . ASP B 1 127 ? 23.736 78.240 -16.727 1.00 25.72 127 ASP B O 1
ATOM 2690 N N . VAL B 1 128 ? 22.453 76.806 -15.669 1.00 26.42 128 VAL B N 1
ATOM 2691 C CA . VAL B 1 128 ? 21.309 77.185 -16.527 1.00 28.33 128 VAL B CA 1
ATOM 2692 C C . VAL B 1 128 ? 20.783 78.522 -16.154 1.00 27.88 128 VAL B C 1
ATOM 2693 O O . VAL B 1 128 ? 20.483 79.340 -16.996 1.00 26.19 128 VAL B O 1
ATOM 2697 N N . SER B 1 129 ? 20.736 78.747 -14.874 1.00 28.03 129 SER B N 1
ATOM 2698 C CA . SER B 1 129 ? 20.095 79.881 -14.215 1.00 23.43 129 SER B CA 1
ATOM 2699 C C . SER B 1 129 ? 18.615 79.960 -14.485 1.00 31.57 129 SER B C 1
ATOM 2700 O O . SER B 1 129 ? 17.826 79.753 -13.562 1.00 33.63 129 SER B O 1
ATOM 2703 N N . GLU B 1 130 ? 18.193 80.241 -15.739 1.00 32.09 130 GLU B N 1
ATOM 2704 C CA . GLU B 1 130 ? 16.755 80.341 -16.131 1.00 35.47 130 GLU B CA 1
ATOM 2705 C C . GLU B 1 130 ? 16.571 79.991 -17.607 1.00 31.59 130 GLU B C 1
ATOM 2706 O O . GLU B 1 130 ? 17.613 79.943 -18.332 1.00 30.21 130 GLU B O 1
ATOM 2712 N N . ARG B 1 131 ? 15.311 79.763 -18.035 1.00 22.33 131 ARG B N 1
ATOM 2713 C CA . ARG B 1 131 ? 14.976 79.254 -19.379 1.00 22.92 131 ARG B CA 1
ATOM 2714 C C . ARG B 1 131 ? 13.887 80.037 -19.936 1.00 26.34 131 ARG B C 1
ATOM 2715 O O . ARG B 1 131 ? 13.032 80.488 -19.179 1.00 35.46 131 ARG B O 1
ATOM 2723 N N . PRO B 1 132 ? 13.812 80.069 -21.238 1.00 29.16 132 PRO B N 1
ATOM 2724 C CA . PRO B 1 132 ? 12.614 80.661 -21.815 1.00 36.04 132 PRO B CA 1
ATOM 2725 C C . PRO B 1 132 ? 11.382 79.812 -21.743 1.00 36.24 132 PRO B C 1
ATOM 2726 O O . PRO B 1 132 ? 11.480 78.615 -21.686 1.00 29.22 132 PRO B O 1
ATOM 2730 N N . VAL B 1 133 ? 10.211 80.449 -21.863 1.00 39.90 133 VAL B N 1
ATOM 2731 C CA . VAL B 1 133 ? 8.938 79.784 -21.630 1.00 38.43 133 VAL B CA 1
ATOM 2732 C C . VAL B 1 133 ? 8.672 78.737 -22.640 1.00 35.03 133 VAL B C 1
ATOM 2733 O O . VAL B 1 133 ? 8.027 77.769 -22.310 1.00 35.59 133 VAL B O 1
ATOM 2737 N N . ASP B 1 134 ? 9.196 78.878 -23.853 1.00 34.23 134 ASP B N 1
ATOM 2738 C CA . ASP B 1 134 ? 9.012 77.885 -24.905 1.00 34.95 134 ASP B CA 1
ATOM 2739 C C . ASP B 1 134 ? 9.937 76.684 -24.867 1.00 28.66 134 ASP B C 1
ATOM 2740 O O . ASP B 1 134 ? 9.840 75.789 -25.699 1.00 28.36 134 ASP B O 1
ATOM 2745 N N . LYS B 1 135 ? 10.915 76.649 -23.946 1.00 24.33 135 LYS B N 1
ATOM 2746 C CA . LYS B 1 135 ? 11.837 75.551 -23.932 1.00 22.67 135 LYS B CA 1
ATOM 2747 C C . LYS B 1 135 ? 12.303 75.388 -22.425 1.00 19.74 135 LYS B C 1
ATOM 2748 O O . LYS B 1 135 ? 13.452 75.655 -22.096 1.00 21.26 135 LYS B O 1
ATOM 2754 N N . PRO B 1 136 ? 11.363 74.971 -21.564 1.00 19.73 136 PRO B N 1
ATOM 2755 C CA . PRO B 1 136 ? 11.769 74.663 -20.172 1.00 17.42 136 PRO B CA 1
ATOM 2756 C C . PRO B 1 136 ? 12.814 73.528 -20.158 1.00 16.47 136 PRO B C 1
ATOM 2757 O O . PRO B 1 136 ? 12.935 72.685 -21.090 1.00 19.22 136 PRO B O 1
ATOM 2761 N N . LEU B 1 137 ? 13.607 73.506 -19.070 1.00 15.34 137 LEU B N 1
ATOM 2762 C CA . LEU B 1 137 ? 14.451 72.407 -18.778 1.00 14.60 137 LEU B CA 1
ATOM 2763 C C . LEU B 1 137 ? 13.599 71.384 -17.996 1.00 14.26 137 LEU B C 1
ATOM 2764 O O . LEU B 1 137 ? 12.900 71.768 -17.063 1.00 15.25 137 LEU B O 1
ATOM 2769 N N . GLN B 1 138 ? 13.664 70.111 -18.372 1.00 12.31 138 GLN B N 1
ATOM 2770 C CA . GLN B 1 138 ? 12.900 69.051 -17.667 1.00 13.82 138 GLN B CA 1
ATOM 2771 C C . GLN B 1 138 ? 13.908 68.218 -16.903 1.00 14.19 138 GLN B C 1
ATOM 2772 O O . GLN B 1 138 ? 14.766 67.562 -17.497 1.00 14.93 138 GLN B O 1
ATOM 2778 N N . ILE B 1 139 ? 13.751 68.123 -15.584 1.00 13.01 139 ILE B N 1
ATOM 2779 C CA . ILE B 1 139 ? 14.556 67.227 -14.747 1.00 12.99 139 ILE B CA 1
ATOM 2780 C C . ILE B 1 139 ? 13.596 66.087 -14.310 1.00 12.95 139 ILE B C 1
ATOM 2781 O O . ILE B 1 139 ? 12.474 66.349 -13.804 1.00 13.02 139 ILE B O 1
ATOM 2786 N N . ILE B 1 140 ? 14.058 64.870 -14.499 1.00 12.05 140 ILE B N 1
ATOM 2787 C CA . ILE B 1 140 ? 13.225 63.682 -14.337 1.00 12.96 140 ILE B CA 1
ATOM 2788 C C . ILE B 1 140 ? 14.030 62.689 -13.503 1.00 13.69 140 ILE B C 1
ATOM 2789 O O . ILE B 1 140 ? 15.045 62.135 -14.009 1.00 14.10 140 ILE B O 1
ATOM 2794 N N . TYR B 1 141 ? 13.637 62.471 -12.259 1.00 11.83 141 TYR B N 1
ATOM 2795 C CA . TYR B 1 141 ? 14.306 61.464 -11.403 1.00 11.98 141 TYR B CA 1
ATOM 2796 C C . TYR B 1 141 ? 13.683 60.114 -11.615 1.00 13.98 141 TYR B C 1
ATOM 2797 O O . TYR B 1 141 ? 12.437 59.983 -11.493 1.00 14.77 141 TYR B O 1
ATOM 2806 N N . ILE B 1 142 ? 14.492 59.061 -11.810 1.00 13.30 142 ILE B N 1
ATOM 2807 C CA . ILE B 1 142 ? 13.947 57.701 -11.767 1.00 13.59 142 ILE B CA 1
ATOM 2808 C C . ILE B 1 142 ? 14.066 57.257 -10.327 1.00 14.10 142 ILE B C 1
ATOM 2809 O O . ILE B 1 142 ? 15.177 56.938 -9.830 1.00 14.69 142 ILE B O 1
ATOM 2814 N N . SER B 1 143 ? 12.933 57.351 -9.620 1.00 13.02 143 SER B N 1
ATOM 2815 C CA . SER B 1 143 ? 12.830 57.028 -8.224 1.00 14.60 143 SER B CA 1
ATOM 2816 C C . SER B 1 143 ? 12.375 55.529 -8.118 1.00 14.75 143 SER B C 1
ATOM 2817 O O . SER B 1 143 ? 12.895 54.724 -8.858 1.00 16.13 143 SER B O 1
ATOM 2820 N N . SER B 1 144 ? 11.479 55.174 -7.206 1.00 14.89 144 SER B N 1
ATOM 2821 C CA . SER B 1 144 ? 10.936 53.834 -7.138 1.00 14.35 144 SER B CA 1
ATOM 2822 C C . SER B 1 144 ? 9.643 53.868 -6.306 1.00 13.46 144 SER B C 1
ATOM 2823 O O . SER B 1 144 ? 9.537 54.692 -5.365 1.00 13.94 144 SER B O 1
ATOM 2826 N N . VAL B 1 145 ? 8.796 52.866 -6.495 1.00 14.49 145 VAL B N 1
ATOM 2827 C CA . VAL B 1 145 ? 7.692 52.716 -5.565 1.00 15.66 145 VAL B CA 1
ATOM 2828 C C . VAL B 1 145 ? 8.166 52.392 -4.172 1.00 14.39 145 VAL B C 1
ATOM 2829 O O . VAL B 1 145 ? 7.457 52.621 -3.189 1.00 14.70 145 VAL B O 1
ATOM 2833 N N . ALA B 1 146 ? 9.415 51.940 -4.003 1.00 14.57 146 ALA B N 1
ATOM 2834 C CA . ALA B 1 146 ? 9.941 51.739 -2.659 1.00 14.73 146 ALA B CA 1
ATOM 2835 C C . ALA B 1 146 ? 10.061 53.004 -1.829 1.00 16.24 146 ALA B C 1
ATOM 2836 O O . ALA B 1 146 ? 10.091 52.915 -0.586 1.00 16.35 146 ALA B O 1
ATOM 2838 N N . GLY B 1 147 ? 10.087 54.157 -2.491 1.00 13.57 147 GLY B N 1
ATOM 2839 C CA . GLY B 1 147 ? 10.067 55.412 -1.790 1.00 14.76 147 GLY B CA 1
ATOM 2840 C C . GLY B 1 147 ? 8.678 55.854 -1.351 1.00 14.22 147 GLY B C 1
ATOM 2841 O O . GLY B 1 147 ? 8.574 56.824 -0.570 1.00 16.03 147 GLY B O 1
ATOM 2842 N N . LEU B 1 148 ? 7.661 55.130 -1.791 1.00 14.60 148 LEU B N 1
ATOM 2843 C CA . LEU B 1 148 ? 6.256 55.475 -1.524 1.00 15.67 148 LEU B CA 1
ATOM 2844 C C . LEU B 1 148 ? 5.622 54.532 -0.507 1.00 17.32 148 LEU B C 1
ATOM 2845 O O . LEU B 1 148 ? 4.661 54.944 0.183 1.00 23.62 148 LEU B O 1
ATOM 2850 N N . HIS B 1 149 ? 6.052 53.305 -0.382 1.00 15.88 149 HIS B N 1
ATOM 2851 C CA . HIS B 1 149 ? 5.451 52.376 0.571 1.00 19.25 149 HIS B CA 1
ATOM 2852 C C . HIS B 1 149 ? 6.579 51.490 1.086 1.00 19.49 149 HIS B C 1
ATOM 2853 O O . HIS B 1 149 ? 7.624 51.396 0.443 1.00 21.52 149 HIS B O 1
ATOM 2860 N N . GLY B 1 150 ? 6.326 50.821 2.201 1.00 18.47 150 GLY B N 1
ATOM 2861 C CA . GLY B 1 150 ? 7.422 50.105 2.920 1.00 19.82 150 GLY B CA 1
ATOM 2862 C C . GLY B 1 150 ? 7.490 48.677 2.447 1.00 23.07 150 GLY B C 1
ATOM 2863 O O . GLY B 1 150 ? 6.466 48.007 2.427 1.00 25.43 150 GLY B O 1
ATOM 2864 N N . ALA B 1 151 ? 8.663 48.266 1.983 1.00 19.00 151 ALA B N 1
ATOM 2865 C CA . ALA B 1 151 ? 8.888 46.806 1.624 1.00 21.38 151 ALA B CA 1
ATOM 2866 C C . ALA B 1 151 ? 10.031 46.331 2.517 1.00 18.43 151 ALA B C 1
ATOM 2867 O O . ALA B 1 151 ? 11.043 47.066 2.693 1.00 18.62 151 ALA B O 1
ATOM 2869 N N . ALA B 1 152 ? 9.887 45.167 3.138 1.00 20.10 152 ALA B N 1
ATOM 2870 C CA . ALA B 1 152 ? 10.931 44.677 4.036 1.00 19.49 152 ALA B CA 1
ATOM 2871 C C . ALA B 1 152 ? 12.242 44.368 3.297 1.00 17.56 152 ALA B C 1
ATOM 2872 O O . ALA B 1 152 ? 12.223 43.831 2.187 1.00 18.62 152 ALA B O 1
ATOM 2874 N N . GLN B 1 153 ? 13.345 44.674 3.959 1.00 16.71 153 GLN B N 1
ATOM 2875 C CA . GLN B 1 153 ? 14.718 44.373 3.539 1.00 19.50 153 GLN B CA 1
ATOM 2876 C C . GLN B 1 153 ? 15.294 45.238 2.422 1.00 19.96 153 GLN B C 1
ATOM 2877 O O . GLN B 1 153 ? 16.386 44.980 1.922 1.00 17.95 153 GLN B O 1
ATOM 2883 N N . VAL B 1 154 ? 14.619 46.422 2.174 1.00 17.06 154 VAL B N 1
ATOM 2884 C CA . VAL B 1 154 ? 15.144 47.417 1.193 1.00 15.86 154 VAL B CA 1
ATOM 2885 C C . VAL B 1 154 ? 15.119 48.773 1.884 1.00 16.98 154 VAL B C 1
ATOM 2886 O O . VAL B 1 154 ? 14.828 49.781 1.225 1.00 16.47 154 VAL B O 1
ATOM 2890 N N . ALA B 1 155 ? 15.471 48.832 3.181 1.00 13.76 155 ALA B N 1
ATOM 2891 C CA . ALA B 1 155 ? 15.289 50.087 3.931 1.00 14.18 155 ALA B CA 1
ATOM 2892 C C . ALA B 1 155 ? 16.092 51.235 3.446 1.00 14.55 155 ALA B C 1
ATOM 2893 O O . ALA B 1 155 ? 15.545 52.359 3.274 1.00 13.77 155 ALA B O 1
ATOM 2895 N N . VAL B 1 156 ? 17.386 51.077 3.259 1.00 14.29 156 VAL B N 1
ATOM 2896 C CA . VAL B 1 156 ? 18.192 52.233 2.893 1.00 14.11 156 VAL B CA 1
ATOM 2897 C C . VAL B 1 156 ? 17.885 52.619 1.425 1.00 13.66 156 VAL B C 1
ATOM 2898 O O . VAL B 1 156 ? 17.870 53.814 1.083 1.00 13.29 156 VAL B O 1
ATOM 2902 N N . TYR B 1 157 ? 17.727 51.663 0.546 1.00 13.60 157 TYR B N 1
ATOM 2903 C CA . TYR B 1 157 ? 17.253 51.953 -0.807 1.00 13.55 157 TYR B CA 1
ATOM 2904 C C . TYR B 1 157 ? 15.990 52.809 -0.773 1.00 14.34 157 TYR B C 1
ATOM 2905 O O . TYR B 1 157 ? 15.883 53.798 -1.489 1.00 14.40 157 TYR B O 1
ATOM 2914 N N . SER B 1 158 ? 15.016 52.382 0.037 1.00 13.69 158 SER B N 1
ATOM 2915 C CA . SER B 1 158 ? 13.776 53.160 0.183 1.00 14.22 158 SER B CA 1
ATOM 2916 C C . SER B 1 158 ? 14.044 54.568 0.677 1.00 14.96 158 SER B C 1
ATOM 2917 O O . SER B 1 158 ? 13.406 55.551 0.191 1.00 14.36 158 SER B O 1
ATOM 2920 N N . ALA B 1 159 ? 14.920 54.740 1.661 1.00 13.52 159 ALA B N 1
ATOM 2921 C CA . ALA B 1 159 ? 15.324 56.037 2.143 1.00 12.85 159 ALA B CA 1
ATOM 2922 C C . ALA B 1 159 ? 15.873 56.841 1.003 1.00 13.43 159 ALA B C 1
ATOM 2923 O O . ALA B 1 159 ? 15.571 58.066 0.870 1.00 12.99 159 ALA B O 1
ATOM 2925 N N . SER B 1 160 ? 16.726 56.268 0.185 1.00 12.35 160 SER B N 1
ATOM 2926 C CA . SER B 1 160 ? 17.345 57.048 -0.909 1.00 13.55 160 SER B CA 1
ATOM 2927 C C . SER B 1 160 ? 16.309 57.598 -1.891 1.00 14.34 160 SER B C 1
ATOM 2928 O O . SER B 1 160 ? 16.421 58.769 -2.319 1.00 13.99 160 SER B O 1
ATOM 2931 N N . LYS B 1 161 ? 15.324 56.780 -2.228 1.00 13.92 161 LYS B N 1
ATOM 2932 C CA . LYS B 1 161 ? 14.319 57.132 -3.249 1.00 14.46 161 LYS B CA 1
ATOM 2933 C C . LYS B 1 161 ? 13.309 58.077 -2.660 1.00 14.74 161 LYS B C 1
ATOM 2934 O O . LYS B 1 161 ? 12.905 59.039 -3.348 1.00 13.86 161 LYS B O 1
ATOM 2940 N N . ALA B 1 162 ? 12.871 57.883 -1.410 1.00 12.35 162 ALA B N 1
ATOM 2941 C CA . ALA B 1 162 ? 11.950 58.806 -0.763 1.00 11.98 162 ALA B CA 1
ATOM 2942 C C . ALA B 1 162 ? 12.624 60.168 -0.599 1.00 13.40 162 ALA B C 1
ATOM 2943 O O . ALA B 1 162 ? 12.033 61.220 -0.769 1.00 13.24 162 ALA B O 1
ATOM 2945 N N . GLY B 1 163 ? 13.960 60.103 -0.294 1.00 13.52 163 GLY B N 1
ATOM 2946 C CA . GLY B 1 163 ? 14.720 61.347 -0.186 1.00 13.78 163 GLY B CA 1
ATOM 2947 C C . GLY B 1 163 ? 14.781 62.089 -1.493 1.00 13.59 163 GLY B C 1
ATOM 2948 O O . GLY B 1 163 ? 14.620 63.369 -1.509 1.00 12.84 163 GLY B O 1
ATOM 2949 N N . LEU B 1 164 ? 14.985 61.378 -2.565 1.00 13.37 164 LEU B N 1
ATOM 2950 C CA . LEU B 1 164 ? 15.029 62.007 -3.899 1.00 15.48 164 LEU B CA 1
ATOM 2951 C C . LEU B 1 164 ? 13.704 62.716 -4.240 1.00 13.52 164 LEU B C 1
ATOM 2952 O O . LEU B 1 164 ? 13.638 63.855 -4.725 1.00 13.64 164 LEU B O 1
ATOM 2957 N N . ASP B 1 165 ? 12.612 62.054 -3.906 1.00 12.43 165 ASP B N 1
ATOM 2958 C CA . ASP B 1 165 ? 11.281 62.634 -4.123 1.00 13.03 165 ASP B CA 1
ATOM 2959 C C . ASP B 1 165 ? 11.047 63.895 -3.236 1.00 12.21 165 ASP B C 1
ATOM 2960 O O . ASP B 1 165 ? 10.394 64.866 -3.686 1.00 12.75 165 ASP B O 1
ATOM 2965 N N . GLY B 1 166 ? 11.542 63.905 -1.985 1.00 11.56 166 GLY B N 1
ATOM 2966 C CA . GLY B 1 166 ? 11.419 65.059 -1.167 1.00 11.89 166 GLY B CA 1
ATOM 2967 C C . GLY B 1 166 ? 12.242 66.260 -1.722 1.00 12.34 166 GLY B C 1
ATOM 2968 O O . GLY B 1 166 ? 11.737 67.403 -1.678 1.00 11.82 166 GLY B O 1
ATOM 2969 N N . PHE B 1 167 ? 13.452 65.984 -2.196 1.00 11.54 167 PHE B N 1
ATOM 2970 C CA . PHE B 1 167 ? 14.289 66.974 -2.882 1.00 12.05 167 PHE B CA 1
ATOM 2971 C C . PHE B 1 167 ? 13.524 67.516 -4.105 1.00 12.86 167 PHE B C 1
ATOM 2972 O O . PHE B 1 167 ? 13.401 68.760 -4.311 1.00 12.87 167 PHE B O 1
ATOM 2980 N N . MET B 1 168 ? 12.945 66.628 -4.898 1.00 11.39 168 MET B N 1
ATOM 2981 C CA . MET B 1 168 ? 12.187 66.979 -6.101 1.00 11.75 168 MET B CA 1
ATOM 2982 C C . MET B 1 168 ? 11.097 67.965 -5.827 1.00 13.20 168 MET B C 1
ATOM 2983 O O . MET B 1 168 ? 10.956 68.967 -6.541 1.00 12.30 168 MET B O 1
ATOM 2988 N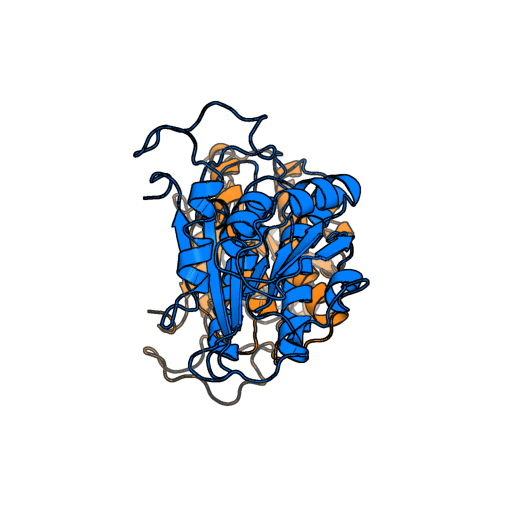 N . ARG B 1 169 ? 10.284 67.758 -4.757 1.00 13.42 169 ARG B N 1
ATOM 2989 C CA . ARG B 1 169 ? 9.162 68.673 -4.554 1.00 12.54 169 ARG B CA 1
ATOM 2990 C C . ARG B 1 169 ? 9.666 70.081 -4.202 1.00 14.68 169 ARG B C 1
ATOM 2991 O O . ARG B 1 169 ? 9.059 71.090 -4.645 1.00 13.50 169 ARG B O 1
ATOM 2999 N N . SER B 1 170 ? 10.710 70.149 -3.375 1.00 12.56 170 SER B N 1
ATOM 3000 C CA . SER B 1 170 ? 11.246 71.451 -2.929 1.00 12.60 170 SER B CA 1
ATOM 3001 C C . SER B 1 170 ? 11.876 72.186 -4.084 1.00 13.44 170 SER B C 1
ATOM 3002 O O . SER B 1 170 ? 11.575 73.366 -4.280 1.00 13.65 170 SER B O 1
ATOM 3005 N N . VAL B 1 171 ? 12.695 71.502 -4.855 1.00 13.28 171 VAL B N 1
ATOM 3006 C CA . VAL B 1 171 ? 13.338 72.105 -6.091 1.00 13.29 171 VAL B CA 1
ATOM 3007 C C . VAL B 1 171 ? 12.244 72.536 -7.086 1.00 13.51 171 VAL B C 1
ATOM 3008 O O . VAL B 1 171 ? 12.283 73.686 -7.571 1.00 13.56 171 VAL B O 1
ATOM 3012 N N . ALA B 1 172 ? 11.190 71.728 -7.280 1.00 12.49 172 ALA B N 1
ATOM 3013 C CA . ALA B 1 172 ? 10.146 72.076 -8.222 1.00 12.87 172 ALA B CA 1
ATOM 3014 C C . ALA B 1 172 ? 9.519 73.459 -7.853 1.00 14.40 172 ALA B C 1
ATOM 30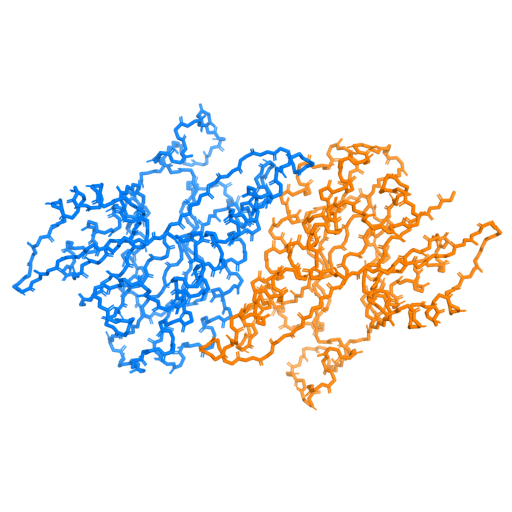15 O O . ALA B 1 172 ? 9.299 74.345 -8.671 1.00 14.19 172 ALA B O 1
ATOM 3017 N N . ARG B 1 173 ? 9.192 73.618 -6.586 1.00 13.55 173 ARG B N 1
ATOM 3018 C CA . ARG B 1 173 ? 8.617 74.882 -6.144 1.00 14.88 173 ARG B CA 1
ATOM 3019 C C . ARG B 1 173 ? 9.600 76.037 -6.301 1.00 15.28 173 ARG B C 1
ATOM 3020 O O . ARG B 1 173 ? 9.194 77.163 -6.733 1.00 17.05 173 ARG B O 1
ATOM 3028 N N . GLU B 1 174 ? 10.878 75.814 -5.993 1.00 14.29 174 GLU B N 1
ATOM 3029 C CA . GLU B 1 174 ? 11.922 76.829 -6.065 1.00 16.89 174 GLU B CA 1
ATOM 3030 C C . GLU B 1 174 ? 12.135 77.352 -7.513 1.00 17.23 174 GLU B C 1
ATOM 3031 O O . GLU B 1 174 ? 12.249 78.573 -7.743 1.00 17.69 174 GLU B O 1
ATOM 3037 N N . VAL B 1 175 ? 12.248 76.474 -8.472 1.00 14.62 175 VAL B N 1
ATOM 3038 C CA . VAL B 1 175 ? 12.821 76.807 -9.782 1.00 16.33 175 VAL B CA 1
ATOM 3039 C C . VAL B 1 175 ? 11.748 76.810 -10.903 1.00 16.21 175 VAL B C 1
ATOM 3040 O O . VAL B 1 175 ? 12.050 77.145 -12.052 1.00 15.64 175 VAL B O 1
ATOM 3044 N N . GLY B 1 176 ? 10.458 76.476 -10.623 1.00 15.94 176 GLY B N 1
ATOM 3045 C CA . GLY B 1 176 ? 9.390 76.617 -11.642 1.00 14.65 176 GLY B CA 1
ATOM 3046 C C . GLY B 1 176 ? 9.387 78.054 -12.261 1.00 15.70 176 GLY B C 1
ATOM 3047 O O . GLY B 1 176 ? 9.273 78.174 -13.475 1.00 15.80 176 GLY B O 1
ATOM 3048 N N . PRO B 1 177 ? 9.561 79.068 -11.404 1.00 16.94 177 PRO B N 1
ATOM 3049 C CA . PRO B 1 177 ? 9.523 80.450 -11.947 1.00 18.75 177 PRO B CA 1
ATOM 3050 C C . PRO B 1 177 ? 10.692 80.747 -12.874 1.00 21.51 177 PRO B C 1
ATOM 3051 O O . PRO B 1 177 ? 10.621 81.755 -13.628 1.00 24.43 177 PRO B O 1
ATOM 3055 N N . LYS B 1 178 ? 11.761 79.948 -12.836 1.00 17.95 178 LYS B N 1
ATOM 3056 C CA . LYS B 1 178 ? 12.918 80.001 -13.736 1.00 17.78 178 LYS B CA 1
ATOM 3057 C C . LYS B 1 178 ? 12.803 79.203 -15.034 1.00 18.61 178 LYS B C 1
ATOM 3058 O O . LYS B 1 178 ? 13.732 79.032 -15.761 1.00 20.41 178 LYS B O 1
ATOM 3064 N N . GLY B 1 179 ? 11.657 78.540 -15.170 1.00 14.92 179 GLY B N 1
ATOM 3065 C CA . GLY B 1 179 ? 11.370 77.725 -16.314 1.00 16.31 179 GLY B CA 1
ATOM 3066 C C . GLY B 1 179 ? 12.016 76.353 -16.277 1.00 17.00 179 GLY B C 1
ATOM 3067 O O . GLY B 1 179 ? 12.337 75.739 -17.305 1.00 17.07 179 GLY B O 1
ATOM 3068 N N . ILE B 1 180 ? 12.133 75.798 -15.059 1.00 14.53 180 ILE B N 1
ATOM 3069 C CA . ILE B 1 180 ? 12.733 74.449 -14.835 1.00 14.71 180 ILE B CA 1
ATOM 3070 C C . ILE B 1 180 ? 11.668 73.621 -14.143 1.00 13.89 180 ILE B C 1
ATOM 3071 O O . ILE B 1 180 ? 11.170 74.044 -13.107 1.00 16.23 180 ILE B O 1
ATOM 3076 N N . HIS B 1 181 ? 11.274 72.518 -14.782 1.00 14.65 181 HIS B N 1
ATOM 3077 C CA . HIS B 1 181 ? 10.197 71.615 -14.283 1.00 13.88 181 HIS B CA 1
ATOM 3078 C C . HIS B 1 181 ? 10.859 70.319 -13.792 1.00 14.31 181 HIS B C 1
ATOM 3079 O O . HIS B 1 181 ? 11.827 69.849 -14.375 1.00 14.16 181 HIS B O 1
ATOM 3086 N N . VAL B 1 182 ? 10.395 69.808 -12.648 1.00 13.55 182 VAL B N 1
ATOM 3087 C CA . VAL B 1 182 ? 11.129 68.784 -11.912 1.00 12.97 182 VAL B CA 1
ATOM 3088 C C . VAL B 1 182 ? 10.118 67.732 -11.394 1.00 12.25 182 VAL B C 1
ATOM 3089 O O . VAL B 1 182 ? 9.207 68.120 -10.672 1.00 12.64 182 VAL B O 1
ATOM 3093 N N . ASN B 1 183 ? 10.307 66.477 -11.738 1.00 11.96 183 ASN B N 1
ATOM 3094 C CA . ASN B 1 183 ? 9.365 65.423 -11.372 1.00 11.25 183 ASN B CA 1
ATOM 3095 C C . ASN B 1 183 ? 10.101 64.113 -11.143 1.00 13.34 183 ASN B C 1
ATOM 3096 O O . ASN B 1 183 ? 11.228 63.967 -11.569 1.00 12.44 183 ASN B O 1
ATOM 3101 N N . SER B 1 184 ? 9.392 63.170 -10.478 1.00 12.16 184 SER B N 1
ATOM 3102 C CA . SER B 1 184 ? 9.853 61.773 -10.358 1.00 12.65 184 SER B CA 1
ATOM 3103 C C . SER B 1 184 ? 8.966 60.820 -11.097 1.00 13.74 184 SER B C 1
ATOM 3104 O O . SER B 1 184 ? 7.750 61.003 -11.144 1.00 13.08 184 SER B O 1
ATOM 3107 N N . ILE B 1 185 ? 9.568 59.768 -11.643 1.00 12.50 185 ILE B N 1
ATOM 3108 C CA . ILE B 1 185 ? 8.849 58.584 -12.063 1.00 11.84 185 ILE B CA 1
ATOM 3109 C C . ILE B 1 185 ? 9.188 57.514 -11.029 1.00 13.32 185 ILE B C 1
ATOM 3110 O O . ILE B 1 185 ? 10.331 57.365 -10.620 1.00 13.69 185 ILE B O 1
ATOM 3115 N N . ASN B 1 186 ? 8.171 56.785 -10.594 1.00 12.33 186 ASN B N 1
ATOM 3116 C CA . ASN B 1 186 ? 8.342 55.767 -9.569 1.00 12.87 186 ASN B CA 1
ATOM 3117 C C . ASN B 1 186 ? 7.933 54.418 -10.148 1.00 13.12 186 ASN B C 1
ATOM 3118 O O . ASN B 1 186 ? 6.784 54.073 -10.136 1.00 12.73 186 ASN B O 1
ATOM 3123 N N . PRO B 1 187 ? 8.890 53.673 -10.743 1.00 13.26 187 PRO B N 1
ATOM 3124 C CA . PRO B 1 187 ? 8.592 52.319 -11.255 1.00 14.65 187 PRO B CA 1
ATOM 3125 C C . PRO B 1 187 ? 8.350 51.277 -10.184 1.00 14.12 187 PRO B C 1
ATOM 3126 O O . PRO B 1 187 ? 8.908 51.340 -9.090 1.00 14.43 187 PRO B O 1
ATOM 3130 N N . GLY B 1 188 ? 7.491 50.307 -10.548 1.00 13.96 188 GLY B N 1
ATOM 3131 C CA . GLY B 1 188 ? 7.375 49.050 -9.883 1.00 14.70 188 GLY B CA 1
ATOM 3132 C C . GLY B 1 188 ? 8.437 48.087 -10.424 1.00 16.99 188 GLY B C 1
ATOM 3133 O O . GLY B 1 188 ? 9.443 48.527 -10.986 1.00 16.49 188 GLY B O 1
ATOM 3134 N N . TYR B 1 189 ? 8.123 46.783 -10.308 1.00 15.32 189 TYR B N 1
ATOM 3135 C CA . TYR B 1 189 ? 9.113 45.750 -10.720 1.00 18.05 189 TYR B CA 1
ATOM 3136 C C . TYR B 1 189 ? 9.296 45.746 -12.221 1.00 15.48 189 TYR B C 1
ATOM 3137 O O . TYR B 1 189 ? 8.389 45.420 -13.009 1.00 16.19 189 TYR B O 1
ATOM 3146 N N . THR B 1 190 ? 10.501 46.147 -12.652 1.00 16.03 190 THR B N 1
ATOM 3147 C CA . THR B 1 190 ? 10.874 46.344 -14.032 1.00 16.27 190 THR B CA 1
ATOM 3148 C C . THR B 1 190 ? 12.070 45.395 -14.372 1.00 17.56 190 THR B C 1
ATOM 3149 O O . THR B 1 190 ? 12.980 45.262 -13.590 1.00 20.16 190 THR B O 1
ATOM 3153 N N . LYS B 1 191 ? 11.976 44.752 -15.539 1.00 18.92 191 LYS B N 1
ATOM 3154 C CA . LYS B 1 191 ? 12.870 43.619 -15.860 1.00 20.29 191 LYS B CA 1
ATOM 3155 C C . LYS B 1 191 ? 14.173 44.175 -16.417 1.00 17.89 191 LYS B C 1
ATOM 3156 O O . LYS B 1 191 ? 14.310 44.479 -17.587 1.00 22.45 191 LYS B O 1
ATOM 3162 N N . THR B 1 192 ? 15.149 44.261 -15.555 1.00 18.55 192 THR B N 1
ATOM 3163 C CA . THR B 1 192 ? 16.482 44.814 -15.831 1.00 19.80 192 THR B CA 1
ATOM 3164 C C . THR B 1 192 ? 17.511 43.999 -15.003 1.00 24.74 192 THR B C 1
ATOM 3165 O O . THR B 1 192 ? 17.103 43.148 -14.183 1.00 27.55 192 THR B O 1
ATOM 3169 N N . GLU B 1 193 ? 18.801 44.269 -15.191 1.00 24.08 193 GLU B N 1
ATOM 3170 C CA . GLU B 1 193 ? 19.883 43.693 -14.423 1.00 22.80 193 GLU B CA 1
ATOM 3171 C C . GLU B 1 193 ? 19.693 43.823 -12.923 1.00 24.97 193 GLU B C 1
ATOM 3172 O O . GLU B 1 193 ? 19.938 42.870 -12.089 1.00 24.93 193 GLU B O 1
ATOM 3178 N N . MET B 1 194 ? 19.142 44.975 -12.479 1.00 24.37 194 MET B N 1
ATOM 3179 C CA . MET B 1 194 ? 18.924 45.221 -11.079 1.00 25.01 194 MET B CA 1
ATOM 3180 C C . MET B 1 194 ? 18.010 44.188 -10.359 1.00 24.77 194 MET B C 1
ATOM 3181 O O . MET B 1 194 ? 18.186 43.887 -9.150 1.00 25.12 194 MET B O 1
ATOM 3186 N N . THR B 1 195 ? 17.027 43.634 -11.060 1.00 23.38 195 THR B N 1
ATOM 3187 C CA . THR B 1 195 ? 15.986 42.818 -10.431 1.00 23.60 195 THR B CA 1
ATOM 3188 C C . THR B 1 195 ? 16.108 41.383 -11.003 1.00 26.36 195 THR B C 1
ATOM 3189 O O . THR B 1 195 ? 15.237 40.546 -10.808 1.00 29.37 195 THR B O 1
ATOM 3193 N N . ALA B 1 196 ? 17.187 41.091 -11.726 1.00 25.40 196 ALA B N 1
ATOM 3194 C CA . ALA B 1 196 ? 17.396 39.728 -12.309 1.00 25.43 196 ALA B CA 1
ATOM 3195 C C . ALA B 1 196 ? 17.487 38.618 -11.291 1.00 34.03 196 ALA B C 1
ATOM 3196 O O . ALA B 1 196 ? 17.030 37.481 -11.574 1.00 33.09 196 ALA B O 1
ATOM 3198 N N . GLY B 1 197 ? 17.909 38.969 -10.083 1.00 33.60 197 GLY B N 1
ATOM 3199 C CA . GLY B 1 197 ? 17.878 38.025 -8.935 1.00 29.74 197 GLY B CA 1
ATOM 3200 C C . GLY B 1 197 ? 16.517 37.704 -8.337 1.00 35.75 197 GLY B C 1
ATOM 3201 O O . GLY B 1 197 ? 16.398 36.815 -7.493 1.00 38.75 197 GLY B O 1
ATOM 3202 N N . ILE B 1 198 ? 15.466 38.436 -8.730 1.00 35.43 198 ILE B N 1
ATOM 3203 C CA . ILE B 1 198 ? 14.132 38.159 -8.262 1.00 36.02 198 ILE B CA 1
ATOM 3204 C C . ILE B 1 198 ? 13.562 37.082 -9.177 1.00 38.80 198 ILE B C 1
ATOM 3205 O O . ILE B 1 198 ? 13.474 37.263 -10.417 1.00 45.63 198 ILE B O 1
ATOM 3210 N N . GLU B 1 199 ? 13.120 36.003 -8.550 1.00 35.67 199 GLU B N 1
ATOM 3211 C CA . GLU B 1 199 ? 12.698 34.777 -9.250 1.00 42.31 199 GLU B CA 1
ATOM 3212 C C . GLU B 1 199 ? 11.190 34.606 -9.277 1.00 41.92 199 GLU B C 1
ATOM 3213 O O . GLU B 1 199 ? 10.701 33.931 -10.172 1.00 46.88 199 GLU B O 1
ATOM 3219 N N . ALA B 1 200 ? 10.485 35.293 -8.366 1.00 39.29 200 ALA B N 1
ATOM 3220 C CA . ALA B 1 200 ? 8.990 35.427 -8.290 1.00 40.29 200 ALA B CA 1
ATOM 3221 C C . ALA B 1 200 ? 8.531 36.868 -7.894 1.00 39.47 200 ALA B C 1
ATOM 3222 O O . ALA B 1 200 ? 9.044 37.495 -6.957 1.00 36.58 200 ALA B O 1
ATOM 3224 N N . LEU B 1 201 ? 7.548 37.359 -8.640 1.00 37.06 201 LEU B N 1
ATOM 3225 C CA . LEU B 1 201 ? 6.924 38.672 -8.359 1.00 33.17 201 LEU B CA 1
ATOM 3226 C C . LEU B 1 201 ? 5.778 38.537 -7.334 1.00 31.42 201 LEU B C 1
ATOM 3227 O O . LEU B 1 201 ? 5.158 37.454 -7.290 1.00 29.86 201 LEU B O 1
ATOM 3232 N N . PRO B 1 202 ? 5.384 39.643 -6.677 1.00 29.39 202 PRO B N 1
ATOM 3233 C CA . PRO B 1 202 ? 4.111 39.681 -5.872 1.00 30.51 202 PRO B CA 1
ATOM 3234 C C . PRO B 1 202 ? 2.954 39.489 -6.834 1.00 29.38 202 PRO B C 1
ATOM 3235 O O . PRO B 1 202 ? 3.148 39.583 -8.022 1.00 24.87 202 PRO B O 1
ATOM 3239 N N . ASP B 1 203 ? 1.764 39.219 -6.299 1.00 32.73 203 ASP B N 1
ATOM 3240 C CA . ASP B 1 203 ? 0.575 39.083 -7.104 1.00 30.81 203 ASP B CA 1
ATOM 3241 C C . ASP B 1 203 ? 0.146 40.515 -7.346 1.00 28.97 203 ASP B C 1
ATOM 3242 O O . ASP B 1 203 ? -0.059 41.244 -6.426 1.00 36.65 203 ASP B O 1
ATOM 3247 N N . LEU B 1 204 ? 0.082 40.896 -8.596 1.00 24.61 204 LEU B N 1
ATOM 3248 C CA . LEU B 1 204 ? -0.209 42.313 -8.933 1.00 22.59 204 LEU B CA 1
ATOM 3249 C C . LEU B 1 204 ? -1.538 42.414 -9.647 1.00 20.15 204 LEU B C 1
ATOM 3250 O O . LEU B 1 204 ? -1.942 41.534 -10.382 1.00 20.58 204 LEU B O 1
ATOM 3255 N N . PRO B 1 205 ? -2.160 43.629 -9.609 1.00 17.26 205 PRO B N 1
ATOM 3256 C CA . PRO B 1 205 ? -3.367 43.795 -10.444 1.00 16.26 205 PRO B CA 1
ATOM 3257 C C . PRO B 1 205 ? -3.142 43.624 -11.974 1.00 16.32 205 PRO B C 1
ATOM 3258 O O . PRO B 1 205 ? -3.983 42.965 -12.662 1.00 18.47 205 PRO B O 1
ATOM 3262 N N . ILE B 1 206 ? -2.013 44.130 -12.488 1.00 15.50 206 ILE B N 1
ATOM 3263 C CA . ILE B 1 206 ? -1.572 43.847 -13.831 1.00 16.62 206 ILE B CA 1
ATOM 3264 C C . ILE B 1 206 ? -0.380 42.881 -13.688 1.00 17.39 206 ILE B C 1
ATOM 3265 O O . ILE B 1 206 ? 0.673 43.187 -13.163 1.00 17.29 206 ILE B O 1
ATOM 3270 N N . LYS B 1 207 ? -0.548 41.639 -14.213 1.00 19.52 207 LYS B N 1
ATOM 3271 C CA . LYS B 1 207 ? 0.495 40.669 -13.888 1.00 19.28 207 LYS B CA 1
ATOM 3272 C C . LYS B 1 207 ? 1.775 40.837 -14.644 1.00 18.62 207 LYS B C 1
ATOM 3273 O O . LYS B 1 207 ? 1.784 41.276 -15.769 1.00 21.04 207 LYS B O 1
ATOM 3279 N N . GLY B 1 208 ? 2.875 40.435 -14.012 1.00 21.72 208 GLY B N 1
ATOM 3280 C CA . GLY B 1 208 ? 4.113 40.260 -14.756 1.00 23.26 208 GLY B CA 1
ATOM 3281 C C . GLY B 1 208 ? 5.060 41.443 -14.593 1.00 22.90 208 GLY B C 1
ATOM 3282 O O . GLY B 1 208 ? 4.746 42.437 -13.828 1.00 19.61 208 GLY B O 1
ATOM 3283 N N . TRP B 1 209 ? 6.168 41.349 -15.318 1.00 19.85 209 TRP B N 1
ATOM 3284 C CA . TRP B 1 209 ? 7.223 42.358 -15.280 1.00 20.97 209 TRP B CA 1
ATOM 3285 C C . TRP B 1 209 ? 6.814 43.535 -16.117 1.00 16.84 209 TRP B C 1
ATOM 3286 O O . TRP B 1 209 ? 6.177 43.433 -17.121 1.00 20.37 209 TRP B O 1
ATOM 3297 N N . ILE B 1 210 ? 7.292 44.738 -15.739 1.00 16.74 210 ILE B N 1
ATOM 3298 C CA . ILE B 1 210 ? 7.247 45.876 -16.621 1.00 16.22 210 ILE B CA 1
ATOM 3299 C C . ILE B 1 210 ? 8.521 45.929 -17.490 1.00 15.53 210 ILE B C 1
ATOM 3300 O O . ILE B 1 210 ? 9.592 45.678 -16.914 1.00 17.82 210 ILE B O 1
ATOM 3305 N N . GLU B 1 211 ? 8.423 46.295 -18.783 1.00 17.74 211 GLU B N 1
ATOM 3306 C CA . GLU B 1 211 ? 9.608 46.422 -19.573 1.00 18.99 211 GLU B CA 1
ATOM 3307 C C . GLU B 1 211 ? 10.238 47.809 -19.373 1.00 21.27 211 GLU B C 1
ATOM 3308 O O . GLU B 1 211 ? 9.506 48.796 -19.153 1.00 18.54 211 GLU B O 1
ATOM 3314 N N . PRO B 1 212 ? 11.581 47.909 -19.452 1.00 20.12 212 PRO B N 1
ATOM 3315 C CA . PRO B 1 212 ? 12.168 49.237 -19.420 1.00 17.94 212 PRO B CA 1
ATOM 3316 C C . PRO B 1 212 ? 11.608 50.225 -20.422 1.00 18.78 212 PRO B C 1
ATOM 3317 O O . PRO B 1 212 ? 11.570 51.442 -20.113 1.00 16.58 212 PRO B O 1
ATOM 3321 N N . GLU B 1 213 ? 11.212 49.787 -21.631 1.00 16.95 213 GLU B N 1
ATOM 3322 C CA . GLU B 1 213 ? 10.678 50.693 -22.623 1.00 18.89 213 GLU B CA 1
ATOM 3323 C C . GLU B 1 213 ? 9.405 51.380 -22.137 1.00 16.76 213 GLU B C 1
ATOM 3324 O O . GLU B 1 213 ? 9.086 52.485 -22.601 1.00 17.05 213 GLU B O 1
ATOM 3330 N N . ALA B 1 214 ? 8.650 50.699 -21.274 1.00 17.31 214 ALA B N 1
ATOM 3331 C CA . ALA B 1 214 ? 7.383 51.289 -20.712 1.00 16.08 214 ALA B CA 1
ATOM 3332 C C . ALA B 1 214 ? 7.744 52.456 -19.803 1.00 15.22 214 ALA B C 1
ATOM 3333 O O . ALA B 1 214 ? 7.004 53.515 -19.838 1.00 17.43 214 ALA B O 1
ATOM 3335 N N . ILE B 1 215 ? 8.828 52.343 -19.045 1.00 15.44 215 ILE B N 1
ATOM 3336 C CA . ILE B 1 215 ? 9.288 53.468 -18.170 1.00 16.04 215 ILE B CA 1
ATOM 3337 C C . ILE B 1 215 ? 9.748 54.611 -19.064 1.00 17.58 215 ILE B C 1
ATOM 3338 O O . ILE B 1 215 ? 9.458 55.812 -18.836 1.00 16.58 215 ILE B O 1
ATOM 3343 N N . ALA B 1 216 ? 10.496 54.278 -20.167 1.00 14.61 216 ALA B N 1
ATOM 3344 C CA . ALA B 1 216 ? 10.930 55.269 -21.158 1.00 15.07 216 ALA B CA 1
ATOM 3345 C C . ALA B 1 216 ? 9.777 56.101 -21.787 1.00 14.73 216 ALA B C 1
ATOM 3346 O O . ALA B 1 216 ? 9.914 57.290 -22.024 1.00 14.81 216 ALA B O 1
ATOM 3348 N N . ASP B 1 217 ? 8.594 55.478 -21.960 1.00 16.67 217 ASP B N 1
ATOM 3349 C CA . ASP B 1 217 ? 7.434 56.232 -22.495 1.00 16.31 217 ASP B CA 1
ATOM 3350 C C . ASP B 1 217 ? 6.994 57.295 -21.462 1.00 13.76 217 ASP B C 1
ATOM 3351 O O . ASP B 1 217 ? 6.608 58.405 -21.835 1.00 15.28 217 ASP B O 1
ATOM 3356 N N . ALA B 1 218 ? 7.040 56.995 -20.173 1.00 13.51 218 ALA B N 1
ATOM 3357 C CA . ALA B 1 218 ? 6.818 58.000 -19.132 1.00 14.14 218 ALA B CA 1
ATOM 3358 C C . ALA B 1 218 ? 7.857 59.097 -19.111 1.00 13.65 218 ALA B C 1
ATOM 3359 O O . ALA B 1 218 ? 7.539 60.322 -18.945 1.00 13.29 218 ALA B O 1
ATOM 3361 N N . VAL B 1 219 ? 9.125 58.767 -19.376 1.00 13.62 219 VAL B N 1
ATOM 3362 C CA . VAL B 1 219 ? 10.195 59.814 -19.550 1.00 13.26 219 VAL B CA 1
ATOM 3363 C C . VAL B 1 219 ? 9.820 60.730 -20.713 1.00 13.83 219 VAL B C 1
ATOM 3364 O O . VAL B 1 219 ? 9.906 61.988 -20.550 1.00 14.27 219 VAL B O 1
ATOM 3368 N N . LEU B 1 220 ? 9.408 60.143 -21.841 1.00 13.62 220 LEU B N 1
ATOM 3369 C CA . LEU B 1 220 ? 9.027 60.990 -22.947 1.00 16.16 220 LEU B CA 1
ATOM 3370 C C . LEU B 1 220 ? 7.821 61.909 -22.653 1.00 16.42 220 LEU B C 1
ATOM 3371 O O . LEU B 1 220 ? 7.784 63.107 -23.074 1.00 15.42 220 LEU B O 1
ATOM 3376 N N . PHE B 1 221 ? 6.809 61.364 -21.955 1.00 15.29 221 PHE B N 1
ATOM 3377 C CA . PHE B 1 221 ? 5.666 62.139 -21.556 1.00 13.66 221 PHE B CA 1
ATOM 3378 C C . PHE B 1 221 ? 6.096 63.384 -20.770 1.00 13.49 221 PHE B C 1
ATOM 3379 O O . PHE B 1 221 ? 5.660 64.552 -21.040 1.00 14.42 221 PHE B O 1
ATOM 3387 N N . LEU B 1 222 ? 6.979 63.173 -19.776 1.00 12.96 222 LEU B N 1
ATOM 3388 C CA . LEU B 1 222 ? 7.470 64.322 -19.017 1.00 12.94 222 LEU B CA 1
ATOM 3389 C C . LEU B 1 222 ? 8.376 65.248 -19.819 1.00 13.50 222 LEU B C 1
ATOM 3390 O O . LEU B 1 222 ? 8.278 66.486 -19.692 1.00 13.72 222 LEU B O 1
ATOM 3395 N N . ALA B 1 223 ? 9.207 64.698 -20.654 1.00 13.69 223 ALA B N 1
ATOM 3396 C CA . ALA B 1 223 ? 10.144 65.542 -21.464 1.00 14.80 223 ALA B CA 1
ATOM 3397 C C . ALA B 1 223 ? 9.380 66.519 -22.358 1.00 15.91 223 ALA B C 1
ATOM 3398 O O . ALA B 1 223 ? 9.853 67.661 -22.556 1.00 16.71 223 ALA B O 1
ATOM 3400 N N . LYS B 1 224 ? 8.220 66.108 -22.888 1.00 16.43 224 LYS B N 1
ATOM 3401 C CA . LYS B 1 224 ? 7.409 66.969 -23.751 1.00 17.91 224 LYS B CA 1
ATOM 3402 C C . LYS B 1 224 ? 6.378 67.778 -23.019 1.00 16.63 224 LYS B C 1
ATOM 3403 O O . LYS B 1 224 ? 5.598 68.587 -23.638 1.00 18.81 224 LYS B O 1
ATOM 3409 N N . SER B 1 225 ? 6.294 67.617 -21.695 1.00 14.13 225 SER B N 1
ATOM 3410 C CA . SER B 1 225 ? 5.195 68.213 -20.928 1.00 13.72 225 SER B CA 1
ATOM 3411 C C . SER B 1 225 ? 5.387 69.758 -20.706 1.00 14.07 225 SER B C 1
ATOM 3412 O O . SER B 1 225 ? 6.468 70.299 -20.840 1.00 15.48 225 SER B O 1
ATOM 3415 N N . LYS B 1 226 ? 4.287 70.405 -20.283 1.00 13.94 226 LYS B N 1
ATOM 3416 C CA . LYS B 1 226 ? 4.264 71.846 -20.110 1.00 15.26 226 LYS B CA 1
ATOM 3417 C C . LYS B 1 226 ? 3.804 72.291 -18.724 1.00 13.47 226 LYS B C 1
ATOM 3418 O O . LYS B 1 226 ? 4.242 73.375 -18.250 1.00 15.25 226 LYS B O 1
ATOM 3424 N N . ASN B 1 227 ? 2.896 71.493 -18.113 1.00 12.91 227 ASN B N 1
ATOM 3425 C CA . ASN B 1 227 ? 2.132 71.931 -16.917 1.00 12.49 227 ASN B CA 1
ATOM 3426 C C . ASN B 1 227 ? 2.244 70.949 -15.740 1.00 12.68 227 ASN B C 1
ATOM 3427 O O . ASN B 1 227 ? 1.434 70.960 -14.807 1.00 14.23 227 ASN B O 1
ATOM 3432 N N . ILE B 1 228 ? 3.316 70.172 -15.788 1.00 11.94 228 ILE B N 1
ATOM 3433 C CA . ILE B 1 228 ? 3.605 69.111 -14.761 1.00 12.33 228 ILE B CA 1
ATOM 3434 C C . ILE B 1 228 ? 4.889 69.452 -14.011 1.00 13.37 228 ILE B C 1
ATOM 3435 O O . ILE B 1 228 ? 5.994 69.504 -14.597 1.00 13.05 228 ILE B O 1
ATOM 3440 N N . THR B 1 229 ? 4.778 69.666 -12.699 1.00 11.72 229 THR B N 1
ATOM 3441 C CA . THR B 1 229 ? 5.921 69.816 -11.875 1.00 11.75 229 THR B CA 1
ATOM 3442 C C . THR B 1 229 ? 5.673 69.467 -10.409 1.00 11.59 229 THR B C 1
ATOM 3443 O O . THR B 1 229 ? 4.531 69.628 -9.952 1.00 12.30 229 THR B O 1
ATOM 3447 N N . GLY B 1 230 ? 6.688 68.936 -9.738 1.00 10.92 230 GLY B N 1
ATOM 3448 C CA . GLY B 1 230 ? 6.612 68.581 -8.343 1.00 13.08 230 GLY B CA 1
ATOM 3449 C C . GLY B 1 230 ? 5.843 67.293 -8.088 1.00 12.60 230 GLY B C 1
ATOM 3450 O O . GLY B 1 230 ? 5.428 67.071 -6.909 1.00 14.81 230 GLY B O 1
ATOM 3451 N N . THR B 1 231 ? 5.666 66.411 -9.073 1.00 12.97 231 THR B N 1
ATOM 3452 C CA . THR B 1 231 ? 4.806 65.243 -8.890 1.00 13.69 231 THR B CA 1
ATOM 3453 C C . THR B 1 231 ? 5.493 63.925 -9.133 1.00 13.62 231 THR B C 1
ATOM 3454 O O . THR B 1 231 ? 6.648 63.870 -9.606 1.00 13.01 231 THR B O 1
ATOM 3458 N N . ASN B 1 232 ? 4.766 62.860 -8.820 1.00 13.07 232 ASN B N 1
ATOM 3459 C CA . ASN B 1 232 ? 5.194 61.466 -9.044 1.00 13.41 232 ASN B CA 1
ATOM 3460 C C . ASN B 1 232 ? 4.392 60.848 -10.128 1.00 15.01 232 ASN B C 1
ATOM 3461 O O . ASN B 1 232 ? 3.144 60.915 -10.107 1.00 16.62 232 ASN B O 1
ATOM 3466 N N . ILE B 1 233 ? 5.032 60.250 -11.128 1.00 12.61 233 ILE B N 1
ATOM 3467 C CA . ILE B 1 233 ? 4.303 59.398 -12.111 1.00 12.94 233 ILE B CA 1
ATOM 3468 C C . ILE B 1 233 ? 4.616 57.925 -11.796 1.00 13.42 233 ILE B C 1
ATOM 3469 O O . ILE B 1 233 ? 5.788 57.460 -11.906 1.00 13.53 233 ILE B O 1
ATOM 3474 N N . VAL B 1 234 ? 3.602 57.263 -11.236 1.00 12.90 234 VAL B N 1
ATOM 3475 C CA . VAL B 1 234 ? 3.787 55.862 -10.782 1.00 12.35 234 VAL B CA 1
ATOM 3476 C C . VAL B 1 234 ? 3.443 54.892 -11.875 1.00 13.84 234 VAL B C 1
ATOM 3477 O O . VAL B 1 234 ? 2.304 54.890 -12.416 1.00 13.73 234 VAL B O 1
ATOM 3481 N N . VAL B 1 235 ? 4.410 54.051 -12.237 1.00 13.55 235 VAL B N 1
ATOM 3482 C CA . VAL B 1 235 ? 4.239 53.054 -13.295 1.00 12.65 235 VAL B CA 1
ATOM 3483 C C . VAL B 1 235 ? 4.593 51.676 -12.718 1.00 12.75 235 VAL B C 1
ATOM 3484 O O . VAL B 1 235 ? 5.766 51.290 -12.698 1.00 14.60 235 VAL B O 1
ATOM 3488 N N . ASP B 1 236 ? 3.574 51.036 -12.140 1.00 12.39 236 ASP B N 1
ATOM 3489 C CA . ASP B 1 236 ? 3.861 49.944 -11.194 1.00 13.15 236 ASP B CA 1
ATOM 3490 C C . ASP B 1 236 ? 2.946 48.732 -11.310 1.00 13.70 236 ASP B C 1
ATOM 3491 O O . ASP B 1 236 ? 2.965 47.872 -10.379 1.00 14.31 236 ASP B O 1
ATOM 3496 N N . ASN B 1 237 ? 2.208 48.628 -12.408 1.00 13.45 237 ASN B N 1
ATOM 3497 C CA . ASN B 1 237 ? 1.258 47.481 -12.531 1.00 14.59 237 ASN B CA 1
ATOM 3498 C C . ASN B 1 237 ? 0.233 47.387 -11.398 1.00 16.39 237 ASN B C 1
ATOM 3499 O O . ASN B 1 237 ? -0.421 46.376 -11.198 1.00 16.03 237 ASN B O 1
ATOM 3504 N N . GLY B 1 238 ? -0.028 48.490 -10.678 1.00 13.53 238 GLY B N 1
ATOM 3505 C CA . GLY B 1 238 ? -0.964 48.516 -9.582 1.00 14.40 238 GLY B CA 1
ATOM 3506 C C . GLY B 1 238 ? -0.440 48.066 -8.236 1.00 14.73 238 GLY B C 1
ATOM 3507 O O . GLY B 1 238 ? -1.223 47.903 -7.282 1.00 15.37 238 GLY B O 1
ATOM 3508 N N . LEU B 1 239 ? 0.886 47.873 -8.121 1.00 14.52 239 LEU B N 1
ATOM 3509 C CA . LEU B 1 239 ? 1.461 47.418 -6.848 1.00 15.90 239 LEU B CA 1
ATOM 3510 C C . LEU B 1 239 ? 0.966 48.200 -5.651 1.00 17.95 239 LEU B C 1
ATOM 3511 O O . LEU B 1 239 ? 0.569 47.592 -4.636 1.00 20.38 239 LEU B O 1
ATOM 3516 N N . ILE B 1 240 ? 0.995 49.509 -5.747 1.00 18.07 240 ILE B N 1
ATOM 3517 C CA . ILE B 1 240 ? 0.641 50.263 -4.557 1.00 20.39 240 ILE B CA 1
ATOM 3518 C C . ILE B 1 240 ? -0.797 50.761 -4.535 1.00 23.82 240 ILE B C 1
ATOM 3519 O O . ILE B 1 240 ? -1.180 51.317 -3.551 1.00 27.60 240 ILE B O 1
ATOM 3524 N N . ALA B 1 241 ? -1.540 50.651 -5.630 1.00 24.13 241 ALA B N 1
ATOM 3525 C CA . ALA B 1 241 ? -2.932 51.113 -5.751 1.00 24.96 241 ALA B CA 1
ATOM 3526 C C . ALA B 1 241 ? -3.575 50.939 -4.367 1.00 33.53 241 ALA B C 1
ATOM 3527 O O . ALA B 1 241 ? -3.531 49.786 -3.778 1.00 31.34 241 ALA B O 1
#

Secondary structure (DSSP, 8-state):
-EEEEETTTSHHHHHHHHHHHHTTPEEEEEES-HHHHHHHHHHS---STT---EEEE--TT-HHHHHTTTT-SS-GGG-SEEEE---------GGG--HHHHHHHHIIIIIHHHHHHHHHHHHPPPPPTT--EEEEEE--GGGTS--TT-HHHHHHHHHHHHHHHHHHHHHGGGTEEEEEEEE-SB-SGGGTT-------SS-SPBPHHHHHHHHHHHHT-SS--S-EEEESTTTT-/--EEEEETTTSHHHHHHHHHHHHTT-EEEEEES-HHHHHHHHHHS---STT---EEEE--TT-HHHHHHTTT-SS-GGG-SEEEE---------GGG--HHHHHHHHIIIIIHHHHHHHHHHHHH----TTS-EEEEEE--GGGTS--TT-HHHHHHHHHHHHHHHHHHHHHGGGTEEEEEEEE-SB-SGGGTT--SPPP-SS-SPBPHHHHHHHHHHHHT-SS--S-EEEESTTS--

Radius of gyration: 22.93 Å; Cα contacts (8 Å, |Δi|>4): 1130; chains: 2; bounding box: 40×51×83 Å

Organism: NCBI:txid5490

Solvent-accessible surface area: 19458 Å² total; per-residue (Å²): 70,21,0,0,0,1,15,0,13,127,21,23,0,12,7,0,0,54,41,0,0,99,79,8,31,29,0,0,0,0,16,163,41,55,108,110,0,61,103,15,66,92,148,10,31,104,84,105,152,77,20,117,20,43,42,3,116,7,66,14,42,65,21,140,8,0,22,77,22,129,66,27,53,34,56,6,125,32,0,14,2,1,0,4,19,20,29,62,24,12,114,18,58,4,20,78,13,80,34,171,86,0,69,67,4,13,18,20,1,2,14,0,3,1,0,2,0,33,15,1,20,139,50,24,74,135,32,85,145,109,87,14,0,3,0,0,0,7,4,11,9,10,3,58,61,9,29,51,80,23,5,3,25,0,0,0,9,4,0,2,3,0,0,0,50,0,0,4,163,21,1,25,124,85,15,2,28,0,0,0,0,0,10,11,76,7,128,24,123,84,19,68,76,66,120,99,47,56,132,5,93,107,144,31,69,11,88,16,86,40,0,0,77,12,0,27,114,0,11,119,12,101,148,42,65,23,53,45,41,61,39,12,26,20,45,57,124,134,29,12,0,0,0,1,15,0,13,120,23,23,0,12,7,0,0,62,55,0,0,108,100,12,32,6,0,0,0,1,17,164,42,53,104,102,0,65,85,9,82,92,138,10,31,104,66,102,148,59,16,115,14,46,46,2,114,6,69,14,42,65,17,141,9,0,24,73,23,135,62,27,51,38,72,7,168,35,0,14,2,0,0,4,19,21,28,62,28,24,121,19,57,5,22,83,15,70,32,169,113,1,64,67,4,12,19,21,1,2,13,0,3,1,0,0,0,34,15,0,9,128,63,15,64,121,33,74,153,125,79,29,0,3,0,0,0,9,4,12,9,10,3,58,60,8,27,50,76,18,4,3,28,0,0,0,8,4,0,2,3,1,0,0,51,0,0,4,164,30,4,26,120,98,13,1,30,0,0,0,0,0,10,10,69,7,118,30,121,76,18,75,70,44,176,88,48,54,124,5,98,109,137,30,72,9,90,14,87,41,0,0,72,10,0,24,106,0,11,123,15,159,144,42,65,24,52,43,42,61,38,13,26,19,45,58,122

InterPro domains:
  IPR002347 Short-chain dehydrogenase/reductase SDR [PF00106] (6-198)
  IPR002347 Short-chain dehydrogenase/reductase SDR [PR00080] (81-92)
  IPR002347 Short-chain dehydrogenase/reductase SDR [PR00080] (157-176)
  IPR002347 Short-chain dehydrogenase/reductase SDR [PR00081] (6-23)
  IPR002347 Short-chain dehydrogenase/reductase SDR [PR00081] (81-92)
  IPR002347 Short-chain dehydrogenase/reductase SDR [PR00081] (131-147)
  IPR002347 Short-chain dehydrogenase/reductase SDR [PR00081] (157-176)
  IPR002347 Short-chain dehydrogenase/reductase SDR [PR00081] (178-195)
  IPR002347 Short-chain dehydrogenase/reductase SDR [PR00081] (205-225)
  IPR020904 Short-chain dehydrogenase/reductase, conserved site [PS00061] (144-172)
  IPR036291 NAD(P)-binding domain superfamily [SSF51735] (6-240)

B-factor: mean 23.87, std 13.07, range [6.49, 342.13]

Nearest PDB structures (foldseek):
  5mln-assembly1_A  TM=1.004E+00  e=4.468E-52  Starmerella magnoliae
  6tq5-assembly1_C  TM=9.829E-01  e=1.236E-36  Starmerella magnoliae
  6tq8-assembly1_D  TM=9.800E-01  e=7.927E-36  Starmerella magnoliae
  6tq3-assembly1_C  TM=9.739E-01  e=3.097E-35  Starmerella magnoliae
  2cfc-assembly1_D  TM=8.358E-01  e=1.362E-16  Xanthobacter autotrophicus Py2

Sequence (475 aa):
SNALVTGGSRGIGAASAIKLAQQEGYNVTLASRSVDKLNEVKAKLPIVQDGQKHYIWELDLADVEAASSFKGAPLPARSYDVFVSNAGVAAFSPTADHDDKEWQNLLAVNLSSPIALTKALLKDVSERPVDKPLQIIYISSVAGLHGAAQVAVYSASKAGLDGFMRSVAREVGPKGIHVNSINPGYTKTEMTAGIEALPDLPIKGWIEPEAIADDAVLFLAKSKNITGTNIVVDNGLIATSNALVTGGSRGIGAASAIKLAQEGYNVTLASRSVDKLNEVKAKLPIVQDGQKHYIWELDLADVEAASSFKGAPLPARSYDVFVSNAGVAAFSPTADHDDKEWQNLLAVNLSSPIALTKALLKDVSERPVDKPLQIIYISSVAGLHGAAQVAVYSASKAGLDGFMRSVAREVGPKGIHVNSINPGYTKTEMTAGIEALPDLPIKGWIEPEAIADAVLFLAKSKNITGTNIVVDNGLIA